Protein 1NX0 (pdb70)

B-factor: mean 42.06, std 15.33, range [13.35, 96.31]

CATH classification: 1.10.238.10

InterPro domains:
  IPR002048 EF-hand domain [PS50222] (167-202)
  IPR002048 EF-hand domain [PS50222] (232-266)
  IPR011992 EF-hand domain pair [SSF47473] (47-264)
  IPR018247 EF-Hand 1, calcium-binding site [PS00018] (180-192)

Sequence (374 aa):
EEVRQFRRLFAQLAGDDMEVSATELMNILNKVVTRHPDLKTDGFGIDTCRSMVAVMDSDTTGKLGFEEFKYLWNNIKKWQAIYKQFDVDRSGTIGSSELPGAFEAAGFHLNEHLYSMIIRRYSDEGGNMDFDNFISCLVRLDAMFRAFKSLDKDGTGQIQVNIQEWLQLTMYSEEVRQFRRLFAQLAGDDMEVSATELMNILNKVVTRHPDLKTDGFGIDTCRSMVAVMDSDTTGKLGFEEFKYLWNNIKKWQAIYKQFDVDRSGTIGSSELPGAFEAAGFHLNEHLYSMIIRRYSDEGGNMDFDNFISCLVRLDAMFRAFKSLDKDGTGQIQVNIQEWLQLTMYSDAIDALSSDFTSDAIDALSSDFTAKAIA

Radius of gyration: 20.69 Å; Cα contacts (8 Å, |Δi|>4): 500; chains: 5; bounding box: 52×51×55 Å

Nearest PDB structures (foldseek):
  1nx1-assembly1_A  TM=9.916E-01  e=6.172E-28  Sus scrofa
  1alv-assembly1_B  TM=9.874E-01  e=2.971E-27  Sus scrofa
  6qlb-assembly1_A  TM=9.870E-01  e=3.139E-26  Homo sapiens
  1dvi-assembly1_B  TM=9.808E-01  e=5.202E-26  Rattus norvegicus
  4phj-assembly1_B  TM=9.857E-01  e=7.284E-26  Homo sapiens

GO terms:
  GO:0005737 cytoplasm (C, IDA)
  GO:0004198 calcium-dependent cysteine-type endopeptidase activity (F, IDA)
  GO:0006508 proteolysis (P, IDA)

Structure (mmCIF, N/CA/C/O backbone):
data_1NX0
#
_entry.id   1NX0
#
_cell.length_a   53.780
_cell.length_b   83.300
_cell.length_c   92.150
_cell.angle_alpha   90.00
_cell.angle_beta   90.00
_cell.angle_gamma   90.00
#
_symmetry.space_group_name_H-M   'P 21 21 21'
#
loop_
_entity.id
_entity.type
_entity.pdbx_description
1 polymer 'Calcium-dependent protease, small subunit'
2 polymer Calpastatin
3 polymer 'Small molecule inhibitor'
4 non-polymer 'CALCIUM ION'
5 water water
#
loop_
_atom_site.group_PDB
_atom_site.id
_atom_site.type_symbol
_atom_site.label_atom_id
_atom_site.label_alt_id
_atom_site.label_comp_id
_atom_site.label_asym_id
_atom_site.label_entity_id
_atom_site.label_seq_id
_atom_site.pdbx_PDB_ins_code
_atom_site.Cartn_x
_atom_site.Cartn_y
_atom_site.Cartn_z
_atom_site.occupancy
_atom_site.B_iso_or_equiv
_atom_site.auth_seq_id
_atom_site.auth_comp_id
_atom_site.auth_asym_id
_atom_site.auth_atom_id
_atom_site.pdbx_PDB_model_num
ATOM 1 N N . GLU A 1 1 ? 2.262 46.861 49.813 1.00 72.30 94 GLU A N 1
ATOM 2 C CA . GLU A 1 1 ? 1.530 45.576 49.991 1.00 73.13 94 GLU A CA 1
ATOM 3 C C . GLU A 1 1 ? 2.392 44.408 49.525 1.00 72.13 94 GLU A C 1
ATOM 4 O O . GLU A 1 1 ? 3.435 44.601 48.898 1.00 71.73 94 GLU A O 1
ATOM 10 N N . GLU A 1 2 ? 1.944 43.197 49.838 1.00 70.98 95 GLU A N 1
ATOM 11 C CA . GLU A 1 2 ? 2.652 41.980 49.461 1.00 69.76 95 GLU A CA 1
ATOM 12 C C . GLU A 1 2 ? 2.939 42.017 47.961 1.00 68.01 95 GLU A C 1
ATOM 13 O O . GLU A 1 2 ? 3.980 41.548 47.501 1.00 67.57 95 GLU A O 1
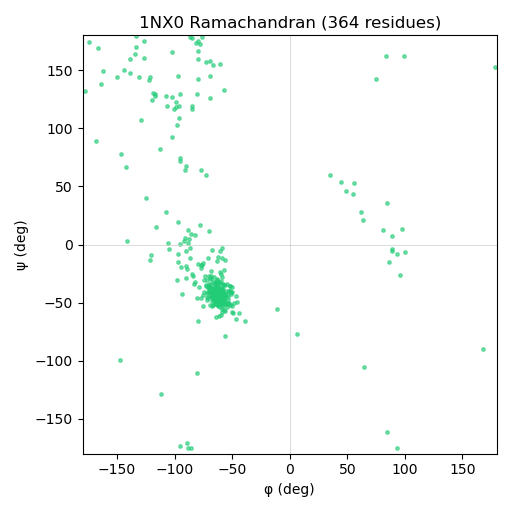ATOM 19 N N . VAL A 1 3 ? 1.999 42.581 47.208 1.00 66.22 96 VAL A N 1
ATOM 20 C CA . VAL A 1 3 ? 2.115 42.693 45.758 1.00 64.76 96 VAL A CA 1
ATOM 21 C C . VAL A 1 3 ? 3.252 43.622 45.364 1.00 62.40 96 VAL A C 1
ATOM 22 O O . VAL A 1 3 ? 4.044 43.308 44.476 1.00 62.38 96 VAL A O 1
ATOM 26 N N . ARG A 1 4 ? 3.323 44.770 46.027 1.00 60.80 97 ARG A N 1
ATOM 27 C CA . ARG A 1 4 ? 4.361 45.751 45.743 1.00 58.36 97 ARG A CA 1
ATOM 28 C C . ARG A 1 4 ? 5.742 45.125 45.948 1.00 54.45 97 ARG A C 1
ATOM 29 O O . ARG A 1 4 ? 6.723 45.524 45.320 1.00 52.66 97 ARG A O 1
ATOM 37 N N . GLN A 1 5 ? 5.805 44.132 46.826 1.00 49.35 98 GLN A N 1
ATOM 38 C CA . GLN A 1 5 ? 7.057 43.456 47.116 1.00 47.76 98 GLN A CA 1
ATOM 39 C C . GLN A 1 5 ? 7.419 42.512 45.974 1.00 43.63 98 GLN A C 1
ATOM 40 O O . GLN A 1 5 ? 8.572 42.449 45.539 1.00 40.52 98 GLN A O 1
ATOM 46 N N . PHE A 1 6 ? 6.423 41.777 45.497 1.00 40.88 99 PHE A N 1
ATOM 47 C CA . PHE A 1 6 ? 6.628 40.841 44.402 1.00 39.10 99 PHE A CA 1
ATOM 48 C C . PHE A 1 6 ? 7.051 41.649 43.183 1.00 37.74 99 PHE A C 1
ATOM 49 O O . PHE A 1 6 ? 7.913 41.229 42.408 1.00 36.44 99 PHE A O 1
ATOM 57 N N . ARG A 1 7 ? 6.440 42.818 43.026 1.00 35.37 100 ARG A N 1
ATOM 58 C CA . ARG A 1 7 ? 6.768 43.708 41.923 1.00 34.59 100 ARG A CA 1
ATOM 59 C C . ARG A 1 7 ? 8.252 44.049 42.049 1.00 33.64 100 ARG A C 1
ATOM 60 O O . ARG A 1 7 ? 8.991 44.067 41.065 1.00 32.51 100 ARG A O 1
ATOM 68 N N . ARG A 1 8 ? 8.681 44.297 43.281 1.00 33.72 101 ARG A N 1
ATOM 69 C CA . ARG A 1 8 ? 10.067 44.638 43.568 1.00 34.41 101 ARG A CA 1
ATOM 70 C C . ARG A 1 8 ? 10.957 43.437 43.248 1.00 33.38 101 ARG A C 1
ATOM 71 O O . ARG A 1 8 ? 12.037 43.581 42.673 1.00 33.59 101 ARG A O 1
ATOM 79 N N . LEU A 1 9 ? 10.487 42.248 43.613 1.00 31.11 102 LEU A N 1
ATOM 80 C CA . LEU A 1 9 ? 11.215 41.009 43.371 1.00 28.75 102 LEU A CA 1
ATOM 81 C C . LEU A 1 9 ? 11.258 40.686 41.876 1.00 28.18 102 LEU A C 1
ATOM 82 O O . LEU A 1 9 ? 12.294 40.289 41.340 1.00 24.09 102 LEU A O 1
ATOM 87 N N . PHE A 1 10 ? 10.127 40.862 41.205 1.00 26.73 103 PHE A N 1
ATOM 88 C CA . PHE A 1 10 ? 10.063 40.604 39.776 1.00 29.04 103 PHE A CA 1
ATOM 89 C C . PHE A 1 10 ? 11.133 41.423 39.061 1.00 30.72 103 PHE A C 1
ATOM 90 O O . PHE A 1 10 ? 11.778 40.945 38.122 1.00 30.69 103 PHE A O 1
ATOM 98 N N . ALA A 1 11 ? 11.306 42.664 39.511 1.00 30.98 104 ALA A N 1
ATOM 99 C CA . ALA A 1 11 ? 12.290 43.566 38.926 1.00 33.16 104 ALA A CA 1
ATOM 100 C C . ALA A 1 11 ? 13.696 42.978 38.992 1.00 33.80 104 ALA A C 1
ATOM 101 O O . ALA A 1 11 ? 14.498 43.181 38.086 1.00 34.90 104 ALA A O 1
ATOM 103 N N . GLN A 1 12 ? 13.996 42.245 40.061 1.00 36.83 105 GLN A N 1
ATOM 104 C CA . GLN A 1 12 ? 15.311 41.626 40.194 1.00 37.84 105 GLN A CA 1
ATOM 105 C C . GLN A 1 12 ? 15.411 40.450 39.228 1.00 39.36 105 GLN A C 1
ATOM 106 O O . GLN A 1 12 ? 16.472 40.174 38.673 1.00 41.25 105 GLN A O 1
ATOM 112 N N . LEU A 1 13 ? 14.294 39.759 39.032 1.00 40.31 106 LEU A N 1
ATOM 113 C CA . LEU A 1 13 ? 14.257 38.601 38.147 1.00 40.26 106 LEU A CA 1
ATOM 114 C C . LEU A 1 13 ? 14.193 38.999 36.678 1.00 40.22 106 LEU A C 1
ATOM 115 O O . LEU A 1 13 ? 14.782 38.338 35.825 1.00 39.95 106 LEU A O 1
ATOM 120 N N . ALA A 1 14 ? 13.472 40.080 36.391 1.00 38.33 107 ALA A N 1
ATOM 121 C CA . ALA A 1 14 ? 13.312 40.554 35.023 1.00 36.67 107 ALA A CA 1
ATOM 122 C C . ALA A 1 14 ? 14.594 41.089 34.391 1.00 36.43 107 ALA A C 1
ATOM 123 O O . ALA A 1 14 ? 14.868 40.845 33.220 1.00 34.99 107 ALA A O 1
ATOM 125 N N . GLY A 1 15 ? 15.383 41.819 35.165 1.00 39.59 108 GLY A N 1
ATOM 126 C CA . GLY A 1 15 ? 16.596 42.386 34.615 1.00 41.80 108 GLY A CA 1
ATOM 127 C C . GLY A 1 15 ? 16.253 43.692 33.924 1.00 45.63 108 GLY A C 1
ATOM 128 O O . GLY A 1 15 ? 15.187 44.262 34.161 1.00 45.31 108 GLY A O 1
ATOM 129 N N . ASP A 1 16 ? 17.141 44.152 33.049 1.00 48.22 109 ASP A N 1
ATOM 130 C CA . ASP A 1 16 ? 16.950 45.414 32.341 1.00 51.17 109 ASP A CA 1
ATOM 131 C C . ASP A 1 16 ? 15.642 45.579 31.559 1.00 51.76 109 ASP A C 1
ATOM 132 O O . ASP A 1 16 ? 14.912 46.552 31.767 1.00 53.26 109 ASP A O 1
ATOM 137 N N . ASP A 1 17 ? 15.339 44.636 30.672 1.00 49.84 110 ASP A N 1
ATOM 138 C CA . ASP A 1 17 ? 14.131 44.722 29.844 1.00 47.25 110 ASP A CA 1
ATOM 139 C C . ASP A 1 17 ? 12.799 44.591 30.582 1.00 45.26 110 ASP A C 1
ATOM 140 O O . ASP A 1 17 ? 11.736 44.730 29.979 1.00 46.26 110 ASP A O 1
ATOM 145 N N . MET A 1 18 ? 12.854 44.320 31.880 1.00 43.30 111 MET A N 1
ATOM 146 C CA . MET A 1 18 ? 11.646 44.176 32.688 1.00 38.84 111 MET A CA 1
ATOM 147 C C . MET A 1 18 ? 10.717 43.029 32.285 1.00 33.27 111 MET A C 1
ATOM 148 O O . MET A 1 18 ? 9.506 43.086 32.494 1.00 28.41 111 MET A O 1
ATOM 153 N N . GLU A 1 19 ? 11.287 41.988 31.698 1.00 31.90 112 GLU A N 1
ATOM 154 C CA . GLU A 1 19 ? 10.508 40.811 31.332 1.00 32.08 112 GLU A CA 1
ATOM 155 C C . GLU A 1 19 ? 11.391 39.594 31.555 1.00 32.11 112 GLU A C 1
ATOM 156 O O . GLU A 1 19 ? 12.620 39.674 31.458 1.00 29.80 112 GLU A O 1
ATOM 162 N N . VAL A 1 20 ? 10.764 38.469 31.870 1.00 30.12 113 VAL A N 1
ATOM 163 C CA . VAL A 1 20 ? 11.506 37.249 32.119 1.00 27.47 113 VAL A CA 1
ATOM 164 C C . VAL A 1 20 ? 11.492 36.392 30.880 1.00 26.39 113 VAL A C 1
ATOM 165 O O . VAL A 1 20 ? 10.427 35.984 30.414 1.00 26.96 113 VAL A O 1
ATOM 169 N N . SER A 1 21 ? 12.682 36.145 30.339 1.00 23.86 114 SER A N 1
ATOM 170 C CA . SER A 1 21 ? 12.837 35.340 29.141 1.00 20.93 114 SER A CA 1
ATOM 171 C C . SER A 1 21 ? 12.802 33.865 29.508 1.00 23.45 114 SER A C 1
ATOM 172 O O . SER A 1 21 ? 12.792 33.510 30.683 1.00 24.25 114 SER A O 1
ATOM 175 N N . ALA A 1 22 ? 12.797 33.008 28.493 1.00 23.58 115 ALA A N 1
ATOM 176 C CA . ALA A 1 22 ? 12.766 31.581 28.715 1.00 21.44 115 ALA A CA 1
ATOM 177 C C . ALA A 1 22 ? 14.021 31.151 29.461 1.00 22.06 115 ALA A C 1
ATOM 178 O O . ALA A 1 22 ? 13.960 30.304 30.353 1.00 26.87 115 ALA A O 1
ATOM 180 N N . THR A 1 23 ? 15.154 31.735 29.095 1.00 20.17 116 THR A N 1
ATOM 181 C CA . THR A 1 23 ? 16.431 31.415 29.723 1.00 23.07 116 THR A CA 1
ATOM 182 C C . THR A 1 23 ? 16.440 31.836 31.185 1.00 25.23 116 THR A C 1
ATOM 183 O O . THR A 1 23 ? 16.881 31.094 32.059 1.00 27.26 116 THR A O 1
ATOM 187 N N . GLU A 1 24 ? 15.960 33.039 31.453 1.00 25.71 117 GLU A N 1
ATOM 188 C CA . GLU A 1 24 ? 15.912 33.506 32.819 1.00 24.84 117 GLU A CA 1
ATOM 189 C C . GLU A 1 24 ? 14.974 32.613 33.618 1.00 24.18 117 GLU A C 1
ATOM 190 O O . GLU A 1 24 ? 15.305 32.205 34.733 1.00 26.36 117 GLU A O 1
ATOM 196 N N . LEU A 1 25 ? 13.814 32.298 33.040 1.00 21.43 118 LEU A N 1
ATOM 197 C CA . LEU A 1 25 ? 12.838 31.459 33.719 1.00 24.33 118 LEU A CA 1
ATOM 198 C C . LEU A 1 25 ? 13.450 30.111 34.086 1.00 25.40 118 LEU A C 1
ATOM 199 O O . LEU A 1 25 ? 13.208 29.584 35.170 1.00 26.67 118 LEU A O 1
ATOM 204 N N . MET A 1 26 ? 14.241 29.557 33.172 1.00 28.17 119 MET A N 1
ATOM 205 C CA . MET A 1 26 ? 14.882 28.269 33.402 1.00 29.16 119 MET A CA 1
ATOM 206 C C . MET A 1 26 ? 15.841 28.325 34.590 1.00 29.15 119 MET A C 1
ATOM 207 O O . MET A 1 26 ? 15.782 27.480 35.486 1.00 26.60 119 MET A O 1
ATOM 212 N N . ASN A 1 27 ? 16.717 29.325 34.599 1.00 29.71 120 ASN A N 1
ATOM 213 C CA . ASN A 1 27 ? 17.679 29.456 35.680 1.00 30.81 120 ASN A CA 1
ATOM 214 C C . ASN A 1 27 ? 16.976 29.761 36.987 1.00 29.57 120 ASN A C 1
ATOM 215 O O . ASN A 1 27 ? 17.356 29.241 38.038 1.00 29.21 120 ASN A O 1
ATOM 220 N N . ILE A 1 28 ? 15.954 30.609 36.926 1.00 28.12 121 ILE A N 1
ATOM 221 C CA . ILE A 1 28 ? 15.202 30.948 38.126 1.00 25.62 121 ILE A CA 1
ATOM 222 C C . ILE A 1 28 ? 14.533 29.697 38.712 1.00 26.03 121 ILE A C 1
ATOM 223 O O . ILE A 1 28 ? 14.679 29.406 39.896 1.00 28.88 121 ILE A O 1
ATOM 228 N N . LEU A 1 29 ? 13.801 28.967 37.873 1.00 25.71 122 LEU A N 1
ATOM 229 C CA . LEU A 1 29 ? 13.103 27.765 38.300 1.00 24.49 122 LEU A CA 1
ATOM 230 C C . LEU A 1 29 ? 14.069 26.694 38.773 1.00 25.01 122 LEU A C 1
ATOM 231 O O . LEU A 1 29 ? 13.780 25.961 39.722 1.00 25.44 122 LEU A O 1
ATOM 236 N N . ASN A 1 30 ? 15.216 26.588 38.113 1.00 23.40 123 ASN A N 1
ATOM 237 C CA . ASN A 1 30 ? 16.179 25.588 38.531 1.00 21.73 123 ASN A CA 1
ATOM 238 C C . ASN A 1 30 ? 16.887 25.998 39.805 1.00 19.12 123 ASN A C 1
ATOM 239 O O . ASN A 1 30 ? 17.260 25.144 40.587 1.00 19.60 123 ASN A O 1
ATOM 244 N N . LYS A 1 31 ? 17.057 27.295 40.033 1.00 19.59 124 LYS A N 1
ATOM 245 C CA . LYS A 1 31 ? 17.703 27.731 41.264 1.00 24.31 124 LYS A CA 1
ATOM 246 C C . LYS A 1 31 ? 16.764 27.501 42.437 1.00 25.67 124 LYS A C 1
ATOM 247 O O . LYS A 1 31 ? 17.220 27.232 43.552 1.00 26.11 124 LYS A O 1
ATOM 253 N N . VAL A 1 32 ? 15.458 27.593 42.179 1.00 23.03 125 VAL A N 1
ATOM 254 C CA . VAL A 1 32 ? 14.461 27.362 43.222 1.00 22.87 125 VAL A CA 1
ATOM 255 C C . VAL A 1 32 ? 14.309 25.877 43.538 1.00 25.15 125 VAL A C 1
ATOM 256 O O . VAL A 1 32 ? 14.411 25.479 44.699 1.00 28.23 125 VAL A O 1
ATOM 260 N N . VAL A 1 33 ? 14.074 25.056 42.513 1.00 25.25 126 VAL A N 1
ATOM 261 C CA . VAL A 1 33 ? 13.884 23.621 42.730 1.00 28.10 126 VAL A CA 1
ATOM 262 C C . VAL A 1 33 ? 15.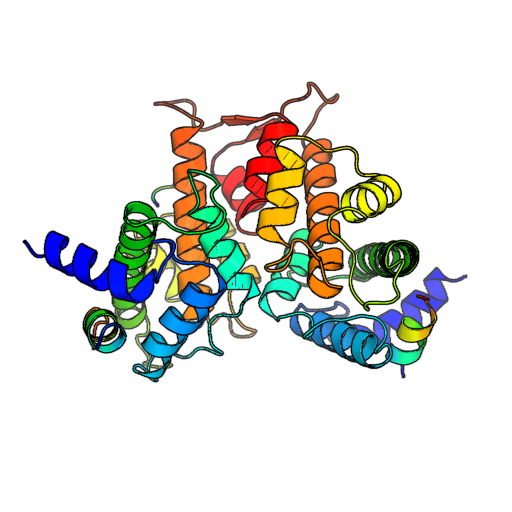098 22.893 43.303 1.00 27.12 126 VAL A C 1
ATOM 263 O O . VAL A 1 33 ? 14.937 21.894 43.994 1.00 29.46 126 VAL A O 1
ATOM 267 N N . THR A 1 34 ? 16.304 23.376 43.012 1.00 26.25 127 THR A N 1
ATOM 268 C CA . THR A 1 34 ? 17.506 22.734 43.530 1.00 27.53 127 THR A CA 1
ATOM 269 C C . THR A 1 34 ? 17.542 22.881 45.039 1.00 24.48 127 THR A C 1
ATOM 270 O O . THR A 1 34 ? 18.127 22.058 45.727 1.00 28.50 127 THR A O 1
ATOM 274 N N . ARG A 1 35 ? 16.922 23.947 45.542 1.00 25.50 128 ARG A N 1
ATOM 275 C CA . ARG A 1 35 ? 16.871 24.229 46.977 1.00 22.75 128 ARG A CA 1
ATOM 276 C C . ARG A 1 35 ? 15.762 23.448 47.674 1.00 23.46 128 ARG A C 1
ATOM 277 O O . ARG A 1 35 ? 15.458 23.663 48.859 1.00 23.01 128 ARG A O 1
ATOM 285 N N . HIS A 1 36 ? 15.162 22.533 46.924 1.00 21.81 129 HIS A N 1
ATOM 286 C CA . HIS A 1 36 ? 14.103 21.685 47.444 1.00 25.73 129 HIS A CA 1
ATOM 287 C C . HIS A 1 36 ? 14.328 20.325 46.801 1.00 26.68 129 HIS A C 1
ATOM 288 O O . HIS A 1 36 ? 13.528 19.865 45.983 1.00 27.90 129 HIS A O 1
ATOM 295 N N . PRO A 1 37 ? 15.449 19.669 47.159 1.00 26.38 130 PRO A N 1
ATOM 296 C CA . PRO A 1 37 ? 15.794 18.355 46.615 1.00 24.26 130 PRO A CA 1
ATOM 297 C C . PRO A 1 37 ? 14.710 17.311 46.833 1.00 25.63 130 PRO A C 1
ATOM 298 O O . PRO A 1 37 ? 14.745 16.245 46.225 1.00 24.41 130 PRO A O 1
ATOM 302 N N . ASP A 1 38 ? 13.744 17.617 47.693 1.00 26.44 131 ASP A N 1
ATOM 303 C CA . ASP A 1 38 ? 12.653 16.685 47.940 1.00 25.80 131 ASP A CA 1
ATOM 304 C C . ASP A 1 38 ? 11.755 16.654 46.704 1.00 25.58 131 ASP A C 1
ATOM 305 O O . ASP A 1 38 ? 10.872 15.804 46.582 1.00 24.85 131 ASP A O 1
ATOM 310 N N . LEU A 1 39 ? 11.970 17.600 45.793 1.00 25.31 132 LEU A N 1
ATOM 311 C CA . LEU A 1 39 ? 11.205 17.628 44.547 1.00 26.44 132 LEU A CA 1
ATOM 312 C C . LEU A 1 39 ? 12.098 16.959 43.512 1.00 25.90 132 LEU A C 1
ATOM 313 O O . LEU A 1 39 ? 13.047 17.564 43.017 1.00 31.25 132 LEU A O 1
ATOM 318 N N . LYS A 1 40 ? 11.809 15.709 43.185 1.00 28.33 133 LYS A N 1
ATOM 319 C CA . LYS A 1 40 ? 12.638 15.006 42.219 1.00 28.28 133 LYS A CA 1
ATOM 320 C C . LYS A 1 40 ? 12.452 15.611 40.830 1.00 28.05 133 LYS A C 1
ATOM 321 O O . LYS A 1 40 ? 11.335 15.741 40.341 1.00 24.24 133 LYS A O 1
ATOM 327 N N . THR A 1 41 ? 13.557 15.991 40.201 1.00 27.90 134 THR A N 1
ATOM 328 C CA . THR A 1 41 ? 13.506 16.594 38.879 1.00 29.19 134 THR A CA 1
ATOM 329 C C . THR A 1 41 ? 14.873 16.544 38.213 1.00 31.84 134 THR A C 1
ATOM 330 O O . THR A 1 41 ? 15.899 16.576 38.882 1.00 33.53 134 THR A O 1
ATOM 334 N N . ASP A 1 42 ? 14.882 16.456 36.892 1.00 32.82 135 ASP A N 1
ATOM 335 C CA . ASP A 1 42 ? 16.128 16.446 36.137 1.00 38.43 135 ASP A CA 1
ATOM 336 C C . ASP A 1 42 ? 16.402 17.903 35.791 1.00 39.67 135 ASP A C 1
ATOM 337 O O . ASP A 1 42 ? 17.370 18.226 35.103 1.00 42.81 135 ASP A O 1
ATOM 342 N N . GLY A 1 43 ? 15.528 18.774 36.297 1.00 36.06 136 GLY A N 1
ATOM 343 C CA . GLY A 1 43 ? 15.639 20.198 36.056 1.00 33.05 136 GLY A CA 1
ATOM 344 C C . GLY A 1 43 ? 14.698 20.605 34.941 1.00 31.34 136 GLY A C 1
ATOM 345 O O . GLY A 1 43 ? 14.213 19.752 34.192 1.00 31.81 136 GLY A O 1
ATOM 346 N N . PHE A 1 44 ? 14.412 21.901 34.848 1.00 31.07 137 PHE A N 1
ATOM 347 C CA . PHE A 1 44 ? 13.549 22.419 33.787 1.00 28.43 137 PHE A CA 1
ATOM 348 C C . PHE A 1 44 ? 14.412 22.670 32.556 1.00 29.56 137 PHE A C 1
ATOM 349 O O . PHE A 1 44 ? 15.324 23.505 32.584 1.00 31.13 137 PHE A O 1
ATOM 357 N N . GLY A 1 45 ? 14.128 21.954 31.479 1.00 28.63 138 GLY A N 1
ATOM 358 C CA . GLY A 1 45 ? 14.905 22.132 30.269 1.00 29.23 138 GLY A CA 1
ATOM 359 C C . GLY A 1 45 ? 14.586 23.440 29.575 1.00 29.41 138 GLY A C 1
ATOM 360 O O . GLY A 1 45 ? 13.507 24.006 29.754 1.00 28.07 138 GLY A O 1
ATOM 361 N N . ILE A 1 46 ? 15.524 23.919 28.767 1.00 29.64 139 ILE A N 1
ATOM 362 C CA . ILE A 1 46 ? 15.320 25.163 28.049 1.00 28.38 139 ILE A CA 1
ATOM 363 C C . ILE A 1 46 ? 14.090 25.054 27.169 1.00 26.13 139 ILE A C 1
ATOM 364 O O . ILE A 1 46 ? 13.327 26.009 27.044 1.00 27.52 139 ILE A O 1
ATOM 369 N N . ASP A 1 47 ? 13.894 23.883 26.568 1.00 26.65 140 ASP A N 1
ATOM 370 C CA . ASP A 1 47 ? 12.751 23.663 25.693 1.00 27.29 140 ASP A CA 1
ATOM 371 C C . ASP A 1 47 ? 11.427 23.794 26.435 1.00 25.97 140 ASP A C 1
ATOM 372 O O . ASP A 1 47 ? 10.510 24.462 25.970 1.00 23.15 140 ASP A O 1
ATOM 377 N N . THR A 1 48 ? 11.339 23.166 27.598 1.00 24.64 141 THR A N 1
ATOM 378 C CA . THR A 1 48 ? 10.138 23.236 28.409 1.00 26.26 141 THR A CA 1
ATOM 379 C C . THR A 1 48 ? 9.873 24.688 28.806 1.00 24.99 141 THR A C 1
ATOM 380 O O . THR A 1 48 ? 8.723 25.127 28.843 1.00 24.24 141 THR A O 1
ATOM 384 N N . CYS A 1 49 ? 10.936 25.435 29.093 1.00 22.41 142 CYS A N 1
ATOM 385 C CA . CYS A 1 49 ? 10.761 26.825 29.487 1.00 21.70 142 CYS A CA 1
ATOM 386 C C . CYS A 1 49 ? 10.306 27.728 28.347 1.00 21.17 142 CYS A C 1
ATOM 387 O O . CYS A 1 49 ? 9.520 28.650 28.568 1.00 21.74 142 CYS A O 1
ATOM 390 N N . ARG A 1 50 ? 10.777 27.483 27.127 1.00 21.64 143 ARG A N 1
ATOM 391 C CA . ARG A 1 50 ? 10.323 28.315 26.016 1.00 21.49 143 ARG A CA 1
ATOM 392 C C . ARG A 1 50 ? 8.816 28.064 25.846 1.00 22.90 143 ARG A C 1
ATOM 393 O O . ARG A 1 50 ? 8.038 28.983 25.615 1.00 23.71 143 ARG A O 1
ATOM 401 N N . SER A 1 51 ? 8.417 26.807 25.987 1.00 22.92 144 SER A N 1
ATOM 402 C CA . SER A 1 51 ? 7.027 26.413 25.867 1.00 25.24 144 SER A CA 1
ATOM 403 C C . SER A 1 51 ? 6.156 27.029 26.963 1.00 26.47 144 SER A C 1
ATOM 404 O O . SER A 1 51 ? 5.035 27.469 26.699 1.00 27.58 144 SER A O 1
ATOM 407 N N . MET A 1 52 ? 6.661 27.052 28.193 1.00 27.11 145 MET A N 1
ATOM 408 C CA . MET A 1 52 ? 5.909 27.632 29.301 1.00 25.22 145 MET A CA 1
ATOM 409 C C . MET A 1 52 ? 5.742 29.131 29.087 1.00 25.21 145 MET A C 1
ATOM 410 O O . MET A 1 52 ? 4.668 29.688 29.311 1.00 26.63 145 MET A O 1
ATOM 415 N N . VAL A 1 53 ? 6.821 29.777 28.656 1.00 25.82 146 VAL A N 1
ATOM 416 C CA . VAL A 1 53 ? 6.819 31.208 28.406 1.00 24.04 146 VAL A CA 1
ATOM 417 C C . VAL A 1 53 ? 5.848 31.548 27.288 1.00 25.42 146 VAL A C 1
ATOM 418 O O . VAL A 1 53 ? 4.988 32.417 27.440 1.00 24.31 146 VAL A O 1
ATOM 422 N N . ALA A 1 54 ? 5.978 30.843 26.171 1.00 26.54 147 ALA A N 1
ATOM 423 C CA . ALA A 1 54 ? 5.118 31.068 25.020 1.00 26.34 147 ALA A CA 1
ATOM 424 C C . ALA A 1 54 ? 3.640 30.902 25.380 1.00 27.78 147 ALA A C 1
ATOM 425 O O . ALA A 1 54 ? 2.802 31.705 24.988 1.00 27.01 147 ALA A O 1
ATOM 427 N N . VAL A 1 55 ? 3.325 29.862 26.140 1.00 27.89 148 VAL A N 1
ATOM 428 C CA . VAL A 1 55 ? 1.941 29.606 26.514 1.00 28.64 148 VAL A CA 1
ATOM 429 C C . VAL A 1 55 ? 1.398 30.661 27.476 1.00 27.40 148 VAL A C 1
ATOM 430 O O . VAL A 1 55 ? 0.195 30.861 27.562 1.00 27.65 148 VAL A O 1
ATOM 434 N N . MET A 1 56 ? 2.294 31.342 28.182 1.00 28.20 149 MET A N 1
ATOM 435 C CA . MET A 1 56 ? 1.919 32.386 29.131 1.00 25.93 149 MET A CA 1
ATOM 436 C C . MET A 1 56 ? 2.021 33.780 28.499 1.00 26.97 149 MET A C 1
ATOM 437 O O . MET A 1 56 ? 1.493 34.755 29.030 1.00 25.11 149 MET A O 1
ATOM 442 N N . ASP A 1 57 ? 2.702 33.851 27.361 1.00 28.82 150 ASP A N 1
ATOM 443 C CA . ASP A 1 57 ? 2.947 35.104 26.655 1.00 29.57 150 ASP A CA 1
ATOM 444 C C . ASP A 1 57 ? 1.733 35.616 25.866 1.00 31.86 150 ASP A C 1
ATOM 445 O O . ASP A 1 57 ? 1.760 35.719 24.644 1.00 31.96 150 ASP A O 1
ATOM 450 N N . SER A 1 58 ? 0.672 35.942 26.591 1.00 31.67 151 SER A N 1
ATOM 451 C CA . SER A 1 58 ? -0.561 36.432 25.997 1.00 34.59 151 SER A CA 1
ATOM 452 C C . SER A 1 58 ? -0.366 37.645 25.086 1.00 32.82 151 SER A C 1
ATOM 453 O O . SER A 1 58 ? -1.065 37.788 24.092 1.00 33.39 151 SER A O 1
ATOM 456 N N . ASP A 1 59 ? 0.584 38.512 25.421 1.00 31.71 152 ASP A N 1
ATOM 457 C CA . ASP A 1 59 ? 0.816 39.708 24.624 1.00 30.81 152 ASP A CA 1
ATOM 458 C C . ASP A 1 59 ? 1.949 39.546 23.625 1.00 32.28 152 ASP A C 1
ATOM 459 O O . ASP A 1 59 ? 2.505 40.534 23.136 1.00 31.32 152 ASP A O 1
ATOM 464 N N . THR A 1 60 ? 2.273 38.286 23.334 1.00 32.48 153 THR A N 1
ATOM 465 C CA . THR A 1 60 ? 3.314 37.909 22.381 1.00 33.72 153 THR A CA 1
ATOM 466 C C . THR A 1 60 ? 4.547 38.818 22.298 1.00 33.65 153 THR A C 1
ATOM 467 O O . THR A 1 60 ? 4.855 39.354 21.237 1.00 33.41 153 THR A O 1
ATOM 471 N N . THR A 1 61 ? 5.255 38.970 23.414 1.00 33.67 154 THR A N 1
ATOM 472 C CA . THR A 1 61 ? 6.466 39.780 2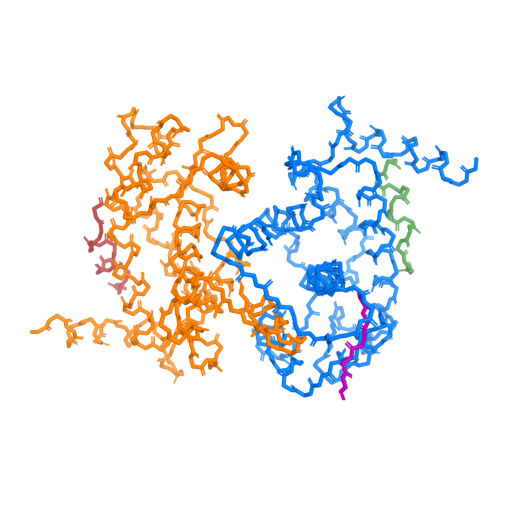3.442 1.00 28.99 154 THR A CA 1
ATOM 473 C C . THR A 1 61 ? 7.671 38.840 23.474 1.00 27.14 154 THR A C 1
ATOM 474 O O . THR A 1 61 ? 8.822 39.282 23.453 1.00 24.04 154 THR A O 1
ATOM 478 N N . GLY A 1 62 ? 7.398 37.540 23.543 1.00 29.03 155 GLY A N 1
ATOM 479 C CA . GLY A 1 62 ? 8.468 36.556 23.571 1.00 25.91 155 GLY A CA 1
ATOM 480 C C . GLY A 1 62 ? 9.003 36.273 24.962 1.00 27.08 155 GLY A C 1
ATOM 481 O O . GLY A 1 62 ? 9.702 35.281 25.178 1.00 27.60 155 GLY A O 1
ATOM 482 N N . LYS A 1 63 ? 8.679 37.146 25.910 1.00 26.69 156 LYS A N 1
ATOM 483 C CA . LYS A 1 63 ? 9.119 36.986 27.292 1.00 26.76 156 LYS A CA 1
ATOM 484 C C . LYS A 1 63 ? 7.920 37.218 28.189 1.00 24.74 156 LYS A C 1
ATOM 485 O O . LYS A 1 63 ? 6.834 37.494 27.704 1.00 25.29 156 LYS A O 1
ATOM 491 N N . LEU A 1 64 ? 8.108 37.101 29.495 1.00 26.21 157 LEU A N 1
ATOM 492 C CA . LEU A 1 64 ? 6.998 37.295 30.418 1.00 26.71 157 LEU A CA 1
ATOM 493 C C . LEU A 1 64 ? 7.072 38.600 31.182 1.00 25.63 157 LEU A C 1
ATOM 494 O O . LEU A 1 64 ? 8.026 38.853 31.911 1.00 22.86 157 LEU A O 1
ATOM 499 N N . GLY A 1 65 ? 6.059 39.437 30.998 1.00 28.04 158 GLY A N 1
ATOM 500 C CA . GLY A 1 65 ? 6.018 40.694 31.714 1.00 26.23 158 GLY A CA 1
ATOM 501 C C . GLY A 1 65 ? 5.592 40.396 33.138 1.00 28.21 158 GLY A C 1
ATOM 502 O O . GLY A 1 65 ? 5.317 39.244 33.476 1.00 29.38 158 GLY A O 1
ATOM 503 N N . PHE A 1 66 ? 5.528 41.427 33.972 1.00 28.36 159 PHE A N 1
ATOM 504 C CA . PHE A 1 66 ? 5.145 41.261 35.366 1.00 25.42 159 PHE A CA 1
ATOM 505 C C . PHE A 1 66 ? 3.911 40.390 35.612 1.00 24.78 159 PHE A C 1
ATOM 506 O O . PHE A 1 66 ? 4.012 39.341 36.244 1.00 24.97 159 PHE A O 1
ATOM 514 N N . GLU A 1 67 ? 2.752 40.832 35.122 1.00 25.05 160 GLU A N 1
ATOM 515 C CA . GLU A 1 67 ? 1.494 40.104 35.314 1.00 24.57 160 GLU A CA 1
ATOM 516 C C . GLU A 1 67 ? 1.528 38.643 34.892 1.00 25.99 160 GLU A C 1
ATOM 517 O O . GLU A 1 67 ? 0.953 37.791 35.563 1.00 26.97 160 GLU A O 1
ATOM 523 N N . GLU A 1 68 ? 2.185 38.344 33.780 1.00 25.89 161 GLU A N 1
ATOM 524 C CA . GLU A 1 68 ? 2.245 36.964 33.326 1.00 26.57 161 GLU A CA 1
ATOM 525 C C . GLU A 1 68 ? 3.075 36.132 34.298 1.00 27.31 161 GLU A C 1
ATOM 526 O O . GLU A 1 68 ? 2.662 35.050 34.713 1.00 29.07 161 GLU A O 1
ATOM 532 N N . PHE A 1 69 ? 4.231 36.659 34.682 1.00 27.19 162 PHE A N 1
ATOM 533 C CA . PHE A 1 69 ? 5.113 35.965 35.604 1.00 27.19 162 PHE A CA 1
ATOM 534 C C . PHE A 1 69 ? 4.404 35.737 36.927 1.00 26.63 162 PHE A C 1
ATOM 535 O O . PHE A 1 69 ? 4.468 34.649 37.487 1.00 27.65 162 PHE A O 1
ATOM 543 N N . LYS A 1 70 ? 3.718 36.766 37.418 1.00 27.75 163 LYS A N 1
ATOM 544 C CA . LYS A 1 70 ? 3.002 36.659 38.677 1.00 25.29 163 LYS A CA 1
ATOM 545 C C . LYS A 1 70 ? 1.950 35.558 38.584 1.00 24.33 163 LYS A C 1
ATOM 546 O O . LYS A 1 70 ? 1.816 34.731 39.492 1.00 22.68 163 LYS A O 1
ATOM 552 N N . TYR A 1 71 ? 1.207 35.543 37.484 1.00 21.27 164 TYR A N 1
ATOM 553 C CA . TYR A 1 71 ? 0.187 34.523 37.286 1.00 23.86 164 TYR A CA 1
ATOM 554 C C . TYR A 1 71 ? 0.888 33.158 37.311 1.00 26.17 164 TYR A C 1
ATOM 555 O O . TYR A 1 71 ? 0.485 32.246 38.035 1.00 24.40 164 TYR A O 1
ATOM 564 N N . LEU A 1 72 ? 1.953 33.031 36.526 1.00 24.60 165 LEU A N 1
ATOM 565 C CA . LEU A 1 72 ? 2.709 31.785 36.470 1.00 23.31 165 LEU A CA 1
ATOM 566 C C . LEU A 1 72 ? 3.236 31.368 37.841 1.00 20.87 165 LEU A C 1
ATOM 567 O O . LEU A 1 72 ? 3.056 30.232 38.277 1.00 23.74 165 LEU A O 1
ATOM 572 N N . TRP A 1 73 ? 3.897 32.287 38.529 1.00 21.01 166 TRP A N 1
ATOM 573 C CA . TRP A 1 73 ? 4.450 31.939 39.817 1.00 21.63 166 TRP A CA 1
ATOM 574 C C . TRP A 1 73 ? 3.390 31.606 40.856 1.00 21.59 166 TRP A C 1
ATOM 575 O O . TRP A 1 73 ? 3.604 30.721 41.695 1.00 19.00 166 TRP A O 1
ATOM 586 N N . ASN A 1 74 ? 2.249 32.293 40.814 1.00 21.41 167 ASN A N 1
ATOM 587 C CA . ASN A 1 74 ? 1.196 31.994 41.779 1.00 19.48 167 ASN A CA 1
ATOM 588 C C . ASN A 1 74 ? 0.712 30.585 41.544 1.00 18.16 167 ASN A C 1
ATOM 589 O O . ASN A 1 74 ? 0.420 29.861 42.499 1.00 18.40 167 ASN A O 1
ATOM 594 N N . ASN A 1 75 ? 0.640 30.194 40.272 1.00 14.71 168 ASN A N 1
ATOM 595 C CA . ASN A 1 75 ? 0.200 28.848 39.916 1.00 16.71 168 ASN A CA 1
ATOM 596 C C . ASN A 1 75 ? 1.237 27.823 40.383 1.00 17.70 168 ASN A C 1
ATOM 597 O O . ASN A 1 75 ? 0.899 26.825 41.014 1.00 22.27 168 ASN A O 1
ATOM 602 N N . ILE A 1 76 ? 2.506 28.074 40.074 1.00 17.83 169 ILE A N 1
ATOM 603 C CA . ILE A 1 76 ? 3.557 27.146 40.467 1.00 16.59 169 ILE A CA 1
ATOM 604 C C . ILE A 1 76 ? 3.543 27.001 41.984 1.00 18.68 169 ILE A C 1
ATOM 605 O O . ILE A 1 76 ? 3.595 25.896 42.512 1.00 17.73 169 ILE A O 1
ATOM 610 N N . LYS A 1 77 ? 3.441 28.131 42.673 1.00 22.53 170 LYS A N 1
ATOM 611 C CA . LYS A 1 77 ? 3.394 28.159 44.131 1.00 25.28 170 LYS A CA 1
ATOM 612 C C . LYS A 1 77 ? 2.341 27.167 44.622 1.00 27.59 170 LYS A C 1
ATOM 613 O O . LYS A 1 77 ? 2.631 26.245 45.382 1.00 29.94 170 LYS A O 1
ATOM 619 N N . LYS A 1 78 ? 1.111 27.381 44.170 1.00 26.81 171 LYS A N 1
ATOM 620 C CA . LYS A 1 78 ? -0.028 26.555 44.542 1.00 27.26 171 LYS A CA 1
ATOM 621 C C . LYS A 1 78 ? 0.115 25.090 44.127 1.00 25.88 171 LYS A C 1
ATOM 622 O O . LYS A 1 78 ? -0.181 24.186 44.909 1.00 28.87 171 LYS A O 1
ATOM 628 N N . TRP A 1 79 ? 0.563 24.851 42.899 1.00 23.17 172 TRP A N 1
ATOM 629 C CA . TRP A 1 79 ? 0.727 23.485 42.423 1.00 18.85 172 TRP A CA 1
ATOM 630 C C . TRP A 1 79 ? 1.860 22.767 43.140 1.00 20.38 172 TRP A C 1
ATOM 631 O O . TRP A 1 79 ? 1.831 21.549 43.302 1.00 18.42 172 TRP A O 1
ATOM 642 N N . GLN A 1 80 ? 2.863 23.532 43.562 1.00 19.45 173 GLN A N 1
ATOM 643 C CA . GLN A 1 80 ? 4.007 22.970 44.262 1.00 22.03 173 GLN A CA 1
ATOM 644 C C . GLN A 1 80 ? 3.529 22.408 45.597 1.00 22.93 173 GLN A C 1
ATOM 645 O O . GLN A 1 80 ? 3.957 21.336 46.013 1.00 25.30 173 GLN A O 1
ATOM 651 N N . ALA A 1 81 ? 2.620 23.125 46.255 1.00 22.84 174 ALA A N 1
ATOM 652 C CA . ALA A 1 81 ? 2.078 22.672 47.532 1.00 24.20 174 ALA A CA 1
ATOM 653 C C . ALA A 1 81 ? 1.249 21.397 47.305 1.00 24.84 174 ALA A C 1
ATOM 654 O O . ALA A 1 81 ? 1.293 20.458 48.110 1.00 27.23 174 ALA A O 1
ATOM 656 N N . ILE A 1 82 ? 0.499 21.361 46.207 1.00 21.37 175 ILE A N 1
ATOM 657 C CA . ILE A 1 82 ? -0.302 20.189 45.888 1.00 19.63 175 ILE A CA 1
ATOM 658 C C . ILE A 1 82 ? 0.613 18.990 45.582 1.00 20.99 175 ILE A C 1
ATOM 659 O O . ILE A 1 82 ? 0.318 17.855 45.949 1.00 17.22 175 ILE A O 1
ATOM 664 N N . TYR A 1 83 ? 1.732 19.256 44.920 1.00 20.76 176 TYR A N 1
ATOM 665 C CA . TYR A 1 83 ? 2.689 18.217 44.579 1.00 20.76 176 TYR A CA 1
ATOM 666 C C . TYR A 1 83 ? 3.154 17.516 45.850 1.00 19.96 176 TYR A C 1
ATOM 667 O O . TYR A 1 83 ? 3.212 16.298 45.899 1.00 23.06 176 TYR A O 1
ATOM 676 N N . LYS A 1 84 ? 3.482 18.294 46.875 1.00 21.61 177 LYS A N 1
ATOM 677 C CA . LYS A 1 84 ? 3.923 17.742 48.153 1.00 25.62 177 LYS A CA 1
ATOM 678 C C . LYS A 1 84 ? 2.779 16.975 48.807 1.00 26.66 177 LYS A C 1
ATOM 679 O O . LYS A 1 84 ? 2.970 15.903 49.381 1.00 25.44 177 LYS A O 1
ATOM 685 N N . GLN A 1 85 ? 1.585 17.538 48.704 1.00 26.83 178 GLN A N 1
ATOM 686 C CA . GLN A 1 85 ? 0.402 16.934 49.286 1.00 26.60 178 GLN A CA 1
ATOM 687 C C . GLN A 1 85 ? 0.182 15.534 48.732 1.00 25.86 178 GLN A C 1
ATOM 688 O O . GLN A 1 85 ? -0.163 14.612 49.464 1.00 26.84 178 GLN A O 1
ATOM 694 N N . PHE A 1 86 ? 0.383 15.370 47.433 1.00 25.84 179 PHE A N 1
ATOM 695 C CA . PHE A 1 86 ? 0.149 14.072 46.834 1.00 26.10 179 PHE A CA 1
ATOM 696 C C . PHE A 1 86 ? 1.335 13.133 46.659 1.00 27.52 179 PHE A C 1
ATOM 697 O O . PHE A 1 86 ? 1.174 12.024 46.149 1.00 27.15 179 PHE A O 1
ATOM 705 N N . ASP A 1 87 ? 2.522 13.567 47.072 1.00 27.07 180 ASP A N 1
ATOM 706 C CA . ASP A 1 87 ? 3.673 12.681 47.016 1.00 29.22 180 ASP A CA 1
ATOM 707 C C . ASP A 1 87 ? 3.620 12.007 48.383 1.00 29.17 180 ASP A C 1
ATOM 708 O O . ASP A 1 87 ? 4.474 12.215 49.235 1.00 27.69 180 ASP A O 1
ATOM 713 N N . VAL A 1 88 ? 2.583 11.202 48.573 1.00 31.33 181 VAL A N 1
ATOM 714 C CA . VAL A 1 88 ? 2.331 10.520 49.834 1.00 34.43 181 VAL A CA 1
ATOM 715 C C . VAL A 1 88 ? 3.384 9.534 50.319 1.00 34.85 181 VAL A C 1
ATOM 716 O O . VAL A 1 88 ? 3.569 9.376 51.524 1.00 38.26 181 VAL A O 1
ATOM 720 N N . ASP A 1 89 ? 4.072 8.866 49.402 1.00 36.30 182 ASP A N 1
ATOM 721 C CA . ASP A 1 89 ? 5.106 7.930 49.813 1.00 36.81 182 ASP A CA 1
ATOM 722 C C . ASP A 1 89 ? 6.464 8.631 49.902 1.00 38.71 182 ASP A C 1
ATOM 723 O O . ASP A 1 89 ? 7.487 7.990 50.144 1.00 37.47 182 ASP A O 1
ATOM 728 N N . ARG A 1 90 ? 6.457 9.953 49.717 1.00 38.93 183 ARG A N 1
ATOM 729 C CA . ARG A 1 90 ? 7.670 10.773 49.785 1.00 38.00 183 ARG A CA 1
ATOM 730 C C . ARG A 1 90 ? 8.758 10.270 48.840 1.00 35.72 183 ARG A C 1
ATOM 731 O O . ARG A 1 90 ? 9.923 10.187 49.209 1.00 33.98 183 ARG A O 1
ATOM 739 N N . SER A 1 91 ? 8.372 9.925 47.619 1.00 33.93 184 SER A N 1
ATOM 740 C CA . SER A 1 91 ? 9.328 9.440 46.633 1.00 32.96 184 SER A CA 1
ATOM 741 C C . SER A 1 91 ? 9.895 10.601 45.809 1.00 32.45 184 SER A C 1
ATOM 742 O O . SER A 1 91 ? 10.787 10.412 44.991 1.00 31.97 184 SER A O 1
ATOM 745 N N . GLY A 1 92 ? 9.361 11.797 46.021 1.00 30.87 185 GLY A N 1
ATOM 746 C CA . GLY A 1 92 ? 9.829 12.951 45.278 1.00 27.98 185 GLY A CA 1
ATOM 747 C C . GLY A 1 92 ? 9.079 13.127 43.973 1.00 26.84 185 GLY A C 1
ATOM 748 O O . GLY A 1 92 ? 9.296 14.104 43.261 1.00 23.45 185 GLY A O 1
ATOM 749 N N . THR A 1 93 ? 8.188 12.182 43.676 1.00 28.29 186 THR A N 1
ATOM 750 C CA . THR A 1 93 ? 7.390 12.201 42.447 1.00 28.36 186 THR A CA 1
ATOM 751 C C . THR A 1 93 ? 5.919 11.896 42.701 1.00 27.65 186 THR A C 1
ATOM 752 O O . THR A 1 93 ? 5.551 11.375 43.742 1.00 25.19 186 THR A O 1
ATOM 756 N N . ILE A 1 94 ? 5.076 12.217 41.730 1.00 27.84 187 ILE A N 1
ATOM 757 C CA . ILE A 1 94 ? 3.655 11.957 41.865 1.00 27.68 187 ILE A CA 1
ATOM 758 C C . ILE A 1 94 ? 3.322 10.634 41.196 1.00 27.71 187 ILE A C 1
ATOM 759 O O . ILE A 1 94 ? 3.361 10.518 39.978 1.00 24.56 187 ILE A O 1
ATOM 764 N N . GLY A 1 95 ? 3.006 9.631 42.005 1.00 31.02 188 GLY A N 1
ATOM 765 C CA . GLY A 1 95 ? 2.655 8.337 41.455 1.00 33.31 188 GLY A CA 1
ATOM 766 C C . GLY A 1 95 ? 1.431 8.451 40.565 1.00 33.85 188 GLY A C 1
ATOM 767 O O . GLY A 1 95 ? 0.614 9.358 40.725 1.00 37.73 188 GLY A O 1
ATOM 768 N N . SER A 1 96 ? 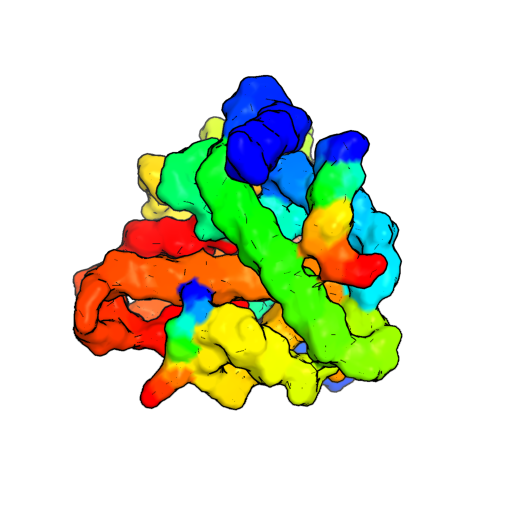1.308 7.518 39.633 1.00 32.63 189 SER A N 1
ATOM 769 C CA . SER A 1 96 ? 0.201 7.479 38.693 1.00 34.34 189 SER A CA 1
ATOM 770 C C . SER A 1 96 ? -1.184 7.391 39.335 1.00 35.37 189 SER A C 1
ATOM 771 O O . SER A 1 96 ? -2.150 7.945 38.808 1.00 36.75 189 SER A O 1
ATOM 774 N N . SER A 1 97 ? -1.282 6.679 40.452 1.00 33.64 190 SER A N 1
ATOM 775 C CA . SER A 1 97 ? -2.561 6.515 41.131 1.00 35.44 190 SER A CA 1
ATOM 776 C C . SER A 1 97 ? -2.922 7.726 41.976 1.00 35.93 190 SER A C 1
ATOM 777 O O . SER A 1 97 ? -4.074 7.893 42.356 1.00 39.81 190 SER A O 1
ATOM 780 N N . GLU A 1 98 ? -1.932 8.563 42.263 1.00 37.13 191 GLU A N 1
ATOM 781 C CA . GLU A 1 98 ? -2.127 9.765 43.068 1.00 38.40 191 GLU A CA 1
ATOM 782 C C . GLU A 1 98 ? -2.372 10.967 42.156 1.00 38.02 191 GLU A C 1
ATOM 783 O O . GLU A 1 98 ? -2.893 11.993 42.594 1.00 39.86 191 GLU A O 1
ATOM 789 N N . LEU A 1 99 ? -1.989 10.832 40.890 1.00 34.19 192 LEU A N 1
ATOM 790 C CA . LEU A 1 99 ? -2.135 11.911 39.922 1.00 32.31 192 LEU A CA 1
ATOM 791 C C . LEU A 1 99 ? -3.535 12.474 39.700 1.00 30.60 192 LEU A C 1
ATOM 792 O O . LEU A 1 99 ? -3.716 13.692 39.672 1.00 30.18 192 LEU A O 1
ATOM 797 N N . PRO A 1 100 ? -4.544 11.611 39.530 1.00 30.48 193 PRO A N 1
ATOM 798 C CA . PRO A 1 100 ? -5.878 12.184 39.319 1.00 30.56 193 PRO A CA 1
ATOM 799 C C . PRO A 1 100 ? -6.245 13.101 40.484 1.00 29.98 193 PRO A C 1
ATOM 800 O O . PRO A 1 100 ? -6.740 14.215 40.284 1.00 28.38 193 PRO A O 1
ATOM 804 N N . GLY A 1 101 ? -5.962 12.639 41.697 1.00 27.71 194 GLY A N 1
ATOM 805 C CA . GLY A 1 101 ? -6.249 13.437 42.874 1.00 28.20 194 GLY A CA 1
ATOM 806 C C . GLY A 1 101 ? -5.540 14.781 42.856 1.00 29.34 194 GLY A C 1
ATOM 807 O O . GLY A 1 101 ? -6.156 15.809 43.152 1.00 31.49 194 GLY A O 1
ATOM 808 N N . ALA A 1 102 ? -4.252 14.782 42.509 1.00 25.86 195 ALA A N 1
ATOM 809 C CA . ALA A 1 102 ? -3.475 16.022 42.465 1.00 24.37 195 ALA A CA 1
ATOM 810 C C . ALA A 1 102 ? -4.059 16.987 41.448 1.00 23.22 195 ALA A C 1
ATOM 811 O O . ALA A 1 102 ? -4.216 18.173 41.720 1.00 25.34 195 ALA A O 1
ATOM 813 N N . PHE A 1 103 ? -4.365 16.482 40.264 1.00 21.22 196 PHE A N 1
ATOM 814 C CA . PHE A 1 103 ? -4.942 17.328 39.250 1.00 24.36 196 PHE A CA 1
ATOM 815 C C . PHE A 1 103 ? -6.248 17.891 39.813 1.00 27.20 196 PHE A C 1
ATOM 816 O O . PHE A 1 103 ? -6.488 19.098 39.745 1.00 28.64 196 PHE A O 1
ATOM 824 N N . GLU A 1 104 ? -7.080 17.028 40.388 1.00 24.67 197 GLU A N 1
ATOM 825 C CA . GLU A 1 104 ? -8.341 17.503 40.928 1.00 28.29 197 GLU A CA 1
ATOM 826 C C . GLU A 1 104 ? -8.072 18.587 41.963 1.00 27.07 197 GLU A C 1
ATOM 827 O O . GLU A 1 104 ? -8.757 19.606 41.983 1.00 27.69 197 GLU A O 1
ATOM 833 N N . ALA A 1 105 ? -7.058 18.372 42.800 1.00 26.16 198 ALA A N 1
ATOM 834 C CA . ALA A 1 105 ? -6.699 19.342 43.832 1.00 25.38 198 ALA A CA 1
ATOM 835 C C . ALA A 1 105 ? -6.317 20.695 43.224 1.00 24.58 198 ALA A C 1
ATOM 836 O O . ALA A 1 105 ? -6.422 21.733 43.891 1.00 19.59 198 ALA A O 1
ATOM 838 N N . ALA A 1 106 ? -5.862 20.675 41.970 1.00 23.83 199 ALA A N 1
ATOM 839 C CA . ALA A 1 106 ? -5.486 21.897 41.265 1.00 24.44 199 ALA A CA 1
ATOM 840 C C . ALA A 1 106 ? -6.729 22.469 40.575 1.00 25.54 199 ALA A C 1
ATOM 841 O O . ALA A 1 106 ? -6.666 23.464 39.843 1.00 22.70 199 ALA A O 1
ATOM 843 N N . GLY A 1 107 ? -7.869 21.835 40.822 1.00 27.66 200 GLY A N 1
ATOM 844 C CA . GLY A 1 107 ? -9.104 22.306 40.223 1.00 27.93 200 GLY A CA 1
ATOM 845 C C . GLY A 1 107 ? -9.364 21.700 38.859 1.00 29.19 200 GLY A C 1
ATOM 846 O O . GLY A 1 107 ? -10.308 22.100 38.170 1.00 28.91 200 GLY A O 1
ATOM 847 N N . PHE A 1 108 ? -8.540 20.731 38.468 1.00 25.26 201 PHE A N 1
ATOM 848 C CA . PHE A 1 108 ? -8.709 20.081 37.174 1.00 28.74 201 PHE A CA 1
ATOM 849 C C . PHE A 1 108 ? -9.512 18.794 37.271 1.00 30.35 201 PHE A C 1
ATOM 850 O O . PHE A 1 108 ? -9.220 17.917 38.087 1.00 32.44 201 PHE A O 1
ATOM 858 N N . HIS A 1 109 ? -10.523 18.681 36.423 1.00 28.97 202 HIS A N 1
ATOM 859 C CA . HIS A 1 109 ? -11.336 17.487 36.406 1.00 30.18 202 HIS A CA 1
ATOM 860 C C . HIS A 1 109 ? -11.403 17.012 34.977 1.00 31.59 202 HIS A C 1
ATOM 861 O O . HIS A 1 109 ? -12.046 17.630 34.127 1.00 32.36 202 HIS A O 1
ATOM 868 N N . LEU A 1 110 ? -10.697 15.917 34.721 1.00 31.10 203 LEU A N 1
ATOM 869 C CA . LEU A 1 110 ? -10.617 15.341 33.393 1.00 33.97 203 LEU A CA 1
ATOM 870 C C . LEU A 1 110 ? -11.336 13.993 33.371 1.00 38.20 203 LEU A C 1
ATOM 871 O O . LEU A 1 110 ? -12.483 13.888 33.794 1.00 40.56 203 LEU A O 1
ATOM 876 N N . ASN A 1 111 ? -10.658 12.966 32.875 1.00 41.07 204 ASN A N 1
ATOM 877 C CA . ASN A 1 111 ? -11.235 11.632 32.808 1.00 43.13 204 ASN A CA 1
ATOM 878 C C . ASN A 1 111 ? -10.133 10.623 32.520 1.00 44.48 204 ASN A C 1
ATOM 879 O O . ASN A 1 111 ? -9.009 11.003 32.175 1.00 45.16 204 ASN A O 1
ATOM 884 N N . GLU A 1 112 ? -10.463 9.341 32.656 1.00 44.11 205 GLU A N 1
ATOM 885 C CA . GLU A 1 112 ? -9.501 8.278 32.421 1.00 44.85 205 GLU A CA 1
ATOM 886 C C . GLU A 1 112 ? -8.732 8.489 31.123 1.00 42.76 205 GLU A C 1
ATOM 887 O O . GLU A 1 112 ? -7.514 8.336 31.091 1.00 42.36 205 GLU A O 1
ATOM 893 N N . HIS A 1 113 ? -9.437 8.853 30.057 1.00 40.30 206 HIS A N 1
ATOM 894 C CA . HIS A 1 113 ? -8.785 9.057 28.773 1.00 41.35 206 HIS A CA 1
ATOM 895 C C . HIS A 1 113 ? -7.762 10.192 28.761 1.00 40.34 206 HIS A C 1
ATOM 896 O O . HIS A 1 113 ? -6.692 10.049 28.174 1.00 40.58 206 HIS A O 1
ATOM 903 N N . LEU A 1 114 ? -8.080 11.323 29.385 1.00 40.52 207 LEU A N 1
ATOM 904 C CA . LEU A 1 114 ? -7.123 12.420 29.416 1.00 39.65 207 LEU A CA 1
ATOM 905 C C . LEU A 1 114 ? -5.943 12.030 30.291 1.00 41.09 207 LEU A C 1
ATOM 906 O O . LEU A 1 114 ? -4.793 12.126 29.863 1.00 41.94 207 LEU A O 1
ATOM 911 N N . TYR A 1 115 ? -6.218 11.588 31.516 1.00 39.60 208 TYR A N 1
ATOM 912 C CA . TYR A 1 115 ? -5.135 11.200 32.409 1.00 42.20 208 TYR A CA 1
ATOM 913 C C . TYR A 1 115 ? -4.186 10.208 31.746 1.00 44.64 208 TYR A C 1
ATOM 914 O O . TYR A 1 115 ? -2.973 10.310 31.920 1.00 47.04 208 TYR A O 1
ATOM 923 N N . SER A 1 116 ? -4.728 9.259 30.983 1.00 44.34 209 SER A N 1
ATOM 924 C CA . SER A 1 116 ? -3.891 8.274 30.301 1.00 43.73 209 SER A CA 1
ATOM 925 C C . SER A 1 116 ? -2.894 8.945 29.357 1.00 42.00 209 SER A C 1
ATOM 926 O O . SER A 1 116 ? -1.707 8.609 29.336 1.00 40.99 209 SER A O 1
ATOM 929 N N . MET A 1 117 ? -3.383 9.892 28.569 1.00 40.89 210 MET A N 1
ATOM 930 C CA . MET A 1 117 ? -2.524 10.599 27.635 1.00 41.34 210 MET A CA 1
ATOM 931 C C . MET A 1 117 ? -1.559 11.504 28.415 1.00 40.26 210 MET A C 1
ATOM 932 O O . MET A 1 117 ? -0.395 11.649 28.040 1.00 38.96 210 MET A O 1
ATOM 937 N N . ILE A 1 118 ? -2.048 12.096 29.505 1.00 36.36 211 ILE A N 1
ATOM 938 C CA . ILE A 1 118 ? -1.236 12.973 30.333 1.00 34.81 211 ILE A CA 1
ATOM 939 C C . ILE A 1 118 ? -0.058 12.185 30.860 1.00 36.50 211 ILE A C 1
ATOM 940 O O . ILE A 1 118 ? 1.084 12.636 30.808 1.00 34.32 211 ILE A O 1
ATOM 945 N N . ILE A 1 119 ? -0.361 11.000 31.372 1.00 37.44 212 ILE A N 1
ATOM 946 C CA . ILE A 1 119 ? 0.641 10.108 31.913 1.00 37.78 212 ILE A CA 1
ATOM 947 C C . ILE A 1 119 ? 1.619 9.784 30.803 1.00 38.71 212 ILE A C 1
ATOM 948 O O . ILE A 1 119 ? 2.829 9.926 30.954 1.00 40.86 212 ILE A O 1
ATOM 953 N N . ARG A 1 120 ? 1.065 9.359 29.677 1.00 38.55 213 ARG A N 1
ATOM 954 C CA . ARG A 1 120 ? 1.845 8.986 28.506 1.00 38.38 213 ARG A CA 1
ATOM 955 C C . ARG A 1 120 ? 2.801 10.086 28.088 1.00 33.37 213 ARG A C 1
ATOM 956 O O . ARG A 1 120 ? 3.956 9.833 27.766 1.00 33.73 213 ARG A O 1
ATOM 964 N N . ARG A 1 121 ? 2.318 11.317 28.115 1.00 30.70 214 ARG A N 1
ATOM 965 C CA . ARG A 1 121 ? 3.133 12.446 27.722 1.00 27.30 214 ARG A CA 1
ATOM 966 C C . ARG A 1 121 ? 4.009 13.015 28.826 1.00 26.74 214 ARG A C 1
ATOM 967 O O . ARG A 1 121 ? 5.053 13.603 28.543 1.00 26.98 214 ARG A O 1
ATOM 975 N N . TYR A 1 122 ? 3.613 12.827 30.081 1.00 25.12 215 TYR A N 1
ATOM 976 C CA . TYR A 1 122 ? 4.374 13.418 31.167 1.00 26.93 215 TYR A CA 1
ATOM 977 C C . TYR A 1 122 ? 4.980 12.540 32.249 1.00 27.60 215 TYR A C 1
ATOM 978 O O . TYR A 1 122 ? 5.759 13.029 33.069 1.00 27.75 215 TYR A O 1
ATOM 987 N N . SER A 1 123 ? 4.648 11.258 32.271 1.00 29.47 216 SER A N 1
ATOM 988 C CA . SER A 1 123 ? 5.206 10.385 33.299 1.00 34.75 216 SER A CA 1
ATOM 989 C C . SER A 1 123 ? 6.346 9.505 32.801 1.00 35.11 216 SER A C 1
ATOM 990 O O . SER A 1 123 ? 6.558 9.379 31.599 1.00 34.05 216 SER A O 1
ATOM 993 N N . ASP A 1 124 ? 7.085 8.907 33.734 1.00 36.67 217 ASP A N 1
ATOM 994 C CA . ASP A 1 124 ? 8.190 8.027 33.371 1.00 37.54 217 ASP A CA 1
ATOM 995 C C . ASP A 1 124 ? 7.663 6.619 33.123 1.00 40.27 217 ASP A C 1
ATOM 996 O O . ASP A 1 124 ? 6.452 6.389 33.133 1.00 39.28 217 ASP A O 1
ATOM 1001 N N . GLU A 1 125 ? 8.573 5.681 32.887 1.00 43.64 218 GLU A N 1
ATOM 1002 C CA . GLU A 1 125 ? 8.185 4.302 32.629 1.00 46.41 218 GLU A CA 1
ATOM 1003 C C . GLU A 1 125 ? 7.247 3.747 33.698 1.00 46.18 218 GLU A C 1
ATOM 1004 O O . GLU A 1 125 ? 6.340 2.968 33.399 1.00 47.11 218 GLU A O 1
ATOM 1010 N N . GLY A 1 126 ? 7.467 4.153 34.944 1.00 45.09 219 GLY A N 1
ATOM 1011 C CA . GLY A 1 126 ? 6.643 3.666 36.036 1.00 43.97 219 GLY A CA 1
ATOM 1012 C C . GLY A 1 126 ? 5.350 4.418 36.306 1.00 42.90 219 GLY A C 1
ATOM 1013 O O . GLY A 1 126 ? 4.683 4.163 37.308 1.00 42.60 219 GLY A O 1
ATOM 1014 N N . GLY A 1 127 ? 4.989 5.341 35.421 1.00 41.24 220 GLY A N 1
ATOM 1015 C CA . GLY A 1 127 ? 3.767 6.099 35.620 1.00 38.65 220 GLY A CA 1
ATOM 1016 C C . GLY A 1 127 ? 3.964 7.238 36.603 1.00 38.28 220 GLY A C 1
ATOM 1017 O O . GLY A 1 127 ? 3.008 7.856 37.060 1.00 37.29 220 GLY A O 1
ATOM 1018 N N . ASN A 1 128 ? 5.217 7.529 36.922 1.00 36.03 221 ASN A N 1
ATOM 1019 C CA . ASN A 1 128 ? 5.523 8.595 37.860 1.00 38.17 221 ASN A CA 1
ATOM 1020 C C . ASN A 1 128 ? 5.862 9.900 37.152 1.00 38.32 221 ASN A C 1
ATOM 1021 O O . ASN A 1 128 ? 6.483 9.897 36.086 1.00 41.78 221 ASN A O 1
ATOM 1026 N N . MET A 1 129 ? 5.460 11.013 37.758 1.00 33.56 222 MET A N 1
ATOM 1027 C CA . MET A 1 129 ? 5.718 12.328 37.193 1.00 30.95 222 MET A CA 1
ATOM 1028 C C . MET A 1 129 ? 6.567 13.131 38.173 1.00 31.27 222 MET A C 1
ATOM 1029 O O . MET A 1 129 ? 6.196 13.291 39.340 1.00 29.40 222 MET A O 1
ATOM 1034 N N . ASP A 1 130 ? 7.708 13.626 37.703 1.00 29.73 223 ASP A N 1
ATOM 1035 C CA . ASP A 1 130 ? 8.581 14.399 38.570 1.00 29.26 223 ASP A CA 1
ATOM 1036 C C . ASP A 1 130 ? 8.119 15.847 38.568 1.00 27.08 223 ASP A C 1
ATOM 1037 O O . ASP A 1 130 ? 7.189 16.198 37.852 1.00 27.97 223 ASP A O 1
ATOM 1042 N N . PHE A 1 131 ? 8.784 16.690 39.351 1.00 27.67 224 PHE A N 1
ATOM 1043 C CA . PHE A 1 131 ? 8.367 18.073 39.485 1.00 25.08 224 PHE A CA 1
ATOM 1044 C C . PHE A 1 131 ? 8.292 18.959 38.243 1.00 24.68 224 PHE A C 1
ATOM 1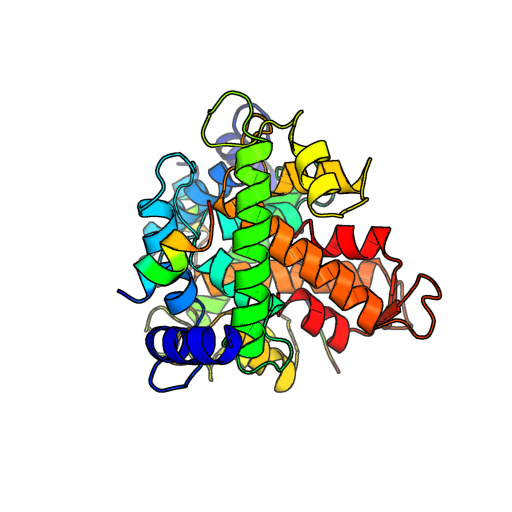045 O O . PHE A 1 131 ? 7.295 19.652 38.066 1.00 23.07 224 PHE A O 1
ATOM 1053 N N . ASP A 1 132 ? 9.312 18.965 37.386 1.00 24.58 225 ASP A N 1
ATOM 1054 C CA . ASP A 1 132 ? 9.231 19.841 36.219 1.00 24.89 225 ASP A CA 1
ATOM 1055 C C . ASP A 1 132 ? 8.137 19.408 35.248 1.00 24.98 225 ASP A C 1
ATOM 1056 O O . ASP A 1 132 ? 7.438 20.252 34.684 1.00 23.47 225 ASP A O 1
ATOM 1061 N N . ASN A 1 133 ? 7.960 18.101 35.067 1.00 24.35 226 ASN A N 1
ATOM 1062 C CA . ASN A 1 133 ? 6.905 17.631 34.176 1.00 26.06 226 ASN A CA 1
ATOM 1063 C C . ASN A 1 133 ? 5.546 17.966 34.790 1.00 25.13 226 ASN A C 1
ATOM 1064 O O . ASN A 1 133 ? 4.612 18.359 34.088 1.00 25.48 226 ASN A O 1
ATOM 1069 N N . PHE A 1 134 ? 5.439 17.815 36.104 1.00 21.70 227 PHE A N 1
ATOM 1070 C CA . PHE A 1 134 ? 4.185 18.112 36.777 1.00 22.34 227 PHE A CA 1
ATOM 1071 C C . PHE A 1 134 ? 3.839 19.587 36.596 1.00 23.26 227 PHE A C 1
ATOM 1072 O O . PHE A 1 134 ? 2.731 19.930 36.194 1.00 23.35 227 PHE A O 1
ATOM 1080 N N . ILE A 1 135 ? 4.798 20.460 36.869 1.00 20.39 228 ILE A N 1
ATOM 1081 C CA . ILE A 1 135 ? 4.554 21.882 36.731 1.00 21.70 228 ILE A CA 1
ATOM 1082 C C . ILE A 1 135 ? 4.302 22.289 35.283 1.00 23.00 228 ILE A C 1
ATOM 1083 O O . ILE A 1 135 ? 3.339 22.993 35.005 1.00 23.58 228 ILE A O 1
ATOM 1088 N N . SER A 1 136 ? 5.156 21.840 34.365 1.00 23.96 229 SER A N 1
ATOM 1089 C CA . SER A 1 136 ? 5.002 22.208 32.963 1.00 24.86 229 SER A CA 1
ATOM 1090 C C . SER A 1 136 ? 3.668 21.708 32.407 1.00 23.69 229 SER A C 1
ATOM 1091 O O . SER A 1 136 ? 3.031 22.387 31.613 1.00 24.77 229 SER A O 1
ATOM 1094 N N . CYS A 1 137 ? 3.253 20.520 32.827 1.00 21.97 230 CYS A N 1
ATOM 1095 C CA . CYS A 1 137 ? 1.984 19.961 32.376 1.00 23.57 230 CYS A CA 1
ATOM 1096 C C . CYS A 1 137 ? 0.821 20.858 32.810 1.00 23.61 230 CYS A C 1
ATOM 1097 O O . CYS A 1 137 ? -0.015 21.247 31.987 1.00 22.54 230 CYS A O 1
ATOM 1100 N N . LEU A 1 138 ? 0.782 21.189 34.101 1.00 20.89 231 LEU A N 1
ATOM 1101 C CA . LEU A 1 138 ? -0.287 22.022 34.625 1.00 21.88 231 LEU A CA 1
ATOM 1102 C C . LEU A 1 138 ? -0.260 23.429 34.046 1.00 22.56 231 LEU A C 1
ATOM 1103 O O . LEU A 1 138 ? -1.316 23.997 33.783 1.00 22.03 231 LEU A O 1
ATOM 1108 N N . VAL A 1 139 ? 0.924 24.001 33.845 1.00 19.18 232 VAL A N 1
ATOM 1109 C CA . VAL A 1 139 ? 0.985 25.333 33.242 1.00 22.60 232 VAL A CA 1
ATOM 1110 C C . VAL A 1 139 ? 0.260 25.214 31.898 1.00 22.33 232 VAL A C 1
ATOM 1111 O O . VAL A 1 139 ? -0.596 26.024 31.563 1.00 27.61 232 VAL A O 1
ATOM 1115 N N . ARG A 1 140 ? 0.603 24.178 31.139 1.00 21.95 233 ARG A N 1
ATOM 1116 C CA . ARG A 1 140 ? -0.007 23.973 29.831 1.00 20.77 233 ARG A CA 1
ATOM 1117 C C . ARG A 1 140 ? -1.501 23.672 29.913 1.00 22.16 233 ARG A C 1
ATOM 1118 O O . ARG A 1 140 ? -2.297 24.233 29.160 1.00 23.19 233 ARG A O 1
ATOM 1126 N N . LEU A 1 141 ? -1.881 22.786 30.824 1.00 21.48 234 LEU A N 1
ATOM 1127 C CA . LEU A 1 141 ? -3.283 22.417 30.980 1.00 24.25 234 LEU A CA 1
ATOM 1128 C C . LEU A 1 141 ? -4.132 23.633 31.356 1.00 23.68 234 LEU A C 1
ATOM 1129 O O . LEU A 1 141 ? -5.237 23.806 30.848 1.00 26.28 234 LEU A O 1
ATOM 1134 N N . ASP A 1 142 ? -3.611 24.463 32.252 1.00 24.97 235 ASP A N 1
ATOM 1135 C CA . ASP A 1 142 ? -4.292 25.680 32.693 1.00 25.07 235 ASP A CA 1
ATOM 1136 C C . ASP A 1 142 ? -4.420 26.634 31.498 1.00 26.58 235 ASP A C 1
ATOM 1137 O O . ASP A 1 142 ? -5.501 27.165 31.219 1.00 25.05 235 ASP A O 1
ATOM 1142 N N . ALA A 1 143 ? -3.313 26.837 30.787 1.00 26.06 236 ALA A N 1
ATOM 1143 C CA . ALA A 1 143 ? -3.313 27.719 29.627 1.00 24.83 236 ALA A CA 1
ATOM 1144 C C . ALA A 1 143 ? -4.287 27.235 28.550 1.00 25.90 236 ALA A C 1
ATOM 1145 O O . ALA A 1 143 ? -4.969 28.044 27.919 1.00 24.58 236 ALA A O 1
ATOM 1147 N N . MET A 1 144 ? -4.356 25.923 28.333 1.00 25.97 237 MET A N 1
ATOM 1148 C CA . MET A 1 144 ? -5.257 25.393 27.310 1.00 26.46 237 MET A CA 1
ATOM 1149 C C . MET A 1 144 ? -6.732 25.536 27.693 1.00 29.41 237 MET A C 1
ATOM 1150 O O . MET A 1 144 ? -7.579 25.746 26.826 1.00 30.39 237 MET A O 1
ATOM 1155 N N . PHE A 1 145 ? -7.038 25.415 28.983 1.00 28.31 238 PHE A N 1
ATOM 1156 C CA . PHE A 1 145 ? -8.413 25.585 29.448 1.00 31.33 238 PHE A CA 1
ATOM 1157 C C . PHE A 1 145 ? -8.817 27.049 29.238 1.00 32.27 238 PHE A C 1
ATOM 1158 O O . PHE A 1 145 ? -9.905 27.335 28.740 1.00 32.22 238 PHE A O 1
ATOM 1166 N N . ARG A 1 146 ? -7.930 27.969 29.616 1.00 32.11 239 ARG A N 1
ATOM 1167 C CA . ARG A 1 146 ? -8.194 29.398 29.458 1.00 32.23 239 ARG A CA 1
ATOM 1168 C C . ARG A 1 146 ? -8.329 29.737 27.986 1.00 31.92 239 ARG A C 1
ATOM 1169 O O . ARG A 1 146 ? -9.153 30.565 27.609 1.00 34.86 239 ARG A O 1
ATOM 1177 N N . ALA A 1 147 ? -7.519 29.104 27.148 1.00 32.04 240 ALA A N 1
ATOM 1178 C CA . ALA A 1 147 ? -7.592 29.364 25.720 1.00 32.76 240 ALA A CA 1
ATOM 1179 C C . ALA A 1 147 ? -8.987 28.992 25.225 1.00 35.24 240 ALA A C 1
ATOM 1180 O O . ALA A 1 147 ? -9.630 29.764 24.518 1.00 35.89 240 ALA A O 1
ATOM 1182 N N . PHE A 1 148 ? -9.458 27.808 25.599 1.00 36.46 241 PHE A N 1
ATOM 1183 C CA . PHE A 1 148 ? -10.776 27.373 25.170 1.00 40.02 241 PHE A CA 1
ATOM 1184 C C . PHE A 1 148 ? -11.850 28.343 25.667 1.00 42.81 241 PHE A C 1
ATOM 1185 O O . PHE A 1 148 ? -12.572 28.952 24.874 1.00 41.37 241 PHE A O 1
ATOM 1193 N N . LYS A 1 149 ? -11.946 28.480 26.986 1.00 43.83 242 LYS A N 1
ATOM 1194 C CA . LYS A 1 149 ? -12.921 29.368 27.600 1.00 46.26 242 LYS A CA 1
ATOM 1195 C C . LYS A 1 149 ? -12.954 30.740 26.923 1.00 47.58 242 LYS A C 1
ATOM 1196 O O . LYS A 1 149 ? -14.020 31.233 26.558 1.00 48.23 242 LYS A O 1
ATOM 1202 N N . SER A 1 150 ? -11.786 31.344 26.735 1.00 48.20 243 SER A N 1
ATOM 1203 C CA . SER A 1 150 ? -11.700 32.661 26.110 1.00 50.21 243 SER A CA 1
ATOM 1204 C C . SER A 1 150 ? -12.211 32.666 24.671 1.00 52.47 243 SER A C 1
ATOM 1205 O O . SER A 1 150 ? -12.816 33.640 24.221 1.00 52.43 243 SER A O 1
ATOM 1208 N N . LEU A 1 151 ? -11.958 31.581 23.951 1.00 53.99 244 LEU A N 1
ATOM 1209 C CA . LEU A 1 151 ? -12.390 31.469 22.565 1.00 56.16 244 LEU A CA 1
ATOM 1210 C C . LEU A 1 151 ? -13.876 31.151 22.475 1.00 57.86 244 LEU A C 1
ATOM 1211 O O . LEU A 1 151 ? -14.507 31.360 21.441 1.00 59.26 244 LEU A O 1
ATOM 1216 N N . ASP A 1 152 ? -14.425 30.632 23.563 1.00 59.93 245 ASP A N 1
ATOM 1217 C CA . ASP A 1 152 ? -15.838 30.298 23.609 1.00 62.12 245 ASP A CA 1
ATOM 1218 C C . ASP A 1 152 ? -16.596 31.593 23.889 1.00 65.52 245 ASP A C 1
ATOM 1219 O O . ASP A 1 152 ? -16.658 32.485 23.035 1.00 66.79 245 ASP A O 1
ATOM 1224 N N . LYS A 1 153 ? -17.165 31.684 25.091 1.00 68.00 246 LYS A N 1
ATOM 1225 C CA . LYS A 1 153 ? -17.923 32.844 25.557 1.00 70.98 246 LYS A CA 1
ATOM 1226 C C . LYS A 1 153 ? -18.665 32.487 26.840 1.00 73.08 246 LYS A C 1
ATOM 1227 O O . LYS A 1 153 ? -18.133 32.653 27.935 1.00 73.38 246 LYS A O 1
ATOM 1233 N N . ASP A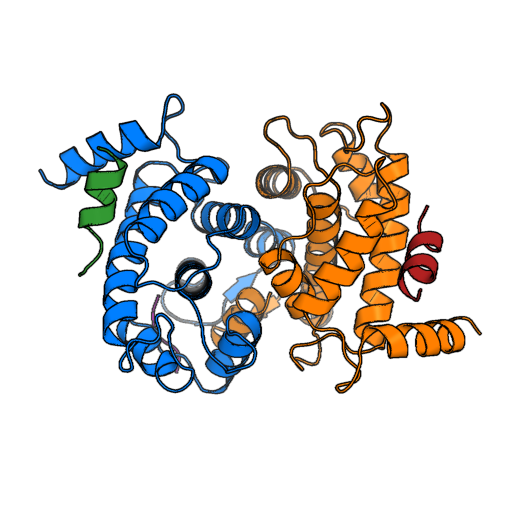 1 154 ? -19.889 31.983 26.705 1.00 75.71 247 ASP A N 1
ATOM 1234 C CA . ASP A 1 154 ? -20.679 31.628 27.871 1.00 76.82 247 ASP A CA 1
ATOM 1235 C C . ASP A 1 154 ? -21.492 30.347 27.693 1.00 76.42 247 ASP A C 1
ATOM 1236 O O . ASP A 1 154 ? -22.246 29.979 28.592 1.00 76.78 247 ASP A O 1
ATOM 1241 N N . GLY A 1 155 ? -21.358 29.669 26.555 1.00 74.67 248 GLY A N 1
ATOM 1242 C CA . GLY A 1 155 ? -22.136 28.458 26.365 1.00 74.22 248 GLY A CA 1
ATOM 1243 C C . GLY A 1 155 ? -21.530 27.332 25.556 1.00 72.76 248 GLY A C 1
ATOM 1244 O O . GLY A 1 155 ? -20.732 26.546 26.064 1.00 74.13 248 GLY A O 1
ATOM 1245 N N . THR A 1 156 ? -21.939 27.261 24.292 1.00 71.73 249 THR A N 1
ATOM 1246 C CA . THR A 1 156 ? -21.494 26.241 23.350 1.00 69.34 249 THR A CA 1
ATOM 1247 C C . THR A 1 156 ? -20.632 25.148 23.969 1.00 68.26 249 THR A C 1
ATOM 1248 O O . THR A 1 156 ? -21.110 24.042 24.235 1.00 69.81 249 THR A O 1
ATOM 1252 N N . GLY A 1 157 ? -19.365 25.461 24.218 1.00 66.60 250 GLY A N 1
ATOM 1253 C CA . GLY A 1 157 ? -18.462 24.477 24.784 1.00 63.12 250 GLY A CA 1
ATOM 1254 C C . GLY A 1 157 ? -17.926 23.650 23.635 1.00 61.01 250 GLY A C 1
ATOM 1255 O O . GLY A 1 157 ? -17.710 22.444 23.753 1.00 59.46 250 GLY A O 1
ATOM 1256 N N . GLN A 1 158 ? -17.716 24.321 22.509 1.00 60.73 251 GLN A N 1
ATOM 1257 C CA . GLN A 1 158 ? -17.223 23.682 21.301 1.00 60.22 251 GLN A CA 1
ATOM 1258 C C . GLN A 1 158 ? -16.821 24.792 20.330 1.00 58.92 251 GLN A C 1
ATOM 1259 O O . GLN A 1 158 ? -17.630 25.234 19.516 1.00 59.53 251 GLN A O 1
ATOM 1265 N N . ILE A 1 159 ? -15.568 25.235 20.424 1.00 56.50 252 ILE A N 1
ATOM 1266 C CA . ILE A 1 159 ? -15.059 26.318 19.585 1.00 55.34 252 ILE A CA 1
ATOM 1267 C C . ILE A 1 159 ? -14.664 25.932 18.167 1.00 54.58 252 ILE A C 1
ATOM 1268 O O . ILE A 1 159 ? -14.414 24.767 17.858 1.00 52.70 252 ILE A O 1
ATOM 1273 N N . GLN A 1 160 ? -14.609 26.942 17.308 1.00 55.09 253 GLN A N 1
ATOM 1274 C CA . GLN A 1 160 ? -14.226 26.758 15.924 1.00 56.41 253 GLN A CA 1
ATOM 1275 C C . GLN A 1 160 ? -13.011 27.644 15.704 1.00 56.75 253 GLN A C 1
ATOM 1276 O O . GLN A 1 160 ? -12.920 28.734 16.261 1.00 58.40 253 GLN A O 1
ATOM 1282 N N . VAL A 1 161 ? -12.077 27.170 14.894 1.00 55.87 254 VAL A N 1
ATOM 1283 C CA . VAL A 1 161 ? -10.861 27.917 14.634 1.00 55.83 254 VAL A CA 1
ATOM 1284 C C . VAL A 1 161 ? -10.352 27.599 13.233 1.00 55.96 254 VAL A C 1
ATOM 1285 O O . VAL A 1 161 ? -10.479 26.467 12.763 1.00 56.71 254 VAL A O 1
ATOM 1289 N N . ASN A 1 162 ? -9.789 28.597 12.559 1.00 55.46 255 ASN A N 1
ATOM 1290 C CA . ASN A 1 162 ? -9.265 28.386 11.219 1.00 56.44 255 ASN A CA 1
ATOM 1291 C C . ASN A 1 162 ? -7.808 27.945 11.314 1.00 55.53 255 ASN A C 1
ATOM 1292 O O . ASN A 1 162 ? -7.313 27.654 12.405 1.00 56.20 255 ASN A O 1
ATOM 1297 N N . ILE A 1 163 ? -7.118 27.898 10.178 1.00 53.92 256 ILE A N 1
ATOM 1298 C CA . ILE A 1 163 ? -5.727 27.463 10.165 1.00 51.61 256 ILE A CA 1
ATOM 1299 C C . ILE A 1 163 ? -4.753 28.482 10.757 1.00 50.91 256 ILE A C 1
ATOM 1300 O O . ILE A 1 163 ? -3.764 28.108 11.389 1.00 48.49 256 ILE A O 1
ATOM 1305 N N . GLN A 1 164 ? -5.031 29.763 10.543 1.00 49.88 257 GLN A N 1
ATOM 1306 C CA . GLN A 1 164 ? -4.189 30.834 11.058 1.00 48.93 257 GLN A CA 1
ATOM 1307 C C . GLN A 1 164 ? -4.137 30.756 12.577 1.00 48.62 257 GLN A C 1
ATOM 1308 O O . GLN A 1 164 ? -3.061 30.748 13.184 1.00 47.52 257 GLN A O 1
ATOM 1314 N N . GLU A 1 165 ? -5.320 30.691 13.176 1.00 46.99 258 GLU A N 1
ATOM 1315 C CA . GLU A 1 165 ? -5.472 30.640 14.621 1.00 47.55 258 GLU A CA 1
ATOM 1316 C C . GLU A 1 165 ? -4.994 29.328 15.226 1.00 46.03 258 GLU A C 1
ATOM 1317 O O . GLU A 1 165 ? -4.398 29.319 16.300 1.00 45.28 258 GLU A O 1
ATOM 1323 N N . TRP A 1 166 ? -5.270 28.223 14.541 1.00 44.54 259 TRP A N 1
ATOM 1324 C CA . TRP A 1 166 ? -4.864 26.906 15.018 1.00 43.15 259 TRP A CA 1
ATOM 1325 C C . TRP A 1 166 ? -3.347 26.822 15.148 1.00 42.73 259 TRP A C 1
ATOM 1326 O O . TRP A 1 166 ? -2.832 26.328 16.150 1.00 45.00 259 TRP A O 1
ATOM 1337 N N . LEU A 1 167 ? -2.636 27.316 14.141 1.00 40.08 260 LEU A N 1
ATOM 1338 C CA . LEU A 1 167 ? -1.184 27.289 14.155 1.00 39.09 260 LEU A CA 1
ATOM 1339 C C . LEU A 1 167 ? -0.660 28.236 15.216 1.00 39.85 260 LEU A C 1
ATOM 1340 O O . LEU A 1 167 ? 0.372 27.984 15.842 1.00 41.22 260 LEU A O 1
ATOM 1345 N N . GLN A 1 168 ? -1.380 29.330 15.414 1.00 39.29 261 GLN A N 1
ATOM 1346 C CA . GLN A 1 168 ? -1.000 30.310 16.420 1.00 39.70 261 GLN A CA 1
ATOM 1347 C C . GLN A 1 168 ? -1.024 29.609 17.774 1.00 37.26 261 GLN A C 1
ATOM 1348 O O . GLN A 1 168 ? -0.006 29.504 18.461 1.00 37.13 261 GLN A O 1
ATOM 1354 N N . LEU A 1 169 ? -2.207 29.124 18.137 1.00 34.08 262 LEU A N 1
ATOM 1355 C CA . LEU A 1 169 ? -2.424 28.439 19.400 1.00 34.69 262 LEU A CA 1
ATOM 1356 C C . LEU A 1 169 ? -1.542 27.213 19.624 1.00 35.12 262 LEU A C 1
ATOM 1357 O O . LEU A 1 169 ? -1.148 26.942 20.757 1.00 36.73 262 LEU A O 1
ATOM 1362 N N . THR A 1 170 ? -1.216 26.476 18.563 1.00 32.84 263 THR A N 1
ATOM 1363 C CA . THR A 1 170 ? -0.394 25.283 18.721 1.00 30.45 263 THR A CA 1
ATOM 1364 C C . THR A 1 170 ? 1.103 25.483 18.539 1.00 30.32 263 THR A C 1
ATOM 1365 O O . THR A 1 170 ? 1.894 24.934 19.303 1.00 33.59 263 THR A O 1
ATOM 1369 N N . MET A 1 171 ? 1.508 26.249 17.536 1.00 28.32 264 MET A N 1
ATOM 1370 C CA . MET A 1 171 ? 2.930 26.469 17.319 1.00 28.56 264 MET A CA 1
ATOM 1371 C C . MET A 1 171 ? 3.546 27.350 18.395 1.00 29.16 264 MET A C 1
ATOM 1372 O O . MET A 1 171 ? 4.677 27.117 18.811 1.00 28.67 264 MET A O 1
ATOM 1377 N N . TYR A 1 172 ? 2.801 28.357 18.848 1.00 28.74 265 TYR A N 1
ATOM 1378 C CA . TYR A 1 172 ? 3.311 29.250 19.877 1.00 28.48 265 TYR A CA 1
ATOM 1379 C C . TYR A 1 172 ? 2.820 28.754 21.227 1.00 28.51 265 TYR A C 1
ATOM 1380 O O . TYR A 1 172 ? 1.938 29.356 21.850 1.00 26.60 265 TYR A O 1
ATOM 1389 N N . SER A 1 173 ? 3.399 27.637 21.664 1.00 29.05 266 SER A N 1
ATOM 1390 C CA . SER A 1 173 ? 3.029 27.025 22.938 1.00 27.98 266 SER A CA 1
ATOM 1391 C C . SER A 1 173 ? 4.139 26.103 23.424 1.00 30.98 266 SER A C 1
ATOM 1392 O O . SER A 1 173 ? 3.837 25.254 24.294 1.00 28.69 266 SER A O 1
ATOM 1396 N N . GLU B 1 1 ? 14.721 -3.273 -1.850 1.00 67.30 394 GLU B N 1
ATOM 1397 C CA . GLU B 1 1 ? 13.655 -2.370 -1.323 1.00 66.62 394 GLU B CA 1
ATOM 1398 C C . GLU B 1 1 ? 14.184 -1.649 -0.086 1.00 66.31 394 GLU B C 1
ATOM 1399 O O . GLU B 1 1 ? 14.680 -2.282 0.851 1.00 65.24 394 GLU B O 1
ATOM 1405 N N . GLU B 1 2 ? 14.082 -0.323 -0.088 1.00 64.96 395 GLU B N 1
ATOM 1406 C CA . GLU B 1 2 ? 14.569 0.466 1.033 1.00 64.38 395 GLU B CA 1
ATOM 1407 C C . GLU B 1 2 ? 13.768 0.253 2.307 1.00 62.44 395 GLU B C 1
ATOM 1408 O O . GLU B 1 2 ? 14.337 0.210 3.396 1.00 61.91 395 GLU B O 1
ATOM 1414 N N . VAL B 1 3 ? 12.453 0.117 2.174 1.00 60.85 396 VAL B N 1
ATOM 1415 C CA . VAL B 1 3 ? 11.604 -0.084 3.342 1.00 60.98 396 VAL B CA 1
ATOM 1416 C C . VAL B 1 3 ? 12.019 -1.346 4.094 1.00 60.72 396 VAL B C 1
ATOM 1417 O O . VAL B 1 3 ? 12.063 -1.354 5.323 1.00 60.35 396 VAL B O 1
ATOM 1421 N N . ARG B 1 4 ? 12.325 -2.410 3.357 1.00 61.53 397 ARG B N 1
ATOM 1422 C CA . ARG B 1 4 ? 12.759 -3.658 3.978 1.00 61.73 397 ARG B CA 1
ATOM 1423 C C . ARG B 1 4 ? 14.078 -3.414 4.698 1.00 60.58 397 ARG B C 1
ATOM 1424 O O . ARG B 1 4 ? 14.291 -3.902 5.805 1.00 60.51 397 ARG B O 1
ATOM 1432 N N . GLN B 1 5 ? 14.962 -2.656 4.058 1.00 59.68 398 GLN B N 1
ATOM 1433 C CA . GLN B 1 5 ? 16.255 -2.342 4.645 1.00 59.87 398 GLN B CA 1
ATOM 1434 C C . GLN B 1 5 ? 16.060 -1.444 5.863 1.00 59.29 398 GLN B C 1
ATOM 1435 O O . GLN B 1 5 ? 16.659 -1.668 6.912 1.00 59.42 398 GLN B O 1
ATOM 1441 N N . PHE B 1 6 ? 15.215 -0.428 5.721 1.00 57.89 399 PHE B N 1
ATOM 1442 C CA . PHE B 1 6 ? 14.954 0.488 6.822 1.00 57.46 399 PHE B CA 1
ATOM 1443 C C . PHE B 1 6 ? 14.275 -0.260 7.963 1.00 55.07 399 PHE B C 1
ATOM 1444 O O . PHE B 1 6 ? 14.499 0.039 9.134 1.00 53.22 399 PHE B O 1
ATOM 1452 N N . ARG B 1 7 ? 13.445 -1.234 7.605 1.00 53.92 400 ARG B N 1
ATOM 1453 C CA . ARG B 1 7 ? 12.731 -2.047 8.580 1.00 53.48 400 ARG B CA 1
ATOM 1454 C C . ARG B 1 7 ? 13.738 -2.822 9.432 1.00 52.81 400 ARG B C 1
ATOM 1455 O O . ARG B 1 7 ? 13.589 -2.932 10.648 1.00 52.45 400 ARG B O 1
ATOM 1463 N N . ARG B 1 8 ? 14.768 -3.355 8.786 1.00 52.43 401 ARG B N 1
ATOM 1464 C CA . ARG B 1 8 ? 15.794 -4.116 9.490 1.00 54.37 401 ARG B CA 1
ATOM 1465 C C . ARG B 1 8 ? 16.642 -3.190 10.356 1.00 54.20 401 ARG B C 1
ATOM 1466 O O . ARG B 1 8 ? 17.197 -3.606 11.373 1.00 54.44 401 ARG B O 1
ATOM 1474 N N . LEU B 1 9 ? 16.733 -1.930 9.942 1.00 54.19 402 LEU B N 1
ATOM 1475 C CA . LEU B 1 9 ? 17.494 -0.925 10.675 1.00 54.37 402 LEU B CA 1
ATOM 1476 C C . LEU B 1 9 ? 16.658 -0.495 11.873 1.00 53.71 402 LEU B C 1
ATOM 1477 O O . LEU B 1 9 ? 17.163 -0.398 12.993 1.00 52.80 402 LEU B O 1
ATOM 1482 N N . PHE B 1 10 ? 15.376 -0.236 11.620 1.00 53.86 403 PHE B N 1
ATOM 1483 C CA . PHE B 1 10 ? 14.446 0.186 12.664 1.00 53.52 403 PHE B CA 1
ATOM 1484 C C . PHE B 1 10 ? 14.450 -0.791 13.833 1.00 54.31 403 PHE B C 1
ATOM 1485 O O . PHE B 1 10 ? 14.526 -0.381 14.992 1.00 53.23 403 PHE B O 1
ATOM 1493 N N . ALA B 1 11 ? 14.364 -2.083 13.520 1.00 54.23 404 ALA B N 1
ATOM 1494 C CA . ALA B 1 11 ? 14.355 -3.128 14.538 1.00 53.56 404 ALA B CA 1
ATOM 1495 C C . ALA B 1 11 ? 15.497 -2.957 15.534 1.00 52.78 404 ALA B C 1
ATOM 1496 O O . ALA B 1 11 ? 15.338 -3.211 16.729 1.00 53.51 404 ALA B O 1
ATOM 1498 N N . GLN B 1 12 ? 16.648 -2.521 15.038 1.00 51.88 405 GLN B N 1
ATOM 1499 C CA . GLN B 1 12 ? 17.814 -2.326 15.889 1.00 52.75 405 GLN B CA 1
ATOM 1500 C C . GLN B 1 12 ? 17.676 -1.059 16.727 1.00 50.49 405 GLN B C 1
ATOM 1501 O O . GLN B 1 12 ? 18.402 -0.869 17.706 1.00 49.30 405 GLN B O 1
ATOM 1507 N N . LEU B 1 13 ? 16.742 -0.196 16.338 1.00 47.15 406 LEU B N 1
ATOM 1508 C CA . LEU B 1 13 ? 16.520 1.058 17.045 1.00 47.18 406 LEU B CA 1
ATOM 1509 C C . LEU B 1 13 ? 15.368 1.007 18.050 1.00 47.87 406 LEU B C 1
ATOM 1510 O O . LEU B 1 13 ? 15.400 1.706 19.062 1.00 47.42 406 LEU B O 1
ATOM 1515 N N . ALA B 1 14 ? 14.358 0.187 17.776 1.00 46.67 407 ALA B N 1
ATOM 1516 C CA . ALA B 1 14 ? 13.203 0.083 18.660 1.00 48.93 407 ALA B CA 1
ATOM 1517 C C . ALA B 1 14 ? 13.444 -0.793 19.881 1.00 51.01 407 ALA B C 1
ATOM 1518 O O . ALA B 1 14 ? 13.429 -0.310 21.008 1.00 51.34 407 ALA B O 1
ATOM 1520 N N . GLY B 1 15 ? 13.651 -2.086 19.659 1.00 55.26 408 GLY B N 1
ATOM 1521 C CA . GLY B 1 15 ? 13.885 -2.989 20.774 1.00 57.46 408 GLY B CA 1
ATOM 1522 C C . GLY B 1 15 ? 12.629 -3.669 21.300 1.00 58.79 408 GLY B C 1
ATOM 1523 O O . GLY B 1 15 ? 11.550 -3.520 20.738 1.00 57.55 408 GLY B O 1
ATOM 1524 N N . ASP B 1 16 ? 12.792 -4.427 22.382 1.00 60.28 409 ASP B N 1
ATOM 1525 C CA . ASP B 1 16 ? 11.711 -5.164 23.040 1.00 62.69 409 ASP B CA 1
ATOM 1526 C C . ASP B 1 16 ? 10.280 -4.849 22.596 1.00 63.48 409 ASP B C 1
ATOM 1527 O O . ASP B 1 16 ? 9.543 -5.752 22.195 1.00 65.43 409 ASP B O 1
ATOM 1532 N N . ASP B 1 17 ? 9.886 -3.578 22.668 1.00 62.57 410 ASP B N 1
ATOM 1533 C CA . ASP B 1 17 ? 8.531 -3.169 22.294 1.00 59.95 410 ASP B CA 1
ATOM 1534 C C . ASP B 1 17 ? 8.302 -2.858 20.810 1.00 58.05 410 ASP B C 1
ATOM 1535 O O . ASP B 1 17 ? 7.182 -2.559 20.398 1.00 56.55 410 ASP B O 1
ATOM 1540 N N . MET B 1 18 ? 9.361 -2.932 20.013 1.00 55.04 411 MET B N 1
ATOM 1541 C CA . MET B 1 18 ? 9.277 -2.667 18.582 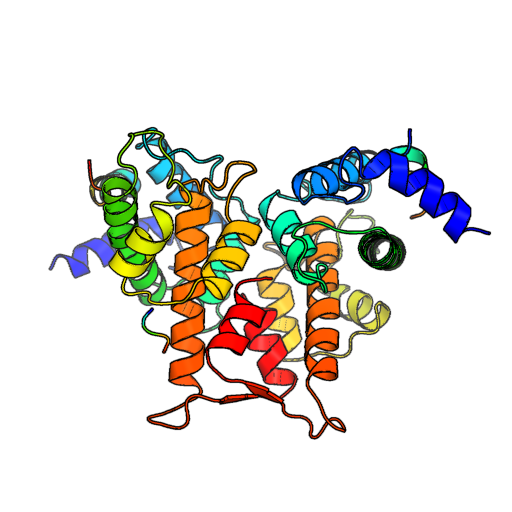1.00 54.25 411 MET B CA 1
ATOM 1542 C C . MET B 1 18 ? 8.871 -1.244 18.203 1.00 52.29 411 MET B C 1
ATOM 1543 O O . MET B 1 18 ? 8.396 -1.006 17.092 1.00 52.38 411 MET B O 1
ATOM 1548 N N . GLU B 1 19 ? 9.054 -0.304 19.125 1.00 49.14 412 GLU B N 1
ATOM 1549 C CA . GLU B 1 19 ? 8.742 1.101 18.869 1.00 47.01 412 GLU B CA 1
ATOM 1550 C C . GLU B 1 19 ? 9.844 1.963 19.473 1.00 45.02 412 GLU B C 1
ATOM 1551 O O . GLU B 1 19 ? 10.582 1.514 20.348 1.00 46.52 412 GLU B O 1
ATOM 1557 N N . VAL B 1 20 ? 9.965 3.197 19.001 1.00 42.77 413 VAL B N 1
ATOM 1558 C CA . VAL B 1 20 ? 10.987 4.101 19.518 1.00 40.96 413 VAL B CA 1
ATOM 1559 C C . VAL B 1 20 ? 10.389 5.087 20.519 1.00 39.21 413 VAL B C 1
ATOM 1560 O O . VAL B 1 20 ? 9.527 5.900 20.169 1.00 34.86 413 VAL B O 1
ATOM 1564 N N . SER B 1 21 ? 10.845 5.003 21.766 1.00 37.26 414 SER B N 1
ATOM 1565 C CA . SER B 1 21 ? 10.355 5.892 22.813 1.00 35.16 414 SER B CA 1
ATOM 1566 C C . SER B 1 21 ? 11.021 7.260 22.679 1.00 35.05 414 SER B C 1
ATOM 1567 O O . SER B 1 21 ? 11.926 7.442 21.868 1.00 33.76 414 SER B O 1
ATOM 1570 N N . ALA B 1 22 ? 10.565 8.218 23.476 1.00 35.25 415 ALA B N 1
ATOM 1571 C CA . ALA B 1 22 ? 11.130 9.560 23.446 1.00 34.89 415 ALA B CA 1
ATOM 1572 C C . ALA B 1 22 ? 12.603 9.501 23.832 1.00 34.85 415 ALA B C 1
ATOM 1573 O O . ALA B 1 22 ? 13.441 10.135 23.191 1.00 34.40 415 ALA B O 1
ATOM 1575 N N . THR B 1 23 ? 12.912 8.735 24.876 1.00 36.21 416 THR B N 1
ATOM 1576 C CA . THR B 1 23 ? 14.289 8.591 25.348 1.00 36.01 416 THR B CA 1
ATOM 1577 C C . THR B 1 23 ? 15.168 7.954 24.276 1.00 35.28 416 THR B C 1
ATOM 1578 O O . THR B 1 23 ? 16.296 8.376 24.062 1.00 34.37 416 THR B O 1
ATOM 1582 N N . GLU B 1 24 ? 14.637 6.938 23.603 1.00 37.19 417 GLU B N 1
ATOM 1583 C CA . GLU B 1 24 ? 15.369 6.253 22.547 1.00 35.54 417 GLU B CA 1
ATOM 1584 C C . GLU B 1 24 ? 15.561 7.156 21.348 1.00 36.81 417 GLU B C 1
ATOM 1585 O O . GLU B 1 24 ? 16.605 7.116 20.697 1.00 38.10 417 GLU B O 1
ATOM 1591 N N . LEU B 1 25 ? 14.547 7.963 21.050 1.00 35.48 418 LEU B N 1
ATOM 1592 C CA . LEU B 1 25 ? 14.620 8.875 19.920 1.00 33.54 418 LEU B CA 1
ATOM 1593 C C . LEU B 1 25 ? 15.681 9.921 20.208 1.00 34.82 418 LEU B C 1
ATOM 1594 O O . LEU B 1 25 ? 16.523 10.221 19.363 1.00 33.78 418 LEU B O 1
ATOM 1599 N N . MET B 1 26 ? 15.629 10.475 21.413 1.00 37.30 419 MET B N 1
ATOM 1600 C CA . MET B 1 26 ? 16.582 11.488 21.836 1.00 39.16 419 MET B CA 1
ATOM 1601 C C . MET B 1 26 ? 18.014 10.996 21.648 1.00 40.37 419 MET B C 1
ATOM 1602 O O . MET B 1 26 ? 18.843 11.677 21.044 1.00 41.71 419 MET B O 1
ATOM 1607 N N . ASN B 1 27 ? 18.297 9.803 22.158 1.00 42.35 420 ASN B N 1
ATOM 1608 C CA . ASN B 1 27 ? 19.634 9.244 22.056 1.00 45.13 420 ASN B CA 1
ATOM 1609 C C . ASN B 1 27 ? 20.056 8.997 20.617 1.00 46.64 420 ASN B C 1
ATOM 1610 O O . ASN B 1 27 ? 21.163 9.368 20.222 1.00 49.85 420 ASN B O 1
ATOM 1615 N N . ILE B 1 28 ? 19.185 8.372 19.831 1.00 45.34 421 ILE B N 1
ATOM 1616 C CA . ILE B 1 28 ? 19.501 8.123 18.431 1.00 44.31 421 ILE B CA 1
ATOM 1617 C C . ILE B 1 28 ? 19.861 9.460 17.794 1.00 44.37 421 ILE B C 1
ATOM 1618 O O . ILE B 1 28 ? 20.909 9.603 17.169 1.00 41.78 421 ILE B O 1
ATOM 1623 N N . LEU B 1 29 ? 18.981 10.440 17.980 1.00 43.63 422 LEU B N 1
ATOM 1624 C CA . LEU B 1 29 ? 19.165 11.775 17.425 1.00 44.52 422 LEU B CA 1
ATOM 1625 C C . LEU B 1 29 ? 20.458 12.460 17.858 1.00 44.53 422 LEU B C 1
ATOM 1626 O O . LEU B 1 29 ? 21.231 12.924 17.017 1.00 46.38 422 LEU B O 1
ATOM 1631 N N . ASN B 1 30 ? 20.698 12.528 19.163 1.00 43.10 423 ASN B N 1
ATOM 1632 C CA . ASN B 1 30 ? 21.903 13.181 19.651 1.00 43.03 423 ASN B CA 1
ATOM 1633 C C . ASN B 1 30 ? 23.172 12.465 19.223 1.00 46.02 423 ASN B C 1
ATOM 1634 O O . ASN B 1 30 ? 24.201 13.099 19.001 1.00 46.82 423 ASN B O 1
ATOM 1639 N N . LYS B 1 31 ? 23.109 11.147 19.098 1.00 48.89 424 LYS B N 1
ATOM 1640 C CA . LYS B 1 31 ? 24.286 10.415 18.664 1.00 50.68 424 LYS B CA 1
ATOM 1641 C C . LYS B 1 31 ? 24.565 10.757 17.209 1.00 50.63 424 LYS B C 1
ATOM 1642 O O . LYS B 1 31 ? 25.711 10.716 16.762 1.00 51.38 424 LYS B O 1
ATOM 1648 N N . VAL B 1 32 ? 23.510 11.123 16.485 1.00 49.90 425 VAL B N 1
ATOM 1649 C CA . VAL B 1 32 ? 23.623 11.469 15.076 1.00 48.79 425 VAL B CA 1
ATOM 1650 C C . VAL B 1 32 ? 24.121 12.895 14.867 1.00 50.59 425 VAL B C 1
ATOM 1651 O O . VAL B 1 32 ? 25.006 13.130 14.040 1.00 50.77 425 VAL B O 1
ATOM 1655 N N . VAL B 1 33 ? 23.561 13.849 15.603 1.00 51.39 426 VAL B N 1
ATOM 1656 C CA . VAL B 1 33 ? 23.996 15.234 15.451 1.00 52.35 426 VAL B CA 1
ATOM 1657 C C . VAL B 1 33 ? 25.447 15.359 15.892 1.00 52.82 426 VAL B C 1
ATOM 1658 O O . VAL B 1 33 ? 26.202 16.171 15.357 1.00 54.05 426 VAL B O 1
ATOM 1662 N N . THR B 1 34 ? 25.832 14.547 16.868 1.00 52.97 427 THR B N 1
ATOM 1663 C CA . THR B 1 34 ? 27.200 14.554 17.359 1.00 54.40 427 THR B CA 1
ATOM 1664 C C . THR B 1 34 ? 28.131 14.271 16.186 1.00 54.39 427 THR B C 1
ATOM 1665 O O . THR B 1 34 ? 29.151 14.934 16.018 1.00 55.40 427 THR B O 1
ATOM 1669 N N . ARG B 1 35 ? 27.765 13.285 15.371 1.00 55.38 428 ARG B N 1
ATOM 1670 C CA . ARG B 1 35 ? 28.559 12.920 14.204 1.00 56.05 428 ARG B CA 1
ATOM 1671 C C . ARG B 1 35 ? 28.486 13.994 13.121 1.00 56.30 428 ARG B C 1
ATOM 1672 O O . ARG B 1 35 ? 28.907 13.771 11.986 1.00 56.83 428 ARG B O 1
ATOM 1680 N N . HIS B 1 36 ? 27.949 15.158 13.471 1.00 55.66 429 HIS B N 1
ATOM 1681 C CA . HIS B 1 36 ? 27.827 16.252 12.517 1.00 55.62 429 HIS B CA 1
ATOM 1682 C C . HIS B 1 36 ? 27.992 17.607 13.194 1.00 55.16 429 HIS B C 1
ATOM 1683 O O . HIS B 1 36 ? 27.012 18.304 13.456 1.00 54.67 429 HIS B O 1
ATOM 1690 N N . PRO B 1 37 ? 29.249 17.993 13.483 1.00 55.07 430 PRO B N 1
ATOM 1691 C CA . PRO B 1 37 ? 29.607 19.256 14.133 1.00 54.43 430 PRO B CA 1
ATOM 1692 C C . PRO B 1 37 ? 29.093 20.478 13.391 1.00 55.16 430 PRO B C 1
ATOM 1693 O O . PRO B 1 37 ? 28.725 21.479 14.006 1.00 56.04 430 PRO B O 1
ATOM 1697 N N . ASP B 1 38 ? 29.073 20.397 12.065 1.00 54.90 431 ASP B N 1
ATOM 1698 C CA . ASP B 1 38 ? 28.593 21.502 11.246 1.00 52.24 431 ASP B CA 1
ATOM 1699 C C . ASP B 1 38 ? 27.145 21.853 11.586 1.00 51.15 431 ASP B C 1
ATOM 1700 O O . ASP B 1 38 ? 26.634 22.886 11.159 1.00 50.26 431 ASP B O 1
ATOM 1705 N N . LEU B 1 39 ? 26.483 20.992 12.352 1.00 49.81 432 LEU B N 1
ATOM 1706 C CA . LEU B 1 39 ? 25.102 21.249 12.750 1.00 49.68 432 LEU B CA 1
ATOM 1707 C C . LEU B 1 39 ? 25.083 21.742 14.188 1.00 48.99 432 LEU B C 1
ATOM 1708 O O . LEU B 1 39 ? 25.043 20.945 15.121 1.00 50.71 432 LEU B O 1
ATOM 1713 N N . LYS B 1 40 ? 25.116 23.058 14.366 1.00 50.79 433 LYS B N 1
ATOM 1714 C CA . LYS B 1 40 ? 25.110 23.645 15.704 1.00 51.51 433 LYS B CA 1
ATOM 1715 C C . LYS B 1 40 ? 23.892 23.198 16.495 1.00 49.96 433 LYS B C 1
ATOM 1716 O O . LYS B 1 40 ? 22.770 23.240 15.998 1.00 49.92 433 LYS B O 1
ATOM 1722 N N . THR B 1 41 ? 24.117 22.783 17.734 1.00 50.16 434 THR B N 1
ATOM 1723 C CA . THR B 1 41 ? 23.030 22.331 18.589 1.00 50.31 434 THR B CA 1
ATOM 1724 C C . THR B 1 41 ? 23.541 21.878 19.941 1.00 50.24 434 THR B C 1
ATOM 1725 O O . THR B 1 41 ? 24.682 21.444 20.068 1.00 52.18 434 THR B O 1
ATOM 1729 N N . ASP B 1 42 ? 22.692 21.983 20.954 1.00 51.80 435 ASP B N 1
ATOM 1730 C CA . ASP B 1 42 ? 23.068 21.546 22.287 1.00 53.51 435 ASP B CA 1
ATOM 1731 C C . ASP B 1 42 ? 22.304 20.266 22.581 1.00 52.32 435 ASP B C 1
ATOM 1732 O O . ASP B 1 42 ? 22.022 19.938 23.736 1.00 55.10 435 ASP B O 1
ATOM 1737 N N . GLY B 1 43 ? 21.986 19.549 21.503 1.00 50.14 436 GLY B N 1
ATOM 1738 C CA . GLY B 1 43 ? 21.274 18.290 21.593 1.00 42.42 436 GLY B CA 1
ATOM 1739 C C . GLY B 1 43 ? 19.775 18.434 21.698 1.00 39.29 436 GLY B C 1
ATOM 1740 O O . GLY B 1 43 ? 19.260 19.508 22.007 1.00 39.67 436 GLY B O 1
ATOM 1741 N N . PHE B 1 44 ? 19.071 17.347 21.411 1.00 36.55 437 PHE B N 1
ATOM 1742 C CA . PHE B 1 44 ? 17.623 17.324 21.517 1.00 35.58 437 PHE B CA 1
ATOM 1743 C C . PHE B 1 44 ? 17.270 17.015 22.972 1.00 34.66 437 PHE B C 1
ATOM 1744 O O . PHE B 1 44 ? 17.648 15.975 23.500 1.00 36.80 437 PHE B O 1
ATOM 1752 N N . GLY B 1 45 ? 16.563 17.930 23.623 1.00 36.43 438 GLY B N 1
ATOM 1753 C CA . GLY B 1 45 ? 16.183 17.712 25.006 1.00 34.19 438 GLY B CA 1
ATOM 1754 C C . GLY B 1 45 ? 15.145 16.612 25.124 1.00 35.04 438 GLY B C 1
ATOM 1755 O O . GLY B 1 45 ? 14.435 16.313 24.159 1.00 32.33 438 GLY B O 1
ATOM 1756 N N . ILE B 1 46 ? 15.048 16.008 26.307 1.00 35.06 439 ILE B N 1
ATOM 1757 C CA . ILE B 1 46 ? 14.074 14.942 26.518 1.00 31.45 439 ILE B CA 1
ATOM 1758 C C . ILE B 1 46 ? 12.649 15.455 26.310 1.00 29.45 439 ILE B C 1
ATOM 1759 O O . ILE B 1 46 ? 11.818 14.751 25.741 1.00 28.56 439 ILE B O 1
ATOM 1764 N N . ASP B 1 47 ? 12.368 16.680 26.752 1.00 29.12 440 ASP B N 1
ATOM 1765 C CA . ASP B 1 47 ? 11.021 17.229 26.594 1.00 31.57 440 ASP B CA 1
ATOM 1766 C C . ASP B 1 47 ? 10.695 17.466 25.137 1.00 30.59 440 ASP B C 1
ATOM 1767 O O . ASP B 1 47 ? 9.572 17.242 24.701 1.00 28.83 440 ASP B O 1
ATOM 1772 N N . THR B 1 48 ? 11.686 17.919 24.384 1.00 30.13 441 THR B N 1
ATOM 1773 C CA . THR B 1 48 ? 11.490 18.159 22.971 1.00 32.03 441 THR B CA 1
ATOM 1774 C C . THR B 1 48 ? 11.167 16.822 22.314 1.00 31.37 441 THR B C 1
ATOM 1775 O O . THR B 1 48 ? 10.248 16.725 21.502 1.00 32.76 441 THR B O 1
ATOM 1779 N N . CYS B 1 49 ? 11.915 15.790 22.680 1.00 28.01 442 CYS B N 1
ATOM 1780 C CA . CYS B 1 49 ? 11.678 14.481 22.111 1.00 28.96 442 CYS B CA 1
ATOM 1781 C C . CYS B 1 49 ? 10.316 13.930 22.509 1.00 27.56 442 CYS B C 1
ATOM 1782 O O . CYS B 1 49 ? 9.647 13.303 21.697 1.00 27.30 442 CYS B O 1
ATOM 1785 N N . ARG B 1 50 ? 9.899 14.162 23.749 1.00 27.61 443 ARG B N 1
ATOM 1786 C CA . ARG B 1 50 ? 8.588 13.691 24.180 1.00 30.16 443 ARG B CA 1
ATOM 1787 C C . ARG B 1 50 ? 7.521 14.374 23.319 1.00 30.28 443 ARG B C 1
ATOM 1788 O O . ARG B 1 50 ? 6.542 13.760 22.902 1.00 32.28 443 ARG B O 1
ATOM 1796 N N . SER B 1 51 ? 7.730 15.656 23.051 1.00 30.28 444 SER B N 1
ATOM 1797 C CA . SER B 1 51 ? 6.801 16.428 22.248 1.00 30.28 444 SER B CA 1
ATOM 1798 C C . SER B 1 51 ? 6.728 15.930 20.804 1.00 29.84 444 SER B C 1
ATOM 1799 O O . SER B 1 51 ? 5.644 15.831 20.233 1.00 32.32 444 SER B O 1
ATOM 1802 N N . MET B 1 52 ? 7.883 15.630 20.214 1.00 29.29 445 MET B N 1
ATOM 1803 C CA . MET B 1 52 ? 7.927 15.133 18.842 1.00 29.57 445 MET B CA 1
ATOM 1804 C C . MET B 1 52 ? 7.221 13.793 18.764 1.00 28.19 445 MET B C 1
ATOM 1805 O O . MET B 1 52 ? 6.443 13.553 17.847 1.00 28.39 445 MET B O 1
ATOM 1810 N N . VAL B 1 53 ? 7.499 12.924 19.730 1.00 27.35 446 VAL B N 1
ATOM 1811 C CA . VAL B 1 53 ? 6.876 11.609 19.777 1.00 28.31 446 VAL B CA 1
ATOM 1812 C C . VAL B 1 53 ? 5.356 11.714 19.848 1.00 29.59 446 VAL B C 1
ATOM 1813 O O . VAL B 1 53 ? 4.647 11.146 19.020 1.00 27.27 446 VAL B O 1
ATOM 1817 N N . ALA B 1 54 ? 4.865 12.447 20.841 1.00 28.79 447 ALA B N 1
ATOM 1818 C CA . ALA B 1 54 ? 3.429 12.612 21.034 1.00 31.47 447 ALA B CA 1
ATOM 1819 C C . ALA B 1 54 ? 2.780 13.066 19.741 1.00 33.78 447 ALA B C 1
ATOM 1820 O O . ALA B 1 54 ? 1.811 12.473 19.266 1.00 36.06 447 ALA B O 1
ATOM 1822 N N . VAL B 1 55 ? 3.344 14.123 19.173 1.00 34.24 448 VAL B N 1
ATOM 1823 C CA . VAL B 1 55 ? 2.848 14.713 17.945 1.00 31.68 448 VAL B CA 1
ATOM 1824 C C . VAL B 1 55 ? 2.868 13.723 16.777 1.00 33.80 448 VAL B C 1
ATOM 1825 O O . VAL B 1 55 ? 2.011 13.773 15.889 1.00 30.39 448 VAL B O 1
ATOM 1829 N N . MET B 1 56 ? 3.835 12.812 16.792 1.00 35.00 449 MET B N 1
ATOM 1830 C CA . MET B 1 56 ? 3.956 11.816 15.736 1.00 36.71 449 MET B CA 1
ATOM 1831 C C . MET B 1 56 ? 3.161 10.554 16.037 1.00 34.76 449 MET B C 1
ATOM 1832 O O . MET B 1 56 ? 2.832 9.795 15.133 1.00 34.79 449 MET B O 1
ATOM 1837 N N . ASP B 1 57 ? 2.856 10.353 17.316 1.00 35.54 450 ASP B N 1
ATOM 1838 C CA . ASP B 1 57 ? 2.139 9.177 17.815 1.00 32.80 450 ASP B CA 1
ATOM 1839 C C . ASP B 1 57 ? 0.645 9.152 17.464 1.00 32.23 450 ASP B C 1
ATOM 1840 O O . ASP B 1 57 ? -0.211 9.102 18.343 1.00 29.26 450 ASP B O 1
ATOM 1845 N N . SER B 1 58 ? 0.348 9.165 16.168 1.00 35.83 451 SER B N 1
ATOM 1846 C CA . SER B 1 58 ? -1.030 9.166 15.677 1.00 39.96 451 SER B CA 1
ATOM 1847 C C . SER B 1 58 ? -1.927 8.095 16.290 1.00 39.70 451 SER B C 1
ATOM 1848 O O . SER B 1 58 ? -3.089 8.365 16.594 1.00 41.36 451 SER B O 1
ATOM 1851 N N . ASP B 1 59 ? -1.397 6.887 16.469 1.00 37.62 452 ASP B N 1
ATOM 1852 C CA . ASP B 1 59 ? -2.184 5.801 17.046 1.00 36.89 452 ASP B CA 1
ATOM 1853 C C . ASP B 1 59 ? -2.096 5.767 18.566 1.00 38.52 452 ASP B C 1
ATOM 1854 O O . ASP B 1 59 ? -2.497 4.791 19.199 1.00 39.42 452 ASP B O 1
ATOM 1859 N N . THR B 1 60 ? -1.561 6.836 19.145 1.00 37.18 453 THR B N 1
ATOM 1860 C CA . THR B 1 60 ? -1.441 6.960 20.594 1.00 39.39 453 THR B CA 1
ATOM 1861 C C . THR B 1 60 ? -0.944 5.731 21.359 1.00 37.84 453 THR B C 1
ATOM 1862 O O . THR B 1 60 ? -1.600 5.284 22.301 1.00 41.08 453 THR B O 1
ATOM 1866 N N . THR B 1 61 ? 0.202 5.182 20.971 1.00 34.82 454 THR B N 1
ATOM 1867 C CA . THR B 1 61 ? 0.746 4.037 21.696 1.00 33.73 454 THR B CA 1
ATOM 1868 C C . THR B 1 61 ? 1.786 4.559 22.679 1.00 34.10 454 THR B C 1
ATOM 1869 O O . THR B 1 61 ? 2.292 3.819 23.515 1.00 33.96 454 THR B O 1
ATOM 1873 N N . GLY B 1 62 ? 2.112 5.842 22.566 1.00 35.27 455 GLY B N 1
ATOM 1874 C CA . GLY B 1 62 ? 3.095 6.425 23.458 1.00 33.16 455 GLY B CA 1
ATOM 1875 C C . GLY B 1 62 ? 4.486 6.451 22.858 1.00 35.12 455 GLY B C 1
ATOM 1876 O O . GLY B 1 62 ? 5.321 7.284 23.235 1.00 34.83 455 GLY B O 1
ATOM 1877 N N . LYS B 1 63 ? 4.747 5.528 21.935 1.00 34.27 456 LYS B N 1
ATOM 1878 C CA . LYS B 1 63 ? 6.044 5.464 21.276 1.00 33.93 456 LYS B CA 1
ATOM 1879 C C . LYS B 1 63 ? 5.868 5.486 19.761 1.00 33.61 456 LYS B C 1
ATOM 1880 O O . LYS B 1 63 ? 4.749 5.462 19.253 1.00 30.57 456 LYS B O 1
ATOM 1886 N N . LEU B 1 64 ? 6.977 5.536 19.039 1.00 33.64 457 LEU B N 1
ATOM 1887 C CA . LEU B 1 64 ? 6.904 5.586 17.591 1.00 34.59 457 LEU B CA 1
ATOM 1888 C C . LEU B 1 64 ? 7.052 4.211 16.960 1.00 35.40 457 LEU B C 1
ATOM 1889 O O . LEU B 1 64 ? 8.064 3.536 17.141 1.00 38.47 457 LEU B O 1
ATOM 1894 N N . GLY B 1 65 ? 6.017 3.788 16.244 1.00 36.21 458 GLY B N 1
ATOM 1895 C CA . GLY B 1 65 ? 6.070 2.510 15.564 1.00 33.41 458 GLY B CA 1
ATOM 1896 C C . GLY B 1 65 ? 6.872 2.740 14.298 1.00 32.31 458 GLY B C 1
ATOM 1897 O O . GLY B 1 65 ? 7.234 3.881 13.994 1.00 33.26 458 GLY B O 1
ATOM 1898 N N . PHE B 1 66 ? 7.144 1.678 13.552 1.00 31.38 459 PHE B N 1
ATOM 1899 C CA . PHE B 1 66 ? 7.924 1.796 12.334 1.00 32.92 459 PHE B CA 1
ATOM 1900 C C . PHE B 1 66 ? 7.460 2.907 11.394 1.00 31.52 459 PHE B C 1
ATOM 1901 O O . PHE B 1 66 ? 8.216 3.819 11.065 1.00 31.44 459 PHE B O 1
ATOM 1909 N N . GLU B 1 67 ? 6.213 2.822 10.961 1.00 34.83 460 GLU B N 1
ATOM 1910 C CA . GLU B 1 67 ? 5.659 3.803 10.041 1.00 35.60 460 GLU B CA 1
ATOM 1911 C C . GLU B 1 67 ? 5.834 5.236 10.564 1.00 36.60 460 GLU B C 1
ATOM 1912 O O . GLU B 1 67 ? 6.248 6.130 9.819 1.00 33.81 460 GLU B O 1
ATOM 1918 N N . GLU B 1 68 ? 5.542 5.455 11.844 1.00 35.45 461 GLU B N 1
ATOM 1919 C CA . GLU B 1 68 ? 5.672 6.795 12.419 1.00 35.49 461 GLU B CA 1
ATOM 1920 C C . GLU B 1 68 ? 7.129 7.205 12.452 1.00 34.34 461 GLU B C 1
ATOM 1921 O O . GLU B 1 68 ? 7.462 8.355 12.172 1.00 37.46 461 GLU B O 1
ATOM 1927 N N . PHE B 1 69 ? 8.004 6.266 12.781 1.00 32.81 462 PHE B N 1
ATOM 1928 C CA . PHE B 1 69 ? 9.424 6.581 12.822 1.00 33.62 462 PHE B CA 1
ATOM 1929 C C . PHE B 1 69 ? 9.934 6.837 11.408 1.00 34.17 462 PHE B C 1
ATOM 1930 O O . PHE B 1 69 ? 10.672 7.791 11.173 1.00 34.56 462 PHE B O 1
ATOM 1938 N N . LYS B 1 70 ? 9.532 5.991 10.464 1.00 34.94 463 LYS B N 1
ATOM 1939 C CA . LYS B 1 70 ? 9.968 6.151 9.083 1.00 36.64 463 LYS B CA 1
ATOM 1940 C C . LYS B 1 70 ? 9.539 7.519 8.558 1.00 37.45 463 LYS B C 1
ATOM 1941 O O . LYS B 1 70 ? 10.313 8.213 7.898 1.00 39.03 463 LYS B O 1
ATOM 1947 N N . TYR B 1 71 ? 8.305 7.906 8.867 1.00 37.40 464 TYR B N 1
ATOM 1948 C CA . TYR B 1 71 ? 7.775 9.193 8.435 1.00 36.26 464 TYR B CA 1
ATOM 1949 C C . TYR B 1 71 ? 8.604 10.307 9.042 1.00 35.93 464 TYR B C 1
ATOM 1950 O O . TYR B 1 71 ? 9.055 11.216 8.347 1.00 36.84 464 TYR B O 1
ATOM 1959 N N . LEU B 1 72 ? 8.793 10.232 10.353 1.00 35.26 465 LEU B N 1
ATOM 1960 C CA . LEU B 1 72 ? 9.567 11.236 11.064 1.00 36.48 465 LEU B CA 1
ATOM 1961 C C . LEU B 1 72 ? 10.974 11.324 10.505 1.00 37.23 465 LEU B C 1
ATOM 1962 O O . LEU B 1 72 ? 11.439 12.410 10.163 1.00 37.83 465 LEU B O 1
ATOM 1967 N N . TRP B 1 73 ? 11.648 10.183 10.403 1.00 38.92 466 TRP B N 1
ATOM 1968 C CA . TRP B 1 73 ? 13.013 10.183 9.893 1.00 39.71 466 TRP B CA 1
ATOM 1969 C C . TRP B 1 73 ? 13.132 10.689 8.460 1.00 39.00 466 TRP B C 1
ATOM 1970 O O . TRP B 1 73 ? 14.071 11.417 8.142 1.00 39.10 466 TRP B O 1
ATOM 1981 N N . ASN B 1 74 ? 12.198 10.318 7.591 1.00 39.48 467 ASN B N 1
ATOM 1982 C CA . ASN B 1 74 ? 12.264 10.801 6.218 1.00 39.08 467 ASN B CA 1
ATOM 1983 C C . ASN B 1 74 ? 12.164 12.326 6.202 1.00 39.41 467 ASN B C 1
ATOM 1984 O O . ASN B 1 74 ? 12.761 12.991 5.355 1.00 39.77 467 ASN B O 1
ATOM 1989 N N . ASN B 1 75 ? 11.412 12.877 7.149 1.00 38.30 468 ASN B N 1
ATOM 1990 C CA . ASN B 1 75 ? 11.250 14.321 7.239 1.00 37.34 468 ASN B CA 1
ATOM 1991 C C . ASN B 1 75 ? 12.499 14.986 7.799 1.00 36.08 468 ASN B C 1
ATOM 1992 O O . ASN B 1 75 ? 12.912 16.044 7.331 1.00 37.92 468 ASN B O 1
ATOM 1997 N N . ILE B 1 76 ? 13.102 14.366 8.804 1.00 37.51 469 ILE B N 1
ATOM 1998 C CA . ILE B 1 76 ? 14.295 14.923 9.424 1.00 39.42 469 ILE B CA 1
ATOM 1999 C C . ILE B 1 76 ? 15.464 14.963 8.452 1.00 41.81 469 ILE B C 1
ATOM 2000 O O . ILE B 1 76 ? 16.099 15.999 8.280 1.00 42.03 469 ILE B O 1
ATOM 2005 N N . LYS B 1 77 ? 15.745 13.844 7.798 1.00 42.81 470 LYS B N 1
ATOM 2006 C CA . LYS B 1 77 ? 16.846 13.823 6.852 1.00 44.19 470 LYS B CA 1
ATOM 2007 C C . LYS B 1 77 ? 16.641 14.862 5.746 1.00 43.18 470 LYS B C 1
ATOM 2008 O O . LYS B 1 77 ? 17.578 15.567 5.373 1.00 44.75 470 LYS B O 1
ATOM 2014 N N . LYS B 1 78 ? 15.417 14.982 5.240 1.00 42.42 471 LYS B N 1
ATOM 2015 C CA . LYS B 1 78 ? 15.141 15.948 4.182 1.00 42.44 471 LYS B CA 1
ATOM 2016 C C . LYS B 1 78 ? 15.196 17.377 4.702 1.00 43.71 471 LYS B C 1
ATOM 2017 O O . LYS B 1 78 ? 15.716 18.266 4.028 1.00 43.42 471 LYS B O 1
ATOM 2023 N N . TRP B 1 79 ? 14.651 17.607 5.893 1.00 43.59 472 TRP B N 1
ATOM 2024 C CA . TRP B 1 79 ? 14.678 18.943 6.483 1.00 44.42 472 TRP B CA 1
ATOM 2025 C C . TRP B 1 79 ? 16.115 19.281 6.862 1.00 44.76 472 TRP B C 1
ATOM 2026 O O . TRP B 1 79 ? 16.507 20.445 6.883 1.00 46.68 472 TRP B O 1
ATOM 2037 N N . GLN B 1 80 ? 16.890 18.245 7.165 1.00 46.57 473 GLN B N 1
ATOM 2038 C CA . GLN B 1 80 ? 18.290 18.399 7.533 1.00 47.20 473 GLN B CA 1
ATOM 2039 C C . GLN B 1 80 ? 19.058 18.827 6.290 1.00 48.21 473 GLN B C 1
ATOM 2040 O O . GLN B 1 80 ? 20.004 19.613 6.365 1.00 49.48 473 GLN B O 1
ATOM 2046 N N . ALA B 1 81 ? 18.643 18.309 5.139 1.00 47.42 474 ALA B N 1
ATOM 2047 C CA . ALA B 1 81 ? 19.292 18.668 3.886 1.00 45.88 474 ALA B CA 1
ATOM 2048 C C . ALA B 1 81 ? 19.022 20.152 3.641 1.00 45.49 474 ALA B C 1
ATOM 2049 O O . ALA B 1 81 ? 19.923 20.911 3.278 1.00 45.96 474 ALA B O 1
ATOM 2051 N N . ILE B 1 82 ? 17.776 20.564 3.853 1.00 44.94 475 ILE B N 1
ATOM 2052 C CA . ILE B 1 82 ? 17.396 21.960 3.677 1.00 44.93 475 ILE B CA 1
ATOM 2053 C C . ILE B 1 82 ? 18.172 22.848 4.647 1.00 46.13 475 ILE B C 1
ATOM 2054 O O . ILE B 1 82 ? 18.587 23.956 4.303 1.00 45.04 475 ILE B O 1
ATOM 2059 N N . TYR B 1 83 ? 18.366 22.347 5.863 1.00 46.24 476 TYR B N 1
ATOM 2060 C CA . TYR B 1 83 ? 19.079 23.094 6.893 1.00 47.45 476 TYR B CA 1
ATOM 2061 C C . TYR B 1 83 ? 20.455 23.514 6.410 1.00 48.31 476 TYR B C 1
ATOM 2062 O O . TYR B 1 83 ? 20.830 24.683 6.504 1.00 47.15 476 TYR B O 1
ATOM 2071 N N . LYS B 1 84 ? 21.212 22.554 5.894 1.00 51.76 477 LYS B N 1
ATOM 2072 C CA . LYS B 1 84 ? 22.549 22.846 5.405 1.00 53.62 477 LYS B CA 1
ATOM 2073 C C . LYS B 1 84 ? 22.515 23.793 4.216 1.00 53.22 477 LYS B C 1
ATOM 2074 O O . LYS B 1 84 ? 23.397 24.635 4.063 1.00 53.45 477 LYS B O 1
ATOM 2080 N N . GLN B 1 85 ? 21.479 23.687 3.393 1.00 54.27 478 GLN B N 1
ATOM 2081 C CA . GLN B 1 85 ? 21.371 24.565 2.237 1.00 55.24 478 GLN B CA 1
ATOM 2082 C C . GLN B 1 85 ? 21.265 26.025 2.664 1.00 54.26 478 GLN B C 1
ATOM 2083 O O . GLN B 1 85 ? 21.899 26.899 2.071 1.00 55.41 478 GLN B O 1
ATOM 2089 N N . PHE B 1 86 ? 20.477 26.290 3.700 1.00 50.80 479 PHE B N 1
ATOM 2090 C CA . PHE B 1 86 ? 20.292 27.661 4.143 1.00 49.51 479 PHE B CA 1
ATOM 2091 C C . PHE B 1 86 ? 21.266 28.216 5.169 1.00 49.39 479 PHE B C 1
ATOM 2092 O O . PHE B 1 86 ? 21.139 29.364 5.589 1.00 50.06 479 PHE B O 1
ATOM 2100 N N . ASP B 1 87 ? 22.241 27.413 5.574 1.00 51.07 480 ASP B N 1
ATOM 2101 C CA . ASP B 1 87 ? 23.245 27.903 6.510 1.00 54.01 480 ASP B CA 1
ATOM 2102 C C . ASP B 1 87 ? 24.361 28.454 5.626 1.00 56.12 480 ASP B C 1
ATOM 2103 O O . ASP B 1 87 ? 25.485 27.947 5.606 1.00 56.44 480 ASP B O 1
ATOM 2108 N N . VAL B 1 88 ? 24.014 29.501 4.886 1.00 58.01 481 VAL B N 1
ATOM 2109 C CA . VAL B 1 88 ? 24.922 30.157 3.956 1.00 59.56 481 VAL B CA 1
ATOM 2110 C C . VAL B 1 88 ? 26.340 30.408 4.470 1.00 60.85 481 VAL B C 1
ATOM 2111 O O . VAL B 1 88 ? 27.308 29.921 3.885 1.00 60.02 481 VAL B O 1
ATOM 2115 N N . ASP B 1 89 ? 26.466 31.156 5.561 1.00 62.24 482 ASP B N 1
ATOM 2116 C CA . ASP B 1 89 ? 27.778 31.477 6.106 1.00 63.41 482 ASP B CA 1
ATOM 2117 C C . ASP B 1 89 ? 28.439 30.360 6.897 1.00 63.56 482 ASP B C 1
ATOM 2118 O O . ASP B 1 89 ? 29.391 30.600 7.641 1.00 61.96 482 ASP B O 1
ATOM 2123 N N . ARG B 1 90 ? 27.943 29.139 6.732 1.00 64.62 483 ARG B N 1
ATOM 2124 C CA . ARG B 1 90 ? 28.523 27.998 7.428 1.00 64.75 483 ARG B CA 1
ATOM 2125 C C . ARG B 1 90 ? 28.702 28.303 8.912 1.00 63.85 483 ARG B C 1
ATOM 2126 O O . ARG B 1 90 ? 29.754 28.031 9.492 1.00 64.25 483 ARG B O 1
ATOM 2134 N N . SER B 1 91 ? 27.670 28.877 9.519 1.00 62.88 484 SER B N 1
ATOM 2135 C CA . SER B 1 91 ? 27.708 29.220 10.934 1.00 62.57 484 SER B CA 1
ATOM 2136 C C . SER B 1 91 ? 27.269 28.027 11.769 1.00 63.04 484 SER B C 1
ATOM 2137 O O . SER B 1 91 ? 27.426 28.019 12.991 1.00 63.94 484 SER B O 1
ATOM 2140 N N . GLY B 1 92 ? 26.717 27.020 11.099 1.00 62.87 485 GLY B N 1
ATOM 2141 C CA . GLY B 1 92 ? 26.247 25.837 11.792 1.00 61.04 485 GLY B CA 1
ATOM 2142 C C . GLY B 1 92 ? 24.802 26.027 12.209 1.00 59.28 485 GLY B C 1
ATOM 2143 O O . GLY B 1 92 ? 24.161 25.111 12.724 1.00 57.65 485 GLY B O 1
ATOM 2144 N N . THR B 1 93 ? 24.291 27.230 11.972 1.00 58.47 486 THR B N 1
ATOM 2145 C CA . THR B 1 93 ? 22.924 27.574 12.322 1.00 57.98 486 THR B CA 1
ATOM 2146 C C . THR B 1 93 ? 22.271 28.295 11.142 1.00 57.65 486 THR B C 1
ATOM 2147 O O . THR B 1 93 ? 22.952 28.658 10.187 1.00 57.62 486 THR B O 1
ATOM 2151 N N . ILE B 1 94 ? 20.958 28.499 11.202 1.00 56.42 487 ILE B N 1
ATOM 2152 C CA . ILE B 1 94 ? 20.259 29.186 10.120 1.00 54.67 487 ILE B CA 1
ATOM 2153 C C . ILE B 1 94 ? 19.959 30.629 10.498 1.00 55.50 487 ILE B C 1
ATOM 2154 O O . ILE B 1 94 ? 19.371 30.889 11.547 1.00 55.79 487 ILE B O 1
ATOM 2159 N N . GLY B 1 95 ? 20.358 31.561 9.636 1.00 55.80 488 GLY B N 1
ATOM 2160 C CA . GLY B 1 95 ? 20.117 32.968 9.904 1.00 55.91 488 GLY B CA 1
ATOM 2161 C C . GLY B 1 95 ? 18.640 33.309 9.886 1.00 56.09 488 GLY B C 1
ATOM 2162 O O . GLY B 1 95 ? 17.849 32.619 9.239 1.00 55.73 488 GLY B O 1
ATOM 2163 N N . SER B 1 96 ? 18.260 34.369 10.594 1.00 56.21 489 SER B N 1
ATOM 2164 C CA . SER B 1 96 ? 16.859 34.779 10.647 1.00 57.18 489 SER B CA 1
ATOM 2165 C C . SER B 1 96 ? 16.396 35.260 9.281 1.00 56.87 489 SER B C 1
ATOM 2166 O O . SER B 1 96 ? 15.234 35.093 8.911 1.00 56.70 489 SER B O 1
ATOM 2169 N N . SER B 1 97 ? 17.317 35.859 8.535 1.00 57.47 490 SER B N 1
ATOM 2170 C CA . SER B 1 97 ? 17.015 36.358 7.202 1.00 57.51 490 SER B CA 1
ATOM 2171 C C . SER B 1 97 ? 16.880 35.181 6.249 1.00 56.93 490 SER B C 1
ATOM 2172 O O . SER B 1 97 ? 16.169 35.257 5.247 1.00 57.78 490 SER B O 1
ATOM 2175 N N . GLU B 1 98 ? 17.566 34.091 6.576 1.00 56.45 491 GLU B N 1
ATOM 2176 C CA . GLU B 1 98 ? 17.541 32.885 5.757 1.00 56.19 491 GLU B CA 1
ATOM 2177 C C . GLU B 1 98 ? 16.430 31.923 6.176 1.00 55.98 491 GLU B C 1
ATOM 2178 O O . GLU B 1 98 ? 16.040 31.045 5.407 1.00 54.41 491 GLU B O 1
ATOM 2184 N N . LEU B 1 99 ? 15.922 32.091 7.394 1.00 56.25 492 LEU B N 1
ATOM 2185 C CA . LEU B 1 99 ? 14.870 31.216 7.912 1.00 56.02 492 LEU B CA 1
ATOM 2186 C C . LEU B 1 99 ? 13.589 31.160 7.085 1.00 55.27 492 LEU B C 1
ATOM 2187 O O . LEU B 1 99 ? 13.041 30.084 6.865 1.00 55.75 492 LEU B O 1
ATOM 2192 N N . PRO B 1 100 ? 13.089 32.312 6.616 1.00 55.60 493 PRO B N 1
ATOM 2193 C CA . PRO B 1 100 ? 11.857 32.261 5.822 1.00 55.47 493 PRO B CA 1
ATOM 2194 C C . PRO B 1 100 ? 12.044 31.435 4.549 1.00 54.03 493 PRO B C 1
ATOM 2195 O O . PRO B 1 100 ? 11.116 30.767 4.093 1.00 53.67 493 PRO B O 1
ATOM 2199 N N . GLY B 1 101 ? 13.250 31.482 3.991 1.00 52.28 494 GLY B N 1
ATOM 2200 C CA . GLY B 1 101 ? 13.542 30.726 2.789 1.00 49.87 494 GLY B CA 1
ATOM 2201 C C . GLY B 1 101 ? 13.632 29.247 3.102 1.00 51.18 494 GLY B C 1
ATOM 2202 O O . GLY B 1 101 ? 13.139 28.407 2.345 1.00 51.27 494 GLY B O 1
ATOM 2203 N N . ALA B 1 102 ? 14.267 28.921 4.224 1.00 50.13 495 ALA B N 1
ATOM 2204 C CA . ALA B 1 102 ? 14.408 27.529 4.633 1.00 48.50 495 ALA B CA 1
ATOM 2205 C C . ALA B 1 102 ? 13.031 26.901 4.820 1.00 46.31 495 ALA B C 1
ATOM 2206 O O . ALA B 1 102 ? 12.795 25.764 4.419 1.00 46.68 495 ALA B O 1
ATOM 2208 N N . PHE B 1 103 ? 12.122 27.652 5.424 1.00 46.66 496 PHE B N 1
ATOM 2209 C CA . PHE B 1 103 ? 10.773 27.161 5.662 1.00 49.14 496 PHE B CA 1
ATOM 2210 C C . PHE B 1 103 ? 10.021 26.952 4.357 1.00 50.65 496 PHE B C 1
ATOM 2211 O O . PHE B 1 103 ? 9.459 25.884 4.123 1.00 52.30 496 PHE B O 1
ATOM 2219 N N . GLU B 1 104 ? 10.008 27.978 3.514 1.00 52.79 497 GLU B N 1
ATOM 2220 C CA . GLU B 1 104 ? 9.335 27.895 2.225 1.00 55.01 497 GLU B CA 1
ATOM 2221 C C . GLU B 1 104 ? 9.809 26.639 1.516 1.00 55.04 497 GLU B C 1
ATOM 2222 O O . GLU B 1 104 ? 9.017 25.905 0.924 1.00 53.80 497 GLU B O 1
ATOM 2228 N N . ALA B 1 105 ? 11.113 26.401 1.590 1.00 54.23 498 ALA B N 1
ATOM 2229 C CA . ALA B 1 105 ? 11.719 25.237 0.972 1.00 53.79 498 ALA B CA 1
ATOM 2230 C C . ALA B 1 105 ? 11.074 23.974 1.522 1.00 54.55 498 ALA B C 1
ATOM 2231 O O . ALA B 1 105 ? 10.731 23.065 0.768 1.00 55.53 498 ALA B O 1
ATOM 2233 N N . ALA B 1 106 ? 10.906 23.915 2.839 1.00 52.55 499 ALA B N 1
ATOM 2234 C CA . ALA B 1 106 ? 10.289 22.748 3.455 1.00 51.38 499 ALA B CA 1
ATOM 2235 C C . ALA B 1 106 ? 8.855 22.599 2.954 1.00 51.16 499 ALA B C 1
ATOM 2236 O O . ALA B 1 106 ? 8.209 21.578 3.189 1.00 49.75 499 ALA B O 1
ATOM 2238 N N . GLY B 1 107 ? 8.369 23.629 2.264 1.00 52.15 500 GLY B N 1
ATOM 2239 C CA . GLY B 1 107 ? 7.023 23.608 1.720 1.00 53.24 500 GLY B CA 1
ATOM 2240 C C . GLY B 1 107 ? 5.987 24.322 2.571 1.00 55.54 500 GLY B C 1
ATOM 2241 O O . GLY B 1 107 ? 4.785 24.185 2.340 1.00 57.22 500 GLY B O 1
ATOM 2242 N N . PHE B 1 108 ? 6.442 25.100 3.548 1.00 54.64 501 PHE B N 1
ATOM 2243 C CA . PHE B 1 108 ? 5.519 25.802 4.430 1.00 56.07 501 PHE B CA 1
ATOM 2244 C C . PHE B 1 108 ? 5.286 27.266 4.050 1.00 59.43 501 PHE B C 1
ATOM 2245 O O . PHE B 1 108 ? 6.228 28.059 3.981 1.00 58.32 501 PHE B O 1
ATOM 2253 N N . HIS B 1 109 ? 4.023 27.617 3.815 1.00 63.72 502 HIS B N 1
ATOM 2254 C CA . HIS B 1 109 ? 3.659 28.983 3.450 1.00 67.43 502 HIS B CA 1
ATOM 2255 C C . HIS B 1 109 ? 2.844 29.662 4.543 1.00 68.75 502 HIS B C 1
ATOM 2256 O O . HIS B 1 109 ? 1.614 29.708 4.484 1.00 68.42 502 HIS B O 1
ATOM 2263 N N . LEU B 1 110 ? 3.545 30.177 5.541 1.00 70.22 503 LEU B N 1
ATOM 2264 C CA . LEU B 1 110 ? 2.935 30.890 6.652 1.00 73.20 503 LEU B CA 1
ATOM 2265 C C . LEU B 1 110 ? 3.706 32.190 6.628 1.00 75.63 503 LEU B C 1
ATOM 2266 O O . LEU B 1 110 ? 4.787 32.230 6.050 1.00 77.75 503 LEU B O 1
ATOM 2271 N N . ASN B 1 111 ? 3.186 33.253 7.229 1.00 78.08 504 ASN B N 1
ATOM 2272 C CA . ASN B 1 111 ? 3.922 34.511 7.187 1.00 79.55 504 ASN B CA 1
ATOM 2273 C C . ASN B 1 111 ? 3.288 35.604 8.026 1.00 79.71 504 ASN B C 1
ATOM 2274 O O . ASN B 1 111 ? 2.197 35.439 8.578 1.00 79.64 504 ASN B O 1
ATOM 2279 N N . GLU B 1 112 ? 3.999 36.726 8.103 1.00 79.82 505 GLU B N 1
ATOM 2280 C CA . GLU B 1 112 ? 3.552 37.899 8.839 1.00 79.60 505 GLU B CA 1
ATOM 2281 C C . GLU B 1 112 ? 3.447 37.603 10.337 1.00 77.57 505 GLU B C 1
ATOM 2282 O O . GLU B 1 112 ? 4.465 37.501 11.028 1.00 77.52 505 GLU B O 1
ATOM 2288 N N . HIS B 1 113 ? 2.224 37.463 10.838 1.00 73.37 506 HIS B N 1
ATOM 2289 C CA . HIS B 1 113 ? 2.029 37.179 12.251 1.00 69.72 506 HIS B CA 1
ATOM 2290 C C . HIS B 1 113 ? 2.636 35.814 12.572 1.00 67.44 506 HIS B C 1
ATOM 2291 O O . HIS B 1 113 ? 3.580 35.715 13.355 1.00 66.34 506 HIS B O 1
ATOM 2298 N N . LEU B 1 114 ? 2.101 34.773 11.938 1.00 65.08 507 LEU B N 1
ATOM 2299 C CA . LEU B 1 114 ? 2.557 33.395 12.138 1.00 61.92 507 LEU B CA 1
ATOM 2300 C C . LEU B 1 114 ? 4.067 33.229 12.285 1.00 59.05 507 LEU B C 1
ATOM 2301 O O . LEU B 1 114 ? 4.558 32.824 13.338 1.00 58.69 507 LEU B O 1
ATOM 2306 N N . TYR B 1 115 ? 4.792 33.528 11.214 1.00 55.71 508 TYR B N 1
ATOM 2307 C CA . TYR B 1 115 ? 6.243 33.404 11.198 1.00 53.26 508 TYR B CA 1
ATOM 2308 C C . TYR B 1 115 ? 6.925 34.044 12.406 1.00 52.70 508 TYR B C 1
ATOM 2309 O O . TYR B 1 115 ? 7.755 33.414 13.064 1.00 51.72 508 TYR B O 1
ATOM 2318 N N . SER B 1 116 ? 6.580 35.296 12.693 1.00 49.57 509 SER B N 1
ATOM 2319 C CA . SER B 1 116 ? 7.182 36.002 13.815 1.00 48.10 509 SER B CA 1
ATOM 2320 C C . SER B 1 116 ? 7.069 35.206 15.103 1.00 46.18 509 SER B C 1
ATOM 2321 O O . SER B 1 116 ? 8.008 35.174 15.900 1.00 44.27 509 SER B O 1
ATOM 2324 N N . MET B 1 117 ? 5.920 34.570 15.309 1.00 44.94 510 MET B N 1
ATOM 2325 C CA . MET B 1 117 ? 5.720 33.763 16.503 1.00 46.59 510 MET B CA 1
ATOM 2326 C C . MET B 1 117 ? 6.686 32.580 16.482 1.00 45.48 510 MET B C 1
ATOM 2327 O O . MET B 1 117 ? 7.298 32.259 17.503 1.00 44.32 510 MET B O 1
ATOM 2332 N N . ILE B 1 118 ? 6.834 31.948 15.318 1.00 44.31 511 ILE B N 1
ATOM 2333 C CA . ILE B 1 118 ? 7.741 30.812 15.174 1.00 41.83 511 ILE B CA 1
ATOM 2334 C C . ILE B 1 118 ? 9.140 31.211 15.599 1.00 41.05 511 ILE B C 1
ATOM 2335 O O . ILE B 1 118 ? 9.727 30.586 16.481 1.00 43.06 511 ILE B O 1
ATOM 2340 N N . ILE B 1 119 ? 9.672 32.248 14.960 1.00 40.22 512 ILE B N 1
ATOM 2341 C CA . ILE B 1 119 ? 11.010 32.736 15.272 1.00 40.85 512 ILE B CA 1
ATOM 2342 C C . ILE B 1 119 ? 11.115 32.922 16.775 1.00 39.71 512 ILE B C 1
ATOM 2343 O O . ILE B 1 119 ? 12.012 32.395 17.430 1.00 37.08 512 ILE B O 1
ATOM 2348 N N . ARG B 1 120 ? 10.159 33.675 17.300 1.00 38.63 513 ARG B N 1
ATOM 2349 C CA . ARG B 1 120 ? 10.063 33.980 18.711 1.00 38.60 513 ARG B CA 1
ATOM 2350 C C . ARG B 1 120 ? 10.140 32.728 19.594 1.00 39.73 513 ARG B C 1
ATOM 2351 O O . ARG B 1 120 ? 10.803 32.732 20.634 1.00 38.72 513 ARG B O 1
ATOM 2359 N N . ARG B 1 121 ? 9.482 31.654 19.164 1.00 39.63 514 ARG B N 1
ATOM 2360 C CA . ARG B 1 121 ? 9.457 30.403 19.924 1.00 38.10 514 ARG B CA 1
ATOM 2361 C C . ARG B 1 121 ? 10.648 29.465 19.706 1.00 37.00 514 ARG B C 1
ATOM 2362 O O . ARG B 1 121 ? 10.988 28.679 20.589 1.00 36.51 514 ARG B O 1
ATOM 2370 N N . TYR B 1 122 ? 11.285 29.539 18.543 1.00 34.80 515 TYR B N 1
ATOM 2371 C CA . TYR B 1 122 ? 12.395 28.641 18.256 1.00 33.33 515 TYR B CA 1
ATOM 2372 C C . TYR B 1 122 ? 13.748 29.261 17.934 1.00 35.46 515 TYR B C 1
ATOM 2373 O O . TYR B 1 122 ? 14.758 28.556 17.927 1.00 37.89 515 TYR B O 1
ATOM 2382 N N . SER B 1 123 ? 13.780 30.561 17.664 1.00 36.99 516 SER B N 1
ATOM 2383 C CA . SER B 1 123 ? 15.035 31.230 17.321 1.00 40.76 516 SER B CA 1
ATOM 2384 C C . SER B 1 123 ? 15.871 31.549 18.548 1.00 41.43 516 SER B C 1
ATOM 2385 O O . SER B 1 123 ? 15.382 31.488 19.668 1.00 41.48 516 SER B O 1
ATOM 2388 N N . ASP B 1 124 ? 17.133 31.903 18.325 1.00 44.94 517 ASP B N 1
ATOM 2389 C CA . ASP B 1 124 ? 18.032 32.256 19.419 1.00 48.13 517 ASP B CA 1
ATOM 2390 C C . ASP B 1 124 ? 17.896 33.754 19.700 1.00 50.97 517 ASP B C 1
ATOM 2391 O O . ASP B 1 124 ? 17.072 34.434 19.088 1.00 50.33 517 ASP B O 1
ATOM 2396 N N . GLU B 1 125 ? 18.720 34.269 20.606 1.00 55.63 518 GLU B N 1
ATOM 2397 C CA . GLU B 1 125 ? 18.666 35.682 20.974 1.00 59.35 518 GLU B CA 1
ATOM 2398 C C . GLU B 1 125 ? 18.856 36.631 19.791 1.00 59.09 518 GLU B C 1
ATOM 2399 O O . GLU B 1 125 ? 18.447 37.790 19.850 1.00 60.22 518 GLU B O 1
ATOM 2405 N N . GLY B 1 126 ? 19.475 36.143 18.722 1.00 57.33 519 GLY B N 1
ATOM 2406 C CA . GLY B 1 126 ? 19.699 36.988 17.564 1.00 54.96 519 GLY B CA 1
ATOM 2407 C C . GLY B 1 126 ? 18.806 36.696 16.373 1.00 53.79 519 GLY B C 1
ATOM 2408 O O . GLY B 1 126 ? 18.931 37.342 15.335 1.00 53.02 519 GLY B O 1
ATOM 2409 N N . GLY B 1 127 ? 17.901 35.734 16.516 1.00 52.09 520 GLY B N 1
ATOM 2410 C CA . GLY B 1 127 ? 17.013 35.385 15.419 1.00 50.10 520 GLY B CA 1
ATOM 2411 C C . GLY B 1 127 ? 17.473 34.146 14.667 1.00 48.54 520 GLY B C 1
ATOM 2412 O O . GLY B 1 127 ? 16.778 33.644 13.779 1.00 48.25 520 GLY B O 1
ATOM 2413 N N . ASN B 1 128 ? 18.653 33.651 15.027 1.00 46.91 521 ASN B N 1
ATOM 2414 C CA . ASN B 1 128 ? 19.218 32.466 14.391 1.00 46.29 521 ASN B CA 1
ATOM 2415 C C . ASN B 1 128 ? 18.576 31.208 14.981 1.00 44.88 521 ASN B C 1
ATOM 2416 O O . ASN B 1 128 ? 18.297 31.147 16.176 1.00 44.31 521 ASN B O 1
ATOM 2421 N N . MET B 1 129 ? 18.331 30.206 14.146 1.00 43.29 522 MET B N 1
ATOM 2422 C CA . MET B 1 129 ? 17.726 28.980 14.639 1.00 41.20 522 MET B CA 1
ATOM 2423 C C . MET B 1 129 ? 18.669 27.811 14.453 1.00 39.91 522 MET B C 1
ATOM 2424 O O . MET B 1 129 ? 19.162 27.584 13.353 1.00 40.28 522 MET B O 1
ATOM 2429 N N . ASP B 1 130 ? 18.917 27.070 15.531 1.00 39.05 523 ASP B N 1
ATOM 2430 C CA . ASP B 1 130 ? 19.815 25.930 15.459 1.00 37.17 523 ASP B CA 1
ATOM 2431 C C . ASP B 1 130 ? 19.108 24.658 15.019 1.00 35.75 523 ASP B C 1
ATOM 2432 O O . ASP B 1 130 ? 17.895 24.649 14.793 1.00 36.78 523 ASP B O 1
ATOM 2437 N N . PHE B 1 131 ? 19.870 23.577 14.909 1.00 35.49 524 PHE B N 1
ATOM 2438 C CA . PHE B 1 131 ? 19.324 22.320 14.421 1.00 37.68 524 PHE B CA 1
ATOM 2439 C C . PHE B 1 131 ? 18.168 21.684 15.178 1.00 38.17 524 PHE B C 1
ATOM 2440 O O . PHE B 1 131 ? 17.108 21.450 14.593 1.00 39.06 524 PHE B O 1
ATOM 2448 N N . ASP B 1 132 ? 18.348 21.391 16.460 1.00 37.02 525 ASP B N 1
ATOM 2449 C CA . ASP B 1 132 ? 17.257 20.759 17.189 1.00 39.07 525 ASP B CA 1
ATOM 2450 C C . ASP B 1 132 ? 15.997 21.628 17.199 1.00 36.43 525 ASP B C 1
ATOM 2451 O O . ASP B 1 132 ? 14.889 21.114 17.082 1.00 38.22 525 ASP B O 1
ATOM 2456 N N . ASN B 1 133 ? 16.159 22.941 17.324 1.00 34.78 526 ASN B N 1
ATOM 2457 C CA . ASN B 1 133 ? 15.005 23.836 17.307 1.00 34.15 526 ASN B CA 1
ATOM 2458 C C . ASN B 1 133 ? 14.387 23.865 15.919 1.00 33.03 526 ASN B C 1
ATOM 2459 O O . ASN B 1 133 ? 13.168 23.873 15.768 1.00 30.61 526 ASN B O 1
ATOM 2464 N N . PHE B 1 134 ? 15.238 23.892 14.902 1.00 34.60 527 PHE B N 1
ATOM 2465 C CA . PHE B 1 134 ? 14.757 23.901 13.531 1.00 33.90 527 PHE B CA 1
ATOM 2466 C C . PHE B 1 134 ? 13.971 22.617 13.250 1.00 33.44 527 PHE B C 1
ATOM 2467 O O . PHE B 1 134 ? 12.822 22.671 12.801 1.00 30.45 527 PHE B O 1
ATOM 2475 N N . ILE B 1 135 ? 14.581 21.464 13.526 1.00 31.22 528 ILE B N 1
ATOM 2476 C CA . ILE B 1 135 ? 13.917 20.192 13.290 1.00 31.32 528 ILE B CA 1
ATOM 2477 C C . ILE B 1 135 ? 12.628 20.058 14.096 1.00 33.96 528 ILE B C 1
ATOM 2478 O O . ILE B 1 135 ? 11.560 19.787 13.537 1.00 35.97 528 ILE B O 1
ATOM 2483 N N . SER B 1 136 ? 12.725 20.251 15.408 1.00 32.44 529 SER B N 1
ATOM 2484 C CA . SER B 1 136 ? 11.556 20.137 16.272 1.00 33.21 529 SER B CA 1
ATOM 2485 C C . SER B 1 136 ? 10.438 21.061 15.791 1.00 31.09 529 SER B C 1
ATOM 2486 O O . SER B 1 136 ? 9.274 20.662 15.716 1.00 30.84 529 SER B O 1
ATOM 2489 N N . CYS B 1 137 ? 10.793 22.295 15.452 1.00 30.15 530 CYS B N 1
ATOM 2490 C CA . CYS B 1 137 ? 9.797 23.236 14.978 1.00 29.58 530 CYS B CA 1
ATOM 2491 C C . CYS B 1 137 ? 9.056 22.704 13.751 1.00 30.89 530 CYS B C 1
ATOM 2492 O O . CYS B 1 137 ? 7.822 22.734 13.709 1.00 30.47 530 CYS B O 1
ATOM 2495 N N . LEU B 1 138 ? 9.796 22.205 12.761 1.00 30.29 531 LEU B N 1
ATOM 2496 C CA . LEU B 1 138 ? 9.153 21.694 11.548 1.00 32.11 531 LEU B CA 1
ATOM 2497 C C . LEU B 1 138 ? 8.338 20.434 11.809 1.00 31.84 531 LEU B C 1
ATOM 2498 O O . LEU B 1 138 ? 7.254 20.267 11.247 1.00 31.53 531 LEU B O 1
ATOM 2503 N N . VAL B 1 139 ? 8.856 19.551 12.658 1.00 31.91 532 VAL B N 1
ATOM 2504 C CA . VAL B 1 139 ? 8.133 18.335 13.011 1.00 31.14 532 VAL B CA 1
ATOM 2505 C C . VAL B 1 139 ? 6.764 18.742 13.556 1.00 32.33 532 VAL B C 1
ATOM 2506 O O . VAL B 1 139 ? 5.744 18.143 13.218 1.00 33.01 532 VAL B O 1
ATOM 2510 N N . ARG B 1 140 ? 6.748 19.767 14.403 1.00 32.44 533 ARG B N 1
ATOM 2511 C CA . ARG B 1 140 ? 5.497 20.221 14.994 1.00 31.27 533 ARG B CA 1
ATOM 2512 C C . ARG B 1 140 ? 4.619 20.908 13.962 1.00 31.48 533 ARG B C 1
ATOM 2513 O O . ARG B 1 140 ? 3.421 20.636 13.886 1.00 31.77 533 ARG B O 1
ATOM 2521 N N . LEU B 1 141 ? 5.218 21.794 13.169 1.00 32.62 534 LEU B N 1
ATOM 2522 C CA . LEU B 1 141 ? 4.474 22.518 12.144 1.00 32.97 534 LEU B CA 1
ATOM 2523 C C . LEU B 1 141 ? 3.816 21.516 11.204 1.00 34.07 534 LEU B C 1
ATOM 2524 O O . LEU B 1 141 ? 2.627 21.624 10.885 1.00 35.09 534 LEU B O 1
ATOM 2529 N N . ASP B 1 142 ? 4.594 20.535 10.769 1.00 32.59 535 ASP B N 1
ATOM 2530 C CA . ASP B 1 142 ? 4.081 19.503 9.885 1.00 33.02 535 ASP B CA 1
ATOM 2531 C C . ASP B 1 142 ? 2.911 18.800 10.565 1.00 34.76 535 ASP B C 1
ATOM 2532 O O . ASP B 1 142 ? 1.844 18.604 9.969 1.00 34.88 535 ASP B O 1
ATOM 2537 N N . ALA B 1 143 ? 3.126 18.423 11.821 1.00 31.51 536 ALA B N 1
ATOM 2538 C CA . ALA B 1 143 ? 2.111 17.733 12.595 1.00 32.34 536 ALA B CA 1
ATOM 2539 C C . ALA B 1 143 ? 0.834 18.545 12.741 1.00 31.95 536 ALA B C 1
ATOM 2540 O O . ALA B 1 143 ? -0.261 18.003 12.632 1.00 31.91 536 ALA B O 1
ATOM 2542 N N . MET B 1 144 ? 0.976 19.844 12.977 1.00 32.86 537 MET B N 1
ATOM 2543 C CA . MET B 1 144 ? -0.183 20.709 13.165 1.00 36.33 537 MET B CA 1
ATOM 2544 C C . MET B 1 144 ? -0.976 20.973 11.902 1.00 38.58 537 MET B C 1
ATOM 2545 O O . MET B 1 144 ? -2.207 20.926 11.921 1.00 40.30 537 MET B O 1
ATOM 2550 N N . PHE B 1 145 ? -0.278 21.265 10.808 1.00 41.35 538 PHE B N 1
ATOM 2551 C CA . PHE B 1 145 ? -0.949 21.495 9.534 1.00 43.55 538 PHE B CA 1
ATOM 2552 C C . PHE B 1 145 ? -1.756 20.245 9.212 1.00 44.90 538 PHE B C 1
ATOM 2553 O O . PHE B 1 145 ? -2.937 20.321 8.871 1.00 46.20 538 PHE B O 1
ATOM 2561 N N . ARG B 1 146 ? -1.099 19.097 9.343 1.00 47.01 539 ARG B N 1
ATOM 2562 C CA . ARG B 1 146 ? -1.706 17.800 9.074 1.00 49.16 539 ARG B CA 1
ATOM 2563 C C . ARG B 1 146 ? -2.854 17.501 10.034 1.00 49.13 539 ARG B C 1
ATOM 2564 O O . ARG B 1 146 ? -3.886 16.961 9.631 1.00 49.10 539 ARG B O 1
ATOM 2572 N N . ALA B 1 147 ? -2.677 17.859 11.301 1.00 48.11 540 ALA B N 1
ATOM 2573 C CA . ALA B 1 147 ? -3.712 17.633 12.300 1.00 48.66 540 ALA B CA 1
ATOM 2574 C C . ALA B 1 147 ? -4.953 18.454 11.959 1.00 49.12 540 ALA B C 1
ATOM 2575 O O . ALA B 1 147 ? -6.078 18.025 12.210 1.00 50.12 540 ALA B O 1
ATOM 2577 N N . PHE B 1 148 ? -4.741 19.634 11.387 1.00 49.89 541 PHE B N 1
ATOM 2578 C CA . PHE B 1 148 ? -5.843 20.511 11.010 1.00 52.15 541 PHE B CA 1
ATOM 2579 C C . PHE B 1 148 ? -6.654 19.892 9.874 1.00 53.92 541 PHE B C 1
ATOM 2580 O O . PHE B 1 148 ? -7.875 19.761 9.971 1.00 53.54 541 PHE B O 1
ATOM 2588 N N . LYS B 1 149 ? -5.959 19.518 8.801 1.00 56.41 542 LYS B N 1
ATOM 2589 C CA . LYS B 1 149 ? -6.581 18.916 7.625 1.00 58.74 542 LYS B CA 1
ATOM 2590 C C . LYS B 1 149 ? -7.453 17.727 8.006 1.00 59.93 542 LYS B C 1
ATOM 2591 O O . LYS B 1 149 ? -8.619 17.651 7.621 1.00 60.39 542 LYS B O 1
ATOM 2597 N N . SER B 1 150 ? -6.873 16.797 8.761 1.00 62.32 543 SER B N 1
ATOM 2598 C CA . SER B 1 150 ? -7.575 15.591 9.188 1.00 64.23 543 SER B CA 1
ATOM 2599 C C . SER B 1 150 ? -8.841 15.859 9.999 1.00 65.93 543 SER B C 1
ATOM 2600 O O . SER B 1 150 ? -9.550 14.923 10.361 1.00 66.56 543 SER B O 1
ATOM 2603 N N . LEU B 1 151 ? -9.124 17.126 10.284 1.00 67.39 544 LEU B N 1
ATOM 2604 C CA . LEU B 1 151 ? -10.314 17.487 11.046 1.00 69.93 544 LEU B CA 1
ATOM 2605 C C . LEU B 1 151 ? -11.264 18.329 10.199 1.00 72.11 544 LEU B C 1
ATOM 2606 O O . LEU B 1 151 ? -12.180 18.956 10.729 1.00 72.75 544 LEU B O 1
ATOM 2611 N N . ASP B 1 152 ? -11.046 18.334 8.888 1.00 74.83 545 ASP B N 1
ATOM 2612 C CA . ASP B 1 152 ? -11.866 19.119 7.967 1.00 77.77 545 ASP B CA 1
ATOM 2613 C C . ASP B 1 152 ? -12.639 18.284 6.946 1.00 79.99 545 ASP B C 1
ATOM 2614 O O . ASP B 1 152 ? -12.065 17.441 6.261 1.00 81.53 545 ASP B O 1
ATOM 2619 N N . LYS B 1 153 ? -13.942 18.538 6.840 1.00 83.38 546 LYS B N 1
ATOM 2620 C CA . LYS B 1 153 ? -14.791 17.831 5.877 1.00 85.83 546 LYS B CA 1
ATOM 2621 C C . LYS B 1 153 ? -14.168 18.057 4.508 1.00 87.62 546 LYS B C 1
ATOM 2622 O O . LYS B 1 153 ? -13.492 17.182 3.964 1.00 87.60 546 LYS B O 1
ATOM 2628 N N . ASP B 1 154 ? -14.415 19.249 3.966 1.00 89.12 547 ASP B N 1
ATOM 2629 C CA . ASP B 1 154 ? -13.872 19.653 2.672 1.00 91.08 547 ASP B CA 1
ATOM 2630 C C . ASP B 1 154 ? -13.110 20.960 2.854 1.00 90.48 547 ASP B C 1
ATOM 2631 O O . ASP B 1 154 ? -13.178 21.868 2.023 1.00 90.95 547 ASP B O 1
ATOM 2636 N N . GLY B 1 155 ? -12.386 21.050 3.961 1.00 88.93 548 GLY B N 1
ATOM 2637 C CA . GLY B 1 155 ? -11.620 22.246 4.227 1.00 87.39 548 GLY B CA 1
ATOM 2638 C C . GLY B 1 155 ? -12.468 23.501 4.214 1.00 85.44 548 GLY B C 1
ATOM 2639 O O . GLY B 1 155 ? -12.160 24.458 3.498 1.00 85.47 548 GLY B O 1
ATOM 2640 N N . THR B 1 156 ? -13.543 23.506 4.996 1.00 81.85 549 THR B N 1
ATOM 2641 C CA . THR B 1 156 ? -14.398 24.681 5.072 1.00 79.08 549 THR B CA 1
ATOM 2642 C C . THR B 1 156 ? -13.526 25.820 5.589 1.00 77.32 549 THR B C 1
ATOM 2643 O O . THR B 1 156 ? -13.955 26.971 5.656 1.00 76.15 549 THR B O 1
ATOM 2647 N N . GLY B 1 157 ? -12.290 25.474 5.945 1.00 76.57 550 GLY B N 1
ATOM 2648 C CA . GLY B 1 157 ? -11.341 26.442 6.460 1.00 74.54 550 GLY B CA 1
ATOM 2649 C C . GLY B 1 157 ? -11.384 26.501 7.972 1.00 72.86 550 GLY B C 1
ATOM 2650 O O . GLY B 1 157 ? -10.541 27.139 8.605 1.00 72.60 550 GLY B O 1
ATOM 2651 N N . GLN B 1 158 ? -12.367 25.820 8.554 1.00 71.26 551 GLN B N 1
ATOM 2652 C CA . GLN B 1 158 ? -12.532 25.816 10.000 1.00 71.51 551 GLN B CA 1
ATOM 2653 C C . GLN B 1 158 ? -12.886 24.454 10.593 1.00 69.27 551 GLN B C 1
ATOM 2654 O O . GLN B 1 158 ? -13.558 23.637 9.960 1.00 69.41 551 GLN B O 1
ATOM 2660 N N . ILE B 1 159 ? -12.418 24.222 11.818 1.00 66.21 552 ILE B N 1
ATOM 2661 C CA . ILE B 1 159 ? -12.698 22.983 12.534 1.00 62.17 552 ILE B CA 1
ATOM 2662 C C . ILE B 1 159 ? -13.380 23.337 13.849 1.00 60.40 552 ILE B C 1
ATOM 2663 O O . ILE B 1 159 ? -13.042 24.338 14.480 1.00 59.84 552 ILE B O 1
ATOM 2668 N N . GLN B 1 160 ? -14.351 22.525 14.252 1.00 58.72 553 GLN B N 1
ATOM 2669 C CA . GLN B 1 160 ? -15.059 22.763 15.497 1.00 57.76 553 GLN B CA 1
ATOM 2670 C C . GLN B 1 160 ? -14.575 21.704 16.471 1.00 55.90 553 GLN B C 1
ATOM 2671 O O . GLN B 1 160 ? -14.598 20.510 16.169 1.00 55.62 553 GLN B O 1
ATOM 2677 N N . VAL B 1 161 ? -14.139 22.143 17.645 1.00 52.94 554 VAL B N 1
ATOM 2678 C CA . VAL B 1 161 ? -13.617 21.225 18.642 1.00 49.47 554 VAL B CA 1
ATOM 2679 C C . VAL B 1 161 ? -14.240 21.459 20.010 1.00 46.68 554 VAL B C 1
ATOM 2680 O O . VAL B 1 161 ? -14.531 22.593 20.380 1.00 47.23 554 VAL B O 1
ATOM 2684 N N . ASN B 1 162 ? -14.461 20.382 20.756 1.00 45.62 555 ASN B N 1
ATOM 2685 C CA . ASN B 1 162 ? -15.022 20.511 22.093 1.00 44.46 555 ASN B CA 1
ATOM 2686 C C . ASN B 1 162 ? -13.853 20.531 23.070 1.00 43.95 555 ASN B C 1
ATOM 2687 O O . ASN B 1 162 ? -12.697 20.565 22.651 1.00 41.96 555 ASN B O 1
ATOM 2692 N N . ILE B 1 163 ? -14.143 20.504 24.364 1.00 42.09 556 ILE B N 1
ATOM 2693 C CA . ILE B 1 163 ? -13.078 20.558 25.351 1.00 41.73 556 ILE B CA 1
ATOM 2694 C C . ILE B 1 163 ? -12.178 19.315 25.379 1.00 41.81 556 ILE B C 1
ATOM 2695 O O . ILE B 1 163 ? -10.949 19.430 25.435 1.00 40.52 556 ILE B O 1
ATOM 2700 N N . GLN B 1 164 ? -12.776 18.131 25.327 1.00 40.30 557 GLN B N 1
ATOM 2701 C CA . GLN B 1 164 ? -11.979 16.918 25.361 1.00 41.88 557 GLN B CA 1
ATOM 2702 C C . GLN B 1 164 ? -11.031 16.854 24.173 1.00 42.57 557 GLN B C 1
ATOM 2703 O O . GLN B 1 164 ? -9.853 16.534 24.329 1.00 44.50 557 GLN B O 1
ATOM 2709 N N . GLU B 1 165 ? -11.546 17.173 22.988 1.00 41.60 558 GLU B N 1
ATOM 2710 C CA . GLU B 1 165 ? -10.742 17.150 21.772 1.00 41.47 558 GLU B CA 1
ATOM 2711 C C . GLU B 1 165 ? -9.611 18.166 21.827 1.00 37.91 558 GLU B C 1
ATOM 2712 O O . GLU B 1 165 ? -8.481 17.871 21.439 1.00 37.23 558 GLU B O 1
ATOM 2718 N N . TRP B 1 166 ? -9.927 19.367 22.296 1.00 33.18 559 TRP B N 1
ATOM 2719 C CA . TRP B 1 166 ? -8.937 20.429 22.420 1.00 31.02 559 TRP B CA 1
ATOM 2720 C C . TRP B 1 166 ? -7.782 19.993 23.332 1.00 30.25 559 TRP B C 1
ATOM 2721 O O . TRP B 1 166 ? -6.620 20.107 22.959 1.00 30.67 559 TRP B O 1
ATOM 2732 N N . LEU B 1 167 ? -8.111 19.477 24.516 1.00 31.06 560 LEU B N 1
ATOM 2733 C CA . LEU B 1 167 ? -7.097 19.037 25.471 1.00 29.26 560 LEU B CA 1
ATOM 2734 C C . LEU B 1 167 ? -6.284 17.880 24.910 1.00 32.55 560 LEU B C 1
ATOM 2735 O O . LEU B 1 167 ? -5.081 17.768 25.156 1.00 29.53 560 LEU B O 1
ATOM 2740 N N . GLN B 1 168 ? -6.954 17.017 24.156 1.00 33.87 561 GLN B N 1
ATOM 2741 C CA . GLN B 1 168 ? -6.305 15.867 23.545 1.00 34.35 561 GLN B CA 1
ATOM 2742 C C . GLN B 1 168 ? -5.283 16.388 22.536 1.00 33.62 561 GLN B C 1
ATOM 2743 O O . GLN B 1 168 ? -4.115 16.000 22.543 1.00 35.43 561 GLN B O 1
ATOM 2749 N N . LEU B 1 169 ? -5.748 17.276 21.668 1.00 31.09 562 LEU B N 1
ATOM 2750 C CA . LEU B 1 169 ? -4.914 17.857 20.637 1.00 28.81 562 LEU B CA 1
ATOM 2751 C C . LEU B 1 169 ? -3.748 18.674 21.178 1.00 28.60 562 LEU B C 1
ATOM 2752 O O . LEU B 1 169 ? -2.632 18.560 20.679 1.00 30.76 562 LEU B O 1
ATOM 2757 N N . THR B 1 170 ? -3.995 19.487 22.203 1.00 28.28 563 THR B N 1
ATOM 2758 C CA . THR B 1 170 ? -2.941 20.340 22.745 1.00 26.49 563 THR B CA 1
ATOM 2759 C C . THR B 1 170 ? -2.079 19.792 23.869 1.00 24.89 563 THR B C 1
ATOM 2760 O O . THR B 1 170 ? -0.921 20.178 24.003 1.00 25.30 563 THR B O 1
ATOM 2764 N N . MET B 1 171 ? -2.630 18.903 24.681 1.00 24.93 564 MET B N 1
ATOM 2765 C CA . MET B 1 171 ? -1.862 18.335 25.775 1.00 24.34 564 MET B CA 1
ATOM 2766 C C . MET B 1 171 ? -1.018 17.183 25.280 1.00 23.85 564 MET B C 1
ATOM 2767 O O . MET B 1 171 ? 0.082 16.967 25.772 1.00 23.33 564 MET B O 1
ATOM 2772 N N . TYR B 1 172 ? -1.531 16.435 24.310 1.00 24.00 565 TYR B N 1
ATOM 2773 C CA . TYR B 1 172 ? -0.742 15.344 23.778 1.00 25.34 565 TYR B CA 1
ATOM 2774 C C . TYR B 1 172 ? -0.050 15.888 22.540 1.00 26.54 565 TYR B C 1
ATOM 2775 O O . TYR B 1 172 ? -0.451 15.624 21.415 1.00 26.48 565 TYR B O 1
ATOM 2784 N N . SER B 1 173 ? 0.968 16.706 22.775 1.00 26.97 566 SER B N 1
ATOM 2785 C CA . SER B 1 173 ? 1.751 17.309 21.704 1.00 28.38 566 SER B CA 1
ATOM 2786 C C . SER B 1 173 ? 3.102 17.728 22.255 1.00 26.74 566 SER B C 1
ATOM 2787 O O . SER B 1 173 ? 3.768 18.566 21.595 1.00 28.56 566 SER B O 1
ATOM 2791 N N . ASP C 2 1 ? 18.897 35.999 47.107 1.00 44.66 601 ASP C N 1
ATOM 2792 C CA . ASP C 2 1 ? 17.960 37.009 47.689 1.00 45.34 601 ASP C CA 1
ATOM 2793 C C . ASP C 2 1 ? 16.634 36.951 46.924 1.00 42.73 601 ASP C C 1
ATOM 2794 O O . ASP C 2 1 ? 15.567 36.756 47.512 1.00 42.11 601 ASP C O 1
ATOM 2799 N N . ALA C 2 2 ? 16.709 37.124 45.609 1.00 36.94 602 ALA C N 1
ATOM 2800 C CA . ALA C 2 2 ? 15.520 37.056 44.775 1.00 34.98 602 ALA C CA 1
ATOM 2801 C C . ALA C 2 2 ? 15.072 35.599 44.804 1.00 33.45 602 ALA C C 1
ATOM 2802 O O . ALA C 2 2 ? 13.885 35.297 44.897 1.00 34.64 602 ALA C O 1
ATOM 2804 N N . ILE C 2 3 ? 16.046 34.698 44.734 1.00 29.77 603 ILE C N 1
ATOM 2805 C CA . ILE C 2 3 ? 15.778 33.268 44.761 1.00 25.71 603 ILE C CA 1
ATOM 2806 C C . ILE C 2 3 ? 15.313 32.855 46.155 1.00 25.72 603 ILE C C 1
ATOM 2807 O O . ILE C 2 3 ? 14.454 31.983 46.294 1.00 26.78 603 ILE C O 1
ATOM 2812 N N . ASP C 2 4 ? 15.892 33.469 47.186 1.00 25.52 604 ASP C N 1
ATOM 2813 C CA . ASP C 2 4 ? 15.499 33.158 48.558 1.00 27.00 604 ASP C CA 1
ATOM 2814 C C . ASP C 2 4 ? 14.006 33.422 48.675 1.00 26.55 604 ASP C C 1
ATOM 2815 O O . ASP C 2 4 ? 13.247 32.584 49.160 1.00 27.36 604 ASP C O 1
ATOM 2820 N N . ALA C 2 5 ? 13.595 34.600 48.221 1.00 27.05 605 ALA C N 1
ATOM 2821 C CA . ALA C 2 5 ? 12.195 34.992 48.282 1.00 28.82 605 ALA C CA 1
ATOM 2822 C C . ALA C 2 5 ? 11.298 33.967 47.615 1.00 27.12 605 ALA C C 1
ATOM 2823 O O . ALA C 2 5 ? 10.313 33.536 48.203 1.00 28.89 605 ALA C O 1
ATOM 2825 N N . LEU C 2 6 ? 11.638 33.578 46.388 1.00 25.19 606 LEU C N 1
ATOM 2826 C CA . LEU C 2 6 ? 10.839 32.602 45.651 1.00 24.78 606 LEU C CA 1
ATOM 2827 C C . LEU C 2 6 ? 10.810 31.245 46.331 1.00 26.31 606 LEU C C 1
ATOM 2828 O O . LEU C 2 6 ? 9.755 30.622 46.469 1.00 25.84 606 LEU C O 1
ATOM 2833 N N . SER C 2 7 ? 11.984 30.783 46.738 1.00 25.24 607 SER C N 1
ATOM 2834 C CA . SER C 2 7 ? 12.103 29.494 47.391 1.00 24.76 607 SER C CA 1
ATOM 2835 C C . SER C 2 7 ? 11.205 29.406 48.616 1.00 23.53 607 SER C C 1
ATOM 2836 O O . SER C 2 7 ? 10.540 28.391 48.833 1.00 24.35 607 SER C O 1
ATOM 2839 N N . SER C 2 8 ? 11.175 30.465 49.415 1.00 23.21 608 SER C N 1
ATOM 2840 C CA . SER C 2 8 ? 10.351 30.444 50.614 1.00 27.44 608 SER C CA 1
ATOM 2841 C C . SER C 2 8 ? 8.860 30.317 50.276 1.00 29.12 608 SER C C 1
ATOM 2842 O O . SER C 2 8 ? 8.054 30.014 51.154 1.00 26.93 608 SER C O 1
ATOM 2845 N N . ASP C 2 9 ? 8.495 30.539 49.011 1.00 30.01 609 ASP C N 1
ATOM 2846 C CA . ASP C 2 9 ? 7.097 30.407 48.606 1.00 32.94 609 ASP C CA 1
ATOM 2847 C C . ASP C 2 9 ? 6.749 28.934 48.487 1.00 34.03 609 ASP C C 1
ATOM 2848 O O . ASP C 2 9 ? 5.573 28.569 48.467 1.00 34.53 609 ASP C O 1
ATOM 2853 N N . PHE C 2 10 ? 7.781 28.097 48.395 1.00 32.80 610 PHE C N 1
ATOM 2854 C CA . PHE C 2 10 ? 7.601 26.656 48.278 1.00 33.94 610 PHE C CA 1
ATOM 2855 C C . PHE C 2 10 ? 7.337 26.049 49.649 1.00 38.05 610 PHE C C 1
ATOM 2856 O O . PHE C 2 10 ? 8.069 26.310 50.605 1.00 38.54 610 PHE C O 1
ATOM 2864 N N . THR C 2 11 ? 6.285 25.245 49.750 1.00 41.96 611 THR C N 1
ATOM 2865 C CA . THR C 2 11 ? 5.953 24.618 51.021 1.00 46.26 611 THR C CA 1
ATOM 2866 C C . THR C 2 11 ? 6.982 23.569 51.403 1.00 49.37 611 THR C C 1
ATOM 2867 O O . THR C 2 11 ? 7.533 22.878 50.546 1.00 49.30 611 THR C O 1
ATOM 2871 N N . SER C 2 12 ? 7.224 23.465 52.707 1.00 55.36 612 SER C N 1
ATOM 2872 C CA . SER C 2 12 ? 8.196 22.534 53.270 1.00 59.75 612 SER C CA 1
ATOM 2873 C C . SER C 2 12 ? 9.605 23.070 53.039 1.00 61.36 612 SER C C 1
ATOM 2874 O O . SER C 2 12 ? 10.384 23.119 54.014 1.00 61.73 612 SER C O 1
ATOM 2878 N N . ASP D 2 1 ? 25.553 0.577 15.616 1.00 73.92 701 ASP D N 1
ATOM 2879 C CA . ASP D 2 1 ? 25.989 0.829 14.214 1.00 74.54 701 ASP D CA 1
ATOM 2880 C C . ASP D 2 1 ? 24.776 1.170 13.348 1.00 72.99 701 ASP D C 1
ATOM 2881 O O . ASP D 2 1 ? 24.899 1.428 12.148 1.00 72.32 701 ASP D O 1
ATOM 2886 N N . ALA D 2 2 ? 23.599 1.162 13.970 1.00 70.54 702 ALA D N 1
ATOM 2887 C CA . ALA D 2 2 ? 22.362 1.493 13.274 1.00 65.87 702 ALA D CA 1
ATOM 2888 C C . ALA D 2 2 ? 22.346 3.008 13.145 1.00 63.64 702 ALA D C 1
ATOM 2889 O O . ALA D 2 2 ? 21.615 3.578 12.332 1.00 61.91 702 ALA D O 1
ATOM 2891 N N . ILE D 2 3 ? 23.180 3.648 13.958 1.00 60.99 703 ILE D N 1
ATOM 2892 C CA . ILE D 2 3 ? 23.306 5.097 13.970 1.00 59.84 703 ILE D CA 1
ATOM 2893 C C . ILE D 2 3 ? 24.012 5.588 12.713 1.00 59.33 703 ILE D C 1
ATOM 2894 O O . ILE D 2 3 ? 23.555 6.524 12.056 1.00 57.66 703 ILE D O 1
ATOM 2899 N N . ASP D 2 4 ? 25.129 4.949 12.382 1.00 59.25 704 ASP D N 1
ATOM 2900 C CA . ASP D 2 4 ? 25.891 5.330 11.204 1.00 58.33 704 ASP D CA 1
ATOM 2901 C C . ASP D 2 4 ? 25.013 5.232 9.967 1.00 56.11 704 ASP D C 1
ATOM 2902 O O . ASP D 2 4 ? 25.104 6.065 9.063 1.00 55.79 704 ASP D O 1
ATOM 2907 N N . ALA D 2 5 ? 24.163 4.210 9.924 1.00 52.65 705 ALA D N 1
ATOM 2908 C CA . ALA D 2 5 ? 23.262 4.050 8.793 1.00 51.70 705 ALA D CA 1
ATOM 2909 C C . ALA D 2 5 ? 22.460 5.341 8.709 1.00 50.15 705 ALA D C 1
ATOM 2910 O O . ALA D 2 5 ? 22.460 6.019 7.683 1.00 48.99 705 ALA D O 1
ATOM 2912 N N . LEU D 2 6 ? 21.791 5.680 9.811 1.00 49.35 706 LEU D N 1
ATOM 2913 C CA . LEU D 2 6 ? 20.994 6.901 9.888 1.00 47.32 706 LEU D CA 1
ATOM 2914 C C . LEU D 2 6 ? 21.870 8.135 9.698 1.00 46.87 706 LEU D C 1
ATOM 2915 O O . LEU D 2 6 ? 21.453 9.104 9.070 1.00 45.07 706 LEU D O 1
ATOM 2920 N N . SER D 2 7 ? 23.085 8.095 10.240 1.00 47.08 707 SER D N 1
ATOM 2921 C CA . SER D 2 7 ? 23.997 9.226 10.126 1.00 49.65 707 SER D CA 1
ATOM 2922 C C . SER D 2 7 ? 24.367 9.511 8.677 1.00 51.04 707 SER D C 1
ATOM 2923 O O . SER D 2 7 ? 24.615 10.658 8.307 1.00 50.65 707 SER D O 1
ATOM 2926 N N . SER D 2 8 ? 24.390 8.466 7.856 1.00 54.04 708 SER D N 1
ATOM 2927 C CA . SER D 2 8 ? 24.740 8.615 6.446 1.00 57.74 708 SER D CA 1
ATOM 2928 C C . SER D 2 8 ? 23.572 9.077 5.584 1.00 60.40 708 SER D C 1
ATOM 2929 O O . SER D 2 8 ? 23.772 9.788 4.600 1.00 59.17 708 SER D O 1
ATOM 2932 N N . ASP D 2 9 ? 22.355 8.681 5.953 1.00 64.19 709 ASP D N 1
ATOM 2933 C CA . ASP D 2 9 ? 21.185 9.041 5.159 1.00 68.08 709 ASP D CA 1
ATOM 2934 C C . ASP D 2 9 ? 20.924 10.536 5.021 1.00 69.58 709 ASP D C 1
ATOM 2935 O O . ASP D 2 9 ? 20.268 10.956 4.065 1.00 71.14 709 ASP D O 1
ATOM 2940 N N . PHE D 2 10 ? 21.413 11.353 5.950 1.00 70.10 710 PHE D N 1
ATOM 2941 C CA . PHE D 2 10 ? 21.214 12.781 5.768 1.00 70.43 710 PHE D CA 1
ATOM 2942 C C . PHE D 2 10 ? 22.539 13.530 5.660 1.00 70.50 710 PHE D C 1
ATOM 2943 O O . PHE D 2 10 ? 23.457 13.326 6.455 1.00 70.61 710 PHE D O 1
ATOM 2951 N N . THR D 2 11 ? 22.635 14.356 4.621 1.00 70.24 711 THR D N 1
ATOM 2952 C CA . THR D 2 11 ? 23.829 15.143 4.332 1.00 70.26 711 THR D CA 1
ATOM 2953 C C . THR D 2 11 ? 24.403 15.874 5.538 1.00 70.00 711 THR D C 1
ATOM 2954 O O . THR D 2 11 ? 25.578 16.288 5.435 1.00 67.44 711 THR D O 1
ATOM 2958 N N . ALA E 3 1 ? -8.186 26.424 33.943 1.00 50.21 801 ALA E N 1
ATOM 2959 C CA . ALA E 3 1 ? -7.720 25.397 34.907 1.00 50.00 801 ALA E CA 1
ATOM 2960 C C . ALA E 3 1 ? -8.900 24.762 35.632 1.00 50.59 801 ALA E C 1
ATOM 2961 O O . ALA E 3 1 ? -8.900 24.719 36.863 1.00 51.18 801 ALA E O 1
ATOM 2963 N N . LYS E 3 2 ? -9.888 24.243 34.893 1.00 51.06 802 LYS E N 1
ATOM 2964 C CA . LYS E 3 2 ? -11.052 23.663 35.564 1.00 50.80 802 LYS E CA 1
ATOM 2965 C C . LYS E 3 2 ? -12.181 23.024 34.747 1.00 51.37 802 LYS E C 1
ATOM 2966 O O . LYS E 3 2 ? -12.665 23.609 33.783 1.00 54.76 802 LYS E O 1
ATOM 2972 N N . ALA E 3 3 ? -12.593 21.824 35.151 1.00 53.01 803 ALA E N 1
ATOM 2973 C CA . ALA E 3 3 ? -13.743 21.115 34.569 1.00 57.29 803 ALA E CA 1
ATOM 2974 C C . ALA E 3 3 ? -13.765 20.410 33.213 1.00 59.81 803 ALA E C 1
ATOM 2975 O O . ALA E 3 3 ? -13.225 20.880 32.214 1.00 62.26 803 ALA E O 1
ATOM 2977 N N . ILE E 3 4 ? -14.468 19.279 33.225 1.00 62.20 804 ILE E N 1
ATOM 2978 C CA . ILE E 3 4 ? -14.722 18.398 32.084 1.00 63.57 804 ILE E CA 1
ATOM 2979 C C . ILE E 3 4 ? -15.881 17.523 32.567 1.00 65.71 804 ILE E C 1
ATOM 2980 O O . ILE E 3 4 ? -15.890 17.085 33.723 1.00 65.35 804 ILE E O 1
ATOM 2985 N N . ALA E 3 5 ? -16.860 17.279 31.700 1.00 67.46 805 ALA E N 1
ATOM 2986 C CA . ALA E 3 5 ? -18.012 16.458 32.068 1.00 69.21 805 ALA E CA 1
ATOM 2987 C C . ALA E 3 5 ? -18.987 16.305 30.902 1.00 70.07 805 ALA E C 1
ATOM 2988 O O . ALA E 3 5 ? -20.109 15.807 31.149 1.00 70.08 805 ALA E O 1
#

Foldseek 3Di:
DVLVVVLVVLPVLCDDVQFHALVSVQVVQQVVVVVVVLFDDPGADSVLSQLLQLLLPPVPPRTGHSVSVVVLVVLLVQLVVLQVVQVVVSPNWHAQVSVCVSCVSSVDDDDPVVSVVLLVVAPDPRSIHTSNSSSSSVSNVVSVVVV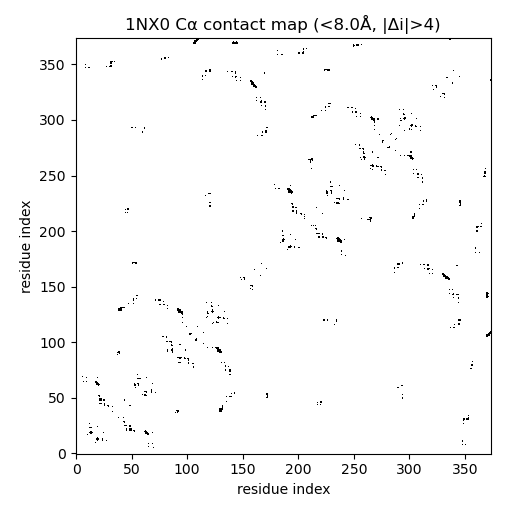QPVQPDPDDSDHDDDPVVVCSNPVRD/DVLVVVLVVQCVQPPPVQFHALVSVQVVFQVVVVVPVLFDDPGADSVLSQLLQLLLPPVPPRTGHSVSVVVLVVLLVVLVVLQVVQPVVSPNWHAQVSVVVSCVVSVDDDDDPVSVVLLVVAPDPRSIHGRNSSSSSVSNVVSVVVVQVVQDPPCPVDHDDDDVRVCSVPVSD/DVVVVVVVVDDD/DVVVVVVPVPD/DDDDD

Solvent-accessible surface area: 16532 Å² total; per-residue (Å²): 154,138,55,164,114,28,129,130,17,5,42,103,14,0,34,155,78,89,36,0,17,14,72,52,0,43,63,12,1,38,116,0,5,101,115,19,116,56,3,98,36,106,18,4,24,74,21,12,0,42,25,4,3,6,25,5,3,93,81,43,57,19,78,0,13,24,109,25,1,53,84,1,2,59,14,0,71,111,1,0,36,12,0,49,118,38,2,94,96,196,60,8,7,0,9,50,107,33,0,46,25,0,0,87,48,6,9,0,69,19,46,145,99,4,23,57,8,4,34,93,26,10,7,63,155,57,11,49,0,19,0,4,23,0,0,13,0,0,0,19,0,2,6,4,3,66,21,9,94,96,77,28,129,135,46,110,28,72,7,88,2,47,59,83,74,0,5,23,51,1,1,14,6,150,139,54,138,70,28,117,147,28,7,45,142,14,1,28,156,76,101,31,0,16,13,68,56,0,52,64,11,4,30,120,2,10,98,117,28,120,77,4,86,35,146,19,2,24,53,19,14,0,40,24,4,5,6,22,6,3,88,86,57,57,16,58,0,13,17,108,24,0,46,87,0,2,50,21,2,66,91,5,0,41,20,1,47,126,33,16,80,85,198,61,8,11,0,11,47,94,32,0,48,27,0,3,82,50,17,50,19,141,18,81,141,94,3,31,52,15,1,28,87,27,12,9,36,180,55,12,49,0,23,2,14,31,0,0,11,0,0,0,18,0,23,4,5,46,75,22,14,137,89,67,27,161,134,48,89,32,72,2,99,2,34,38,59,76,0,0,37,44,2,6,21,6,129,15,28,70,42,0,9,92,48,9,65,125,150,14,20,57,43,0,12,92,56,6,94,25,128,59,28,149

Secondary structure (DSSP, 8-state):
-HHHHHHHHHHHHHTTTTSB-HHHHHHHHHHHHTT-TTS--S---HHHHHHHHHHH-TT-SSSB-HHHHHHHHHHHHHHHHHHHHH-TT-SSSB-TTTHHHHHHHTT----HHHHHHHHHHH--TTS-B-HHHHHHHHHHHHHHHHHHHHHS-SS--EEEEEHHHHHHHHH--/-HHHHHHHHHHHHH-TTSSB-HHHHHHHHHHHHHT-TTS--S---HHHHHHHHHHH-TT--SSB-HHHHHHHHHHHHHHHHHHHHH-TT--SSB-TTTHHHHHHHHT----THHHHHHHHHHS-TTS-B-HHHHHHHHHHHHHHHHHHHTT-SS--SEEEEEHHHHHHHHH--/-HHHHHHTTS--/-HHHHHHHH--/-----

Organism: Sus scrofa (NCBI:txid9823)